Protein AF-0000000067867778 (afdb_homodimer)

InterPro domains:
  IPR003439 ABC transporter-like, ATP-binding domain [PF00005] (19-156)
  IPR003439 ABC transporter-like, ATP-binding domain [PS50893] (4-229)
  IPR003593 AAA+ ATPase domain [SM00382] (28-206)
  IPR027417 P-loop containing nucleoside triphosphate hydrolase [G3DSA:3.40.50.300] (1-229)
  IPR027417 P-loop containing nucleoside triphosphate hydrolase [SSF52540] (4-219)

Solvent-accessible surface area (backbone atoms only — not comparable to full-atom values): 30530 Å² total; per-residue (Å²): 115,43,30,39,40,34,42,46,29,26,33,61,58,92,90,43,66,44,30,56,56,34,64,49,74,47,59,50,49,37,34,34,32,42,33,47,57,79,86,14,33,66,68,59,51,53,31,40,67,68,51,74,39,81,68,74,42,60,46,47,30,30,63,88,29,55,28,72,92,26,66,74,41,44,62,36,47,41,76,42,58,76,65,86,85,63,71,41,85,35,30,42,56,55,45,52,56,54,47,35,76,76,28,79,62,35,36,62,68,58,33,50,52,46,26,58,76,70,67,50,68,46,83,40,37,48,66,76,44,54,67,32,53,42,30,49,50,48,49,38,51,52,69,24,30,64,38,35,25,42,35,33,40,44,61,58,52,68,46,35,72,67,57,43,52,52,47,54,54,51,52,49,52,50,34,71,72,65,42,28,16,35,38,38,30,44,78,62,46,70,80,42,50,87,69,35,48,28,38,35,35,33,50,84,15,26,72,76,45,74,44,42,45,65,63,59,36,61,43,29,36,21,42,33,29,47,39,70,50,44,52,66,69,47,70,89,51,51,72,58,44,79,45,73,60,85,67,28,27,37,36,31,30,58,42,70,84,48,73,67,51,55,52,49,32,59,74,55,61,43,42,79,44,82,54,59,62,45,54,52,50,48,53,71,66,45,81,71,81,119,117,42,31,39,40,35,41,47,29,26,32,62,59,91,90,42,66,44,31,56,56,35,62,51,72,47,62,49,50,37,33,34,32,43,33,47,57,79,86,15,32,67,68,60,52,53,30,40,68,67,50,74,36,81,69,73,41,60,46,48,31,30,64,86,30,55,28,71,92,26,66,74,41,44,62,36,45,40,75,43,58,76,64,84,84,63,72,42,83,36,29,42,56,54,46,51,57,55,47,34,75,77,29,81,62,35,36,64,68,57,32,51,52,46,27,59,74,72,68,50,68,45,85,40,36,47,68,76,44,53,66,30,54,41,30,49,51,49,48,39,52,54,70,23,31,64,40,35,25,41,36,31,41,45,60,58,52,68,46,35,72,67,57,42,53,52,48,53,54,52,51,51,52,48,34,72,73,66,42,29,15,34,38,37,31,45,79,61,47,69,80,42,51,86,68,35,49,29,36,35,35,32,50,84,14,27,71,76,46,74,44,42,45,63,62,59,37,61,42,30,37,21,41,32,30,47,40,72,49,44,52,65,70,45,70,87,50,52,72,58,45,79,44,75,60,86,67,29,26,39,37,31,30,58,43,71,84,48,75,68,50,53,52,48,33,59,73,55,61,43,42,80,44,83,54,57,62,46,54,53,50,48,53,70,66,45,81,71,81,118

Organism: NCBI:txid29363

Secondary structure (DSSP, 8-state):
---EEEEEEEEEETTEEEEEEEEEEE-TT-EEEEE--TTSSHHHHHHHHTTSS--SEEEEEETTEE-TT-HHHHTTEEEE-SS--S-TTSBHHHHHHHHHTT-TT--HHHHHHHHHHTT--TTSBGGGS-HHHHHHHHHHHHHHT--SEEEEESTTTT--HHHHHHHHHHHHHHHHHH--EEEEEES-HHHHTTT-SEEEEEETTEEEEEEEHHHHHHTEEEEEEEHHHHHHHHTTSEEEEEEEETTEEEEEEESPPPHHHHHHHHHTT-EEEPPPHHHHHHHHHS----/---EEEEEEEEEETTEEEEEEEEEEE-TT-EEEEE--TTSSHHHHHHHHTTSS--SEEEEEETTEE-TT-HHHHTTEEEE-SS--S-TTSBHHHHHHHHHTT-TT--HHHHHHHHHHTT--TTSBGGGS-HHHHHHHHHHHHHHT--SEEEEESTTTT--HHHHHHHHHHHHHHHHHH--EEEEEES-HHHHTTT-SEEEEEETTEEEEEEEHHHHHHTEEEEEEEHHHHHHHHTTSEEEEEEEETTEEEEEEESPPPHHHHHHHHHTT-EEEPPPHHHHHHHHHS----

Nearest PDB structures (foldseek):
  7o17-assembly1_C  TM=7.965E-01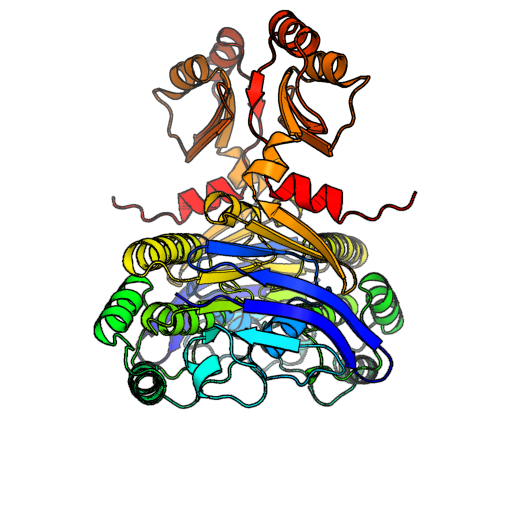  e=1.740E-17  Stutzerimonas stutzeri
  6xji-assembly1_D  TM=7.123E-01  e=1.422E-18  Staphylococcus aureus
  4hzi-assembly1_B  TM=7.137E-01  e=4.686E-18  Leptospira interrogans serovar Copenhageni str. Fiocruz L1-130
  7x0q-assembly1_B  TM=6.717E-01  e=6.460E-17  Acetivibrio thermocellus
  8cea-assembly1_a  TM=8.524E-01  e=1.572E-11  Escherichia coli K-12

pLDDT: mean 90.24, std 8.44, range [23.07, 98.31]

Sequence (580 aa):
MSNIKISGLVKTYASNKVLDNISLEFESGKIYGLLGRNGAGKTTLLNCITNRVFLNSGEIIVDGESAIENDVALSKIYFMTERDLLPTEYKIKDIFKWTKDFYKNFDIDYAKKLSELFELNIDKKLRSLSTGYNSICKIIITLASNAEVLIFDEPVLGLDANHRELFYSELLKVYEKNESTIILSTHIIEEISDLIEYVVIIKDGKVLKCNSVESLISECYAVSGKSDKVDEYVKDKKIVSEEVLGGFKKVTIEGKRSNEDSMKVKELDLEISKVELQKLFVNLTSKGEVMSNIKISGLVKTYASNKVLDNISLEFESGKIYGLLGRNGAGKTTLLNCITNRVFLNSGEIIVDGESAIENDVALSKIYFMTERDLLPTEYKIKDIFKWTKDFYKNFDIDYAKKLSELFELNIDKKLRSLSTGYNSICKIIITLASNAEVLIFDEPVLGLDANHRELFYSELLKVYEKNESTIILSTHIIEEISDLIEYVVIIKDGKVLKCNSVESLISECYAVSGKSDKVDEYVKDKKIVSEEVLGGFKKVTIEGKRSNEDSMKVKELDLEISKVELQKLFVNLTSKGEV

Radius of gyration: 25.44 Å; Cα contacts (8 Å, |Δi|>4): 1150; chains: 2; bounding box: 53×70×71 Å

Structure (mmCIF, N/CA/C/O backbone):
data_AF-0000000067867778-model_v1
#
loop_
_entity.id
_entity.type
_entity.pdbx_description
1 polymer 'Multidrug ABC transporter ATP-binding protein'
#
loop_
_atom_site.group_PDB
_atom_site.id
_atom_site.type_symbol
_atom_site.label_atom_id
_atom_site.label_alt_id
_atom_site.label_comp_id
_atom_site.label_asym_id
_atom_site.label_entity_id
_atom_site.label_seq_id
_atom_site.pdbx_PDB_ins_code
_atom_site.Cartn_x
_atom_site.Cartn_y
_atom_site.Cartn_z
_atom_site.occupancy
_atom_site.B_iso_or_equiv
_atom_site.auth_seq_id
_atom_site.auth_comp_id
_atom_site.auth_asym_id
_atom_site.auth_atom_id
_atom_site.pdbx_PDB_model_num
ATOM 1 N N . MET A 1 1 ? -8.794 24.893 18.512 1 65.15 1 MET A N 1
ATOM 2 C CA . MET A 1 1 ? -7.927 24.327 17.483 1 65.15 1 MET A CA 1
ATOM 3 C C . MET A 1 1 ? -6.464 24.391 17.908 1 65.15 1 MET A C 1
ATOM 5 O O . MET A 1 1 ? -6.049 25.338 18.579 1 65.15 1 MET A O 1
ATOM 9 N N . SER A 1 2 ? -5.752 23.184 17.971 1 78.4 2 SER A N 1
ATOM 10 C CA . SER A 1 2 ? -4.465 23.088 18.651 1 78.4 2 SER A CA 1
ATOM 11 C C . SER A 1 2 ? -3.318 22.988 17.652 1 78.4 2 SER A C 1
ATOM 13 O O . SER A 1 2 ? -3.437 22.311 16.628 1 78.4 2 SER A O 1
ATOM 15 N N . ASN A 1 3 ? -2.339 23.843 17.905 1 90.65 3 ASN A N 1
ATOM 16 C CA . ASN A 1 3 ? -1.114 23.791 17.115 1 90.65 3 ASN A CA 1
ATOM 17 C C . ASN A 1 3 ? -0.046 22.938 17.792 1 90.65 3 ASN A C 1
ATOM 19 O O . ASN A 1 3 ? -0.146 22.64 18.983 1 90.65 3 ASN A O 1
ATOM 23 N N . ILE A 1 4 ? 0.873 22.426 17.015 1 96.13 4 ILE A N 1
ATOM 24 C CA . ILE A 1 4 ? 2.003 21.657 17.523 1 96.13 4 ILE A CA 1
ATOM 25 C C . ILE A 1 4 ? 3.311 22.316 17.093 1 96.13 4 ILE A C 1
ATOM 27 O O . ILE A 1 4 ? 3.543 22.531 15.901 1 96.13 4 ILE A O 1
ATOM 31 N N . LYS A 1 5 ? 4.135 22.642 18.072 1 96.29 5 LYS A N 1
ATOM 32 C CA . LYS A 1 5 ? 5.442 23.232 17.801 1 96.29 5 LYS A CA 1
ATOM 33 C C . LYS A 1 5 ? 6.567 22.322 18.286 1 96.29 5 LYS A C 1
ATOM 35 O O . LYS A 1 5 ? 6.572 21.894 19.442 1 96.29 5 LYS A O 1
ATOM 40 N N . ILE A 1 6 ? 7.448 22.022 17.383 1 96.55 6 ILE A N 1
ATOM 41 C CA . ILE A 1 6 ? 8.606 21.188 17.684 1 96.55 6 ILE A CA 1
ATOM 42 C C . ILE A 1 6 ? 9.886 22.006 17.53 1 96.55 6 ILE A C 1
ATOM 44 O O . ILE A 1 6 ? 10.103 22.642 16.496 1 96.55 6 ILE A O 1
ATOM 48 N N . SER A 1 7 ? 10.728 21.983 18.55 1 96.34 7 SER A N 1
ATOM 49 C CA . SER A 1 7 ? 11.962 22.763 18.521 1 96.34 7 SER A CA 1
ATOM 50 C C . SER A 1 7 ? 13.169 21.9 18.873 1 96.34 7 SER A C 1
ATOM 52 O O . SER A 1 7 ? 13.297 21.435 20.007 1 96.34 7 SER A O 1
ATOM 54 N N . GLY A 1 8 ? 14.05 21.717 17.886 1 96.02 8 GLY A N 1
ATOM 55 C CA . GLY A 1 8 ? 15.338 21.078 18.101 1 96.02 8 GLY A CA 1
ATOM 56 C C . GLY A 1 8 ? 15.219 19.643 18.579 1 96.02 8 GLY A C 1
ATOM 57 O O . GLY A 1 8 ? 15.955 19.217 19.472 1 96.02 8 GLY A O 1
ATOM 58 N N . LEU A 1 9 ? 14.341 18.911 18.091 1 95 9 LEU A N 1
ATOM 59 C CA . LEU A 1 9 ? 14.064 17.555 18.551 1 95 9 LEU A CA 1
ATOM 60 C C . LEU A 1 9 ? 15.147 16.589 18.082 1 95 9 LEU A C 1
ATOM 62 O O . LEU A 1 9 ? 15.48 16.551 16.896 1 95 9 LEU A O 1
ATOM 66 N N . VAL A 1 10 ? 15.704 15.91 19.013 1 95.98 10 VAL A N 1
ATOM 67 C CA . VAL A 1 10 ? 16.689 14.872 18.727 1 95.98 10 VAL A CA 1
ATOM 68 C C . VAL A 1 10 ? 16.249 13.554 19.36 1 95.98 10 VAL A C 1
ATOM 70 O O . VAL A 1 10 ? 15.812 13.527 20.513 1 95.98 10 VAL A O 1
ATOM 73 N N . LYS A 1 11 ? 16.254 12.505 18.616 1 94.97 11 LYS A N 1
ATOM 74 C CA . LYS A 1 11 ? 15.978 11.164 19.122 1 94.97 11 LYS A CA 1
ATOM 75 C C . LYS A 1 11 ? 17.025 10.166 18.635 1 94.97 11 LYS A C 1
ATOM 77 O O . LYS A 1 11 ? 17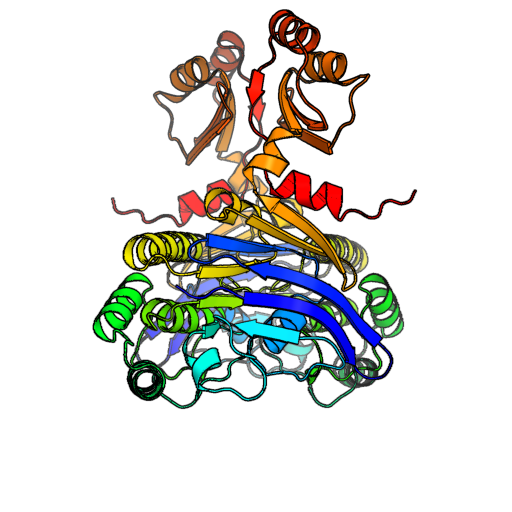.288 10.071 17.434 1 94.97 11 LYS A O 1
ATOM 82 N N . THR A 1 12 ? 17.608 9.464 19.537 1 92.72 12 THR A N 1
ATOM 83 C CA . THR A 1 12 ? 18.616 8.449 19.251 1 92.72 12 THR A CA 1
ATOM 84 C C . THR A 1 12 ? 18.226 7.11 19.871 1 92.72 12 THR A C 1
ATOM 86 O O . THR A 1 12 ? 17.703 7.065 20.986 1 92.72 12 THR A O 1
ATOM 89 N N . TYR A 1 13 ? 18.325 6.029 19.114 1 85.68 13 TYR A N 1
ATOM 90 C CA . TYR A 1 13 ? 18.276 4.668 19.635 1 85.68 13 TYR A CA 1
ATOM 91 C C . TYR A 1 13 ? 19.662 4.034 19.636 1 85.68 13 TYR A C 1
ATOM 93 O O . TYR A 1 13 ? 20.256 3.824 18.576 1 85.68 13 TYR A O 1
ATOM 101 N N . ALA A 1 14 ? 20.087 3.738 20.811 1 82.98 14 ALA A N 1
ATOM 102 C CA . ALA A 1 14 ? 21.468 3.277 20.923 1 82.98 14 ALA A CA 1
ATOM 103 C C . ALA A 1 14 ? 22.429 4.254 20.253 1 82.98 14 ALA A C 1
ATOM 105 O O . ALA A 1 14 ? 22.544 5.408 20.672 1 82.98 14 ALA A O 1
ATOM 106 N N . SER A 1 15 ? 23.026 3.805 19.129 1 81.33 15 SER A N 1
ATOM 107 C CA . SER A 1 15 ? 24.006 4.674 18.487 1 81.33 15 SER A CA 1
ATOM 108 C C . SER A 1 15 ? 23.446 5.292 17.21 1 81.33 15 SER A C 1
ATOM 110 O O . SER A 1 15 ? 24.121 6.085 16.55 1 81.33 15 SER A O 1
ATOM 112 N N . ASN A 1 16 ? 22.209 5.103 16.991 1 84.21 16 ASN A N 1
ATOM 113 C CA . ASN A 1 16 ? 21.636 5.587 15.739 1 84.21 16 ASN A CA 1
ATOM 114 C C . ASN A 1 16 ? 20.741 6.803 15.965 1 84.21 16 ASN A C 1
ATOM 116 O O . ASN A 1 16 ? 19.754 6.725 16.698 1 84.21 16 ASN A O 1
ATOM 120 N N . LYS A 1 17 ? 21.182 7.917 15.471 1 90.46 17 LYS A N 1
ATOM 121 C CA . LYS A 1 17 ? 20.369 9.129 15.52 1 90.46 17 LYS A CA 1
ATOM 122 C C . LYS A 1 17 ? 19.243 9.077 14.491 1 90.46 17 LYS A C 1
ATOM 124 O O . LYS A 1 17 ? 19.455 9.384 13.315 1 90.46 17 LYS A O 1
ATOM 129 N N . VAL A 1 18 ? 18.065 8.858 14.885 1 91.74 18 VAL A N 1
ATOM 130 C CA . VAL A 1 18 ? 16.917 8.649 14.009 1 91.74 18 VAL A CA 1
ATOM 131 C C . VAL A 1 18 ? 16.292 9.993 13.645 1 91.74 18 VAL A C 1
ATOM 133 O O . VAL A 1 18 ? 15.818 10.181 12.522 1 91.74 18 VAL A O 1
ATOM 136 N N . LEU A 1 19 ? 16.233 10.903 14.608 1 95.87 19 LEU A N 1
ATOM 137 C CA . LEU A 1 19 ? 15.826 12.286 14.388 1 95.87 19 LEU A CA 1
ATOM 138 C C . LEU A 1 19 ? 16.93 13.25 14.811 1 95.87 19 LEU A C 1
ATOM 140 O O . LEU A 1 19 ? 17.444 13.16 15.928 1 95.87 19 LEU A O 1
ATOM 144 N N . ASP A 1 20 ? 17.221 14.137 13.926 1 96.02 20 ASP A N 1
ATOM 145 C CA . ASP A 1 20 ? 18.37 15.011 14.143 1 96.02 20 ASP A CA 1
ATOM 146 C C . ASP A 1 20 ? 17.966 16.481 14.052 1 96.02 20 ASP A C 1
ATOM 148 O O . ASP A 1 20 ? 18.008 17.076 12.973 1 96.02 20 ASP A O 1
ATOM 152 N N . ASN A 1 21 ? 17.656 17.067 15.191 1 95.12 21 ASN A N 1
ATOM 153 C CA . ASN A 1 21 ? 17.395 18.495 15.339 1 95.12 21 ASN A CA 1
ATOM 154 C C . ASN A 1 21 ? 16.219 18.943 14.476 1 95.12 21 ASN A C 1
ATOM 156 O O . ASN A 1 21 ? 16.352 19.863 13.667 1 95.12 21 ASN A O 1
ATOM 160 N N . ILE A 1 22 ? 15.143 18.315 14.681 1 95.92 22 ILE A N 1
ATOM 161 C CA . ILE A 1 22 ? 13.926 18.589 13.925 1 95.92 22 ILE A CA 1
ATOM 162 C C . ILE A 1 22 ? 13.216 19.806 14.515 1 95.92 22 ILE A C 1
ATOM 164 O O . ILE A 1 22 ? 12.953 19.856 15.718 1 95.92 22 ILE A O 1
ATOM 168 N N . SER A 1 23 ? 12.996 20.784 13.751 1 95.74 23 SER A N 1
ATOM 169 C CA . SER A 1 23 ? 12.153 21.922 14.105 1 95.74 23 SER A CA 1
ATOM 170 C C . SER A 1 23 ? 11.052 22.137 13.073 1 95.74 23 SER A C 1
ATOM 172 O O . SER A 1 23 ? 11.325 22.221 11.874 1 95.74 23 SER A O 1
ATOM 174 N N . LEU A 1 24 ? 9.821 22.121 13.608 1 95.39 24 LEU A N 1
ATOM 175 C CA . LEU A 1 24 ? 8.667 22.215 12.721 1 95.39 24 LEU A CA 1
ATOM 176 C C . LEU A 1 24 ? 7.428 22.669 13.486 1 95.39 24 LEU A C 1
ATOM 178 O O . LEU A 1 24 ? 7.372 22.548 14.712 1 95.39 24 LEU A O 1
ATOM 182 N N . GLU A 1 25 ? 6.549 23.282 12.732 1 95.21 25 GLU A N 1
ATOM 183 C CA . GLU A 1 25 ? 5.289 23.716 13.33 1 95.21 25 GLU A CA 1
ATOM 184 C C . GLU A 1 25 ? 4.096 23.25 12.502 1 95.21 25 GLU A C 1
ATOM 186 O O . GLU A 1 25 ? 4.073 23.426 11.282 1 95.21 25 GLU A O 1
ATOM 191 N N . PHE A 1 26 ? 3.156 22.597 13.165 1 96.3 26 PHE A N 1
ATOM 192 C CA . PHE A 1 26 ? 1.86 22.274 12.581 1 96.3 26 PHE A CA 1
ATOM 193 C C . PHE A 1 26 ? 0.803 23.28 13.021 1 96.3 26 PHE A C 1
ATOM 195 O O . PHE A 1 26 ? 0.397 23.293 14.185 1 96.3 26 PHE A O 1
ATOM 202 N N . GLU A 1 27 ? 0.344 24.058 12.103 1 95.05 27 GLU A N 1
ATOM 203 C CA . GLU A 1 27 ? -0.666 25.067 12.411 1 95.05 27 GLU A CA 1
ATOM 204 C C . GLU A 1 27 ? -2.046 24.435 12.571 1 95.05 27 GLU A C 1
ATOM 206 O O . GLU A 1 27 ? -2.325 23.385 11.988 1 95.05 27 GLU A O 1
ATOM 211 N N . SER A 1 28 ? -2.839 25.134 13.295 1 94.49 28 SER A N 1
ATOM 212 C CA . SER A 1 28 ? -4.182 24.627 13.56 1 94.49 28 SER A CA 1
ATOM 213 C C . SER A 1 28 ? -5.048 24.672 12.306 1 94.49 28 SER A C 1
ATOM 215 O O . SER A 1 28 ? -4.921 25.588 11.49 1 94.49 28 SER A O 1
ATOM 217 N N . GLY A 1 29 ? -5.82 23.632 12.191 1 94.1 29 GLY A N 1
ATOM 218 C CA . GLY A 1 29 ? -6.847 23.632 11.162 1 94.1 29 GLY A CA 1
ATOM 219 C C . GLY A 1 29 ? -6.295 23.407 9.767 1 94.1 29 GLY A C 1
ATOM 220 O O . GLY A 1 29 ? -6.803 23.968 8.794 1 94.1 29 GLY A O 1
ATOM 221 N N . LYS A 1 30 ? -5.215 22.661 9.67 1 94.85 30 LYS A N 1
ATOM 222 C CA . LYS A 1 30 ? -4.609 22.343 8.38 1 94.85 30 LYS A CA 1
ATOM 223 C C . LYS A 1 30 ? -4.379 20.842 8.235 1 94.85 30 LYS A C 1
ATOM 225 O O . LYS A 1 30 ? -4.312 20.12 9.232 1 94.85 30 LYS A O 1
ATOM 230 N N . ILE A 1 31 ? -4.306 20.444 7.023 1 95.73 31 ILE A N 1
ATOM 231 C CA . ILE A 1 31 ? -3.986 19.051 6.73 1 95.73 31 ILE A CA 1
ATOM 232 C C . ILE A 1 31 ? -2.539 18.943 6.253 1 95.73 31 ILE A C 1
ATOM 234 O O . ILE A 1 31 ? -2.167 19.541 5.241 1 95.73 31 ILE A O 1
ATOM 238 N N . TYR A 1 32 ? -1.758 18.181 6.989 1 96.27 32 TYR A N 1
ATOM 239 C CA . TYR A 1 32 ? -0.345 17.984 6.681 1 96.27 32 TYR A CA 1
ATOM 240 C C . TYR A 1 32 ? -0.092 16.573 6.163 1 96.27 32 TYR A C 1
ATOM 242 O O . TYR A 1 32 ? -0.651 15.604 6.683 1 96.27 32 TYR A O 1
ATOM 250 N N . GLY A 1 33 ? 0.701 16.481 5.122 1 95.76 33 GLY A N 1
ATOM 251 C CA . GLY A 1 33 ? 1.296 15.218 4.715 1 95.76 33 GLY A CA 1
ATOM 252 C C . GLY A 1 33 ? 2.729 15.054 5.184 1 95.76 33 GLY A C 1
ATOM 253 O O . GLY A 1 33 ? 3.588 15.882 4.873 1 95.76 33 GLY A O 1
ATOM 254 N N . LEU A 1 34 ? 2.939 14.092 5.998 1 95.27 34 LEU A N 1
ATOM 255 C CA . LEU A 1 34 ? 4.288 13.732 6.421 1 95.27 34 LEU A CA 1
ATOM 256 C C . LEU A 1 34 ? 4.875 12.66 5.509 1 95.27 34 LEU A C 1
ATOM 258 O O . LEU A 1 34 ? 4.52 11.484 5.616 1 95.27 34 LEU A O 1
ATOM 262 N N . LEU A 1 35 ? 5.817 13.06 4.696 1 92.27 35 LEU A N 1
ATOM 263 C CA . LEU A 1 35 ? 6.324 12.192 3.639 1 92.27 35 LEU A CA 1
ATOM 264 C C . LEU A 1 35 ? 7.778 11.812 3.897 1 92.27 35 LEU A C 1
ATOM 266 O O . LEU A 1 35 ? 8.551 12.618 4.42 1 92.27 35 LEU A O 1
ATOM 270 N N . GLY A 1 36 ? 8.138 10.649 3.507 1 88.84 36 GLY A N 1
ATOM 271 C CA . GLY A 1 36 ? 9.482 10.113 3.65 1 88.84 36 GLY A CA 1
ATOM 272 C C . GLY A 1 36 ? 9.576 8.638 3.307 1 88.84 36 GLY A C 1
ATOM 273 O O . GLY A 1 36 ? 8.569 7.926 3.326 1 88.84 36 GLY A O 1
ATOM 274 N N . ARG A 1 37 ? 10.716 8.184 3.084 1 86.74 37 ARG A N 1
ATOM 275 C CA . ARG A 1 37 ? 10.962 6.781 2.768 1 86.74 37 ARG A CA 1
ATOM 276 C C . ARG A 1 37 ? 10.893 5.917 4.023 1 86.74 37 ARG A C 1
ATOM 278 O O . ARG A 1 37 ? 10.76 6.435 5.134 1 86.74 37 ARG A O 1
ATOM 285 N N . ASN A 1 38 ? 10.973 4.607 3.783 1 87.5 38 ASN A N 1
ATOM 286 C CA . ASN A 1 38 ? 11.031 3.712 4.934 1 87.5 38 ASN A CA 1
ATOM 287 C C . ASN A 1 38 ? 12.26 3.986 5.796 1 87.5 38 ASN A C 1
ATOM 289 O O . ASN A 1 38 ? 13.364 4.155 5.274 1 87.5 38 ASN A O 1
ATOM 293 N N . GLY A 1 39 ? 12.008 4.151 7.033 1 85.08 39 GLY A N 1
ATOM 294 C CA . GLY A 1 39 ? 13.113 4.353 7.956 1 85.08 39 GLY A CA 1
ATOM 295 C C . GLY A 1 39 ? 13.539 5.805 8.069 1 85.08 39 GLY A C 1
ATOM 296 O O . GLY A 1 39 ? 14.51 6.121 8.76 1 85.08 39 GLY A O 1
ATOM 297 N N . ALA A 1 40 ? 12.806 6.695 7.49 1 87.62 40 ALA A N 1
ATOM 298 C CA . ALA A 1 40 ? 13.219 8.096 7.461 1 87.62 40 ALA A CA 1
ATOM 299 C C . ALA A 1 40 ? 12.988 8.764 8.814 1 87.62 40 ALA A C 1
ATOM 301 O O . ALA A 1 40 ? 13.507 9.852 9.073 1 87.62 40 ALA A O 1
ATOM 302 N N . GLY A 1 41 ? 12.117 8.164 9.667 1 90.43 41 GLY A N 1
ATOM 303 C CA . GLY A 1 41 ? 11.883 8.718 10.991 1 90.43 41 GLY A CA 1
ATOM 304 C C . GLY A 1 41 ? 10.461 9.208 11.189 1 90.43 41 GLY A C 1
ATOM 305 O O . GLY A 1 41 ? 10.144 9.812 12.216 1 90.43 41 GLY A O 1
ATOM 306 N N . LYS A 1 42 ? 9.581 8.961 10.247 1 91.78 42 LYS A N 1
ATOM 307 C CA . LYS A 1 42 ? 8.209 9.455 10.306 1 91.78 42 LYS A CA 1
ATOM 308 C C . LYS A 1 42 ? 7.506 8.976 11.573 1 91.78 42 LYS A C 1
ATOM 310 O O . LYS A 1 42 ? 6.988 9.785 12.345 1 91.78 42 LYS A O 1
ATOM 315 N N . THR A 1 43 ? 7.535 7.658 11.798 1 91.45 43 THR A N 1
ATOM 316 C CA . THR A 1 43 ? 6.859 7.047 12.937 1 91.45 43 THR A CA 1
ATOM 317 C C . THR A 1 43 ? 7.48 7.515 14.25 1 91.45 43 THR A C 1
ATOM 319 O O . THR A 1 43 ? 6.767 7.795 15.215 1 91.45 43 THR A O 1
ATOM 322 N N . THR A 1 44 ? 8.784 7.623 14.294 1 92.17 44 THR A N 1
ATOM 323 C CA . THR A 1 44 ? 9.475 8.099 15.487 1 92.17 44 THR A CA 1
ATOM 324 C C . THR A 1 44 ? 9.052 9.525 15.825 1 92.17 44 THR A C 1
ATOM 326 O O . THR A 1 44 ? 8.781 9.84 16.986 1 92.17 44 THR A O 1
ATOM 329 N N . LEU A 1 45 ? 8.976 10.335 14.816 1 94.72 45 LEU A N 1
ATOM 330 C CA . LEU A 1 45 ? 8.551 11.715 15.026 1 94.72 45 LEU A CA 1
ATOM 331 C C . LEU A 1 45 ? 7.141 11.766 15.605 1 94.72 45 LEU A C 1
ATOM 333 O O . LEU A 1 45 ? 6.896 12.465 16.591 1 94.72 45 LEU A O 1
ATOM 337 N N . LEU A 1 46 ? 6.238 10.991 15.052 1 95.09 46 LEU A N 1
ATOM 338 C CA . LEU A 1 46 ? 4.848 10.983 15.497 1 95.09 46 LEU A CA 1
ATOM 339 C C . LEU A 1 46 ? 4.736 10.444 16.919 1 95.09 46 LEU A C 1
ATOM 341 O O . LEU A 1 46 ? 3.948 10.953 17.72 1 95.09 46 LEU A O 1
ATOM 345 N N . ASN A 1 47 ? 5.507 9.488 17.242 1 94.12 47 ASN A N 1
ATOM 346 C CA . ASN A 1 47 ? 5.531 8.949 18.598 1 94.12 47 ASN A CA 1
ATOM 347 C C . ASN A 1 47 ? 6.06 9.972 19.599 1 94.12 47 ASN A C 1
ATOM 349 O O . ASN A 1 47 ? 5.589 10.035 20.736 1 94.12 47 ASN A O 1
ATOM 353 N N . CYS A 1 48 ? 7.006 10.728 19.186 1 94.33 48 CYS A N 1
ATOM 354 C CA . CYS A 1 48 ? 7.527 11.782 20.049 1 94.33 48 CYS A CA 1
ATOM 355 C C . CYS A 1 48 ? 6.465 12.842 20.316 1 94.33 48 CYS A C 1
ATOM 357 O O . CYS A 1 48 ? 6.278 13.266 21.458 1 94.33 48 CYS A O 1
ATOM 359 N N . ILE A 1 49 ? 5.779 13.212 19.274 1 94.42 49 ILE A N 1
ATOM 360 C CA . ILE A 1 49 ? 4.743 14.234 19.373 1 94.42 49 ILE A CA 1
ATOM 361 C C . ILE A 1 49 ? 3.675 13.792 20.372 1 94.42 49 ILE A C 1
ATOM 363 O O . ILE A 1 49 ? 3.126 14.615 21.108 1 94.42 49 ILE A O 1
ATOM 367 N N . THR A 1 50 ? 3.423 12.517 20.475 1 93.43 50 THR A N 1
ATOM 368 C CA . THR A 1 50 ? 2.348 11.997 21.312 1 93.43 50 THR A CA 1
ATOM 369 C C . THR A 1 50 ? 2.904 11.417 22.609 1 93.43 50 THR A C 1
ATOM 371 O O . THR A 1 50 ? 2.204 10.698 23.325 1 93.43 50 THR A O 1
ATOM 374 N N . ASN A 1 51 ? 4.172 11.64 22.839 1 92.32 51 ASN A N 1
ATOM 375 C CA . ASN A 1 51 ? 4.873 11.288 24.069 1 92.32 51 ASN A CA 1
ATOM 376 C C . ASN A 1 51 ? 4.883 9.779 24.297 1 92.32 51 ASN A C 1
ATOM 378 O O . ASN A 1 51 ? 4.832 9.32 25.439 1 92.32 51 ASN A O 1
ATOM 382 N N . ARG A 1 52 ? 4.832 9.019 23.299 1 90.2 52 ARG A N 1
ATOM 383 C CA . ARG A 1 52 ? 4.971 7.569 23.39 1 90.2 52 ARG A CA 1
ATOM 384 C C . ARG A 1 52 ? 6.44 7.16 23.41 1 90.2 52 ARG A C 1
ATOM 386 O O . ARG A 1 52 ? 6.774 6.045 23.818 1 90.2 52 ARG A O 1
ATOM 393 N N . VAL A 1 53 ? 7.208 7.975 22.832 1 90.14 53 VAL A N 1
ATOM 394 C CA . VAL A 1 53 ? 8.66 7.835 22.877 1 90.14 53 VAL A CA 1
ATOM 395 C C . VAL A 1 53 ? 9.283 9.101 23.459 1 90.14 53 VAL A C 1
ATOM 397 O O . VAL A 1 53 ? 8.898 10.215 23.096 1 90.14 53 VAL A O 1
ATOM 400 N N . PHE A 1 54 ? 10.201 8.911 24.288 1 89.16 54 PHE A N 1
ATOM 401 C CA . PHE A 1 54 ? 10.817 10.054 24.95 1 89.16 54 PHE A CA 1
ATOM 402 C C . PHE A 1 54 ? 11.917 10.654 24.082 1 89.16 54 PHE A C 1
ATOM 404 O O . PHE A 1 54 ? 12.693 9.925 23.462 1 89.16 54 PHE A O 1
ATOM 411 N N . LEU A 1 55 ? 12 11.906 24.168 1 89.75 55 LEU A N 1
ATOM 412 C CA . LEU A 1 55 ? 13.002 12.649 23.412 1 89.75 55 LEU A CA 1
ATOM 413 C C . LEU A 1 55 ? 14.347 12.635 24.132 1 89.75 55 LEU A C 1
ATOM 415 O O . LEU A 1 55 ? 14.397 12.515 25.358 1 89.75 55 LEU A O 1
ATOM 419 N N . ASN A 1 56 ? 15.375 12.721 23.347 1 92.55 56 ASN A N 1
ATOM 420 C CA . ASN A 1 56 ? 16.686 12.959 23.942 1 92.55 56 ASN A CA 1
ATOM 421 C C . ASN A 1 56 ? 16.921 14.444 24.205 1 92.55 56 ASN A C 1
ATOM 423 O O . ASN A 1 56 ? 17.484 14.814 25.237 1 92.55 56 ASN A O 1
ATOM 427 N N . SER A 1 57 ? 16.514 15.244 23.325 1 93.62 57 SER A N 1
ATOM 428 C CA . SER A 1 57 ? 16.581 16.692 23.493 1 93.62 57 SER A CA 1
ATOM 429 C C . SER A 1 57 ? 15.547 17.398 22.621 1 93.62 57 SER A C 1
ATOM 431 O O . SER A 1 57 ? 14.959 16.785 21.728 1 93.62 57 SER A O 1
ATOM 433 N N . GLY A 1 58 ? 15.236 18.651 23.002 1 94.92 58 GLY A N 1
ATOM 434 C CA . GLY A 1 58 ? 14.251 19.451 22.292 1 94.92 58 GLY A CA 1
ATOM 435 C C . GLY A 1 58 ? 12.951 19.614 23.057 1 94.92 58 GLY A C 1
ATOM 436 O O . GLY A 1 58 ? 12.881 19.298 24.247 1 94.92 58 GLY A O 1
ATOM 437 N N . GLU A 1 59 ? 12.009 20.244 22.337 1 95.33 59 GLU A N 1
ATOM 438 C CA . GLU A 1 59 ? 10.731 20.531 22.981 1 95.33 59 GLU A CA 1
ATOM 439 C C . GLU A 1 59 ? 9.572 20.374 22.001 1 95.33 59 GLU A C 1
ATOM 441 O O . GLU A 1 59 ? 9.715 20.66 20.811 1 95.33 59 GLU A O 1
ATOM 446 N N . ILE A 1 60 ? 8.49 19.885 22.563 1 95.64 60 ILE A N 1
ATOM 447 C CA . ILE A 1 60 ? 7.242 19.794 21.813 1 95.64 60 ILE A CA 1
ATOM 448 C C . ILE A 1 60 ? 6.125 20.493 22.584 1 95.64 60 ILE A C 1
ATOM 450 O O . ILE A 1 60 ? 5.86 20.162 23.742 1 95.64 60 ILE A O 1
ATOM 454 N N . ILE A 1 61 ? 5.532 21.459 21.957 1 95.24 61 ILE A N 1
ATOM 455 C CA . ILE A 1 61 ? 4.457 22.238 22.562 1 95.24 61 ILE A CA 1
ATOM 456 C C . ILE A 1 61 ? 3.16 22.017 21.787 1 95.24 61 ILE A C 1
ATOM 458 O O . ILE A 1 61 ? 3.135 22.136 20.56 1 95.24 61 ILE A O 1
ATOM 462 N N . VAL A 1 62 ? 2.127 21.676 22.526 1 94.18 62 VAL A N 1
ATOM 463 C CA . VAL A 1 62 ? 0.789 21.517 21.966 1 94.18 62 VAL A CA 1
ATOM 464 C C . VAL A 1 62 ? -0.154 22.551 22.578 1 94.18 62 VAL A C 1
ATOM 466 O O . VAL A 1 62 ? -0.413 22.527 23.784 1 94.18 62 VAL A O 1
ATOM 469 N N . ASP A 1 63 ? -0.623 23.348 21.722 1 91.92 63 ASP A N 1
ATOM 470 C CA . ASP A 1 63 ? -1.516 24.414 22.166 1 91.92 63 ASP A CA 1
ATOM 471 C C . ASP A 1 63 ? -0.924 25.167 23.355 1 91.92 63 ASP A C 1
ATOM 473 O O . ASP A 1 63 ? -1.589 25.345 24.377 1 91.92 63 ASP A O 1
ATOM 477 N N . GLY A 1 64 ? 0.355 25.405 23.274 1 90.52 64 GLY A N 1
ATOM 478 C CA . GLY A 1 64 ? 1.027 26.246 24.253 1 90.52 64 GLY A CA 1
ATOM 479 C C . GLY A 1 64 ? 1.531 25.473 25.457 1 90.52 64 GLY A C 1
ATOM 480 O O . GLY A 1 64 ? 2.198 26.036 26.327 1 90.52 64 GLY A O 1
ATOM 481 N N . GLU A 1 65 ? 1.231 24.225 25.517 1 92.53 65 GLU A N 1
ATOM 482 C CA . GLU A 1 65 ? 1.647 23.395 26.644 1 92.53 65 GLU A CA 1
ATOM 483 C C . GLU A 1 65 ? 2.631 22.316 26.202 1 92.53 65 GLU A C 1
ATOM 485 O O . GLU A 1 65 ? 2.488 21.744 25.119 1 92.53 65 GLU A O 1
ATOM 490 N N . SER A 1 66 ? 3.496 22.051 27.084 1 92.65 66 SER A N 1
ATOM 491 C CA . SER A 1 66 ? 4.439 20.976 26.794 1 92.65 66 SER A CA 1
ATOM 492 C C . SER A 1 66 ? 3.722 19.639 26.636 1 92.65 66 SER A C 1
ATOM 494 O O . SER A 1 66 ? 2.798 19.332 27.391 1 92.65 66 SER A O 1
ATOM 496 N N . ALA A 1 67 ? 4.092 18.908 25.691 1 90.95 67 ALA A N 1
ATOM 497 C CA . ALA A 1 67 ? 3.486 17.602 25.442 1 90.95 67 ALA A CA 1
ATOM 498 C C . ALA A 1 67 ? 4.06 16.544 26.38 1 90.95 67 ALA A C 1
ATOM 500 O O . ALA A 1 67 ? 3.508 15.449 26.503 1 90.95 67 ALA A O 1
ATOM 501 N N . ILE A 1 68 ? 5.117 16.853 27.011 1 88.67 68 ILE A N 1
ATOM 502 C CA . ILE A 1 68 ? 5.812 15.872 27.838 1 88.67 68 ILE A CA 1
ATOM 503 C C . ILE A 1 68 ? 4.989 15.576 29.089 1 88.67 68 ILE A C 1
ATOM 505 O O . ILE A 1 68 ? 4.733 16.472 29.897 1 88.67 68 ILE A O 1
ATOM 509 N N . GLU A 1 69 ? 4.542 14.348 29.165 1 86.74 69 GLU A N 1
ATOM 510 C CA . GLU A 1 69 ? 3.812 13.847 30.326 1 86.74 69 GLU A CA 1
ATOM 511 C C . GLU A 1 69 ? 2.675 14.788 30.712 1 86.74 69 GLU A C 1
ATOM 513 O O . GLU A 1 69 ? 2.524 15.141 31.883 1 86.74 69 GLU A O 1
ATOM 518 N N . ASN A 1 70 ? 1.967 15.284 29.794 1 90.07 70 ASN A N 1
ATOM 519 C CA . ASN A 1 70 ? 0.853 16.21 29.97 1 90.07 70 ASN A CA 1
ATOM 520 C C . ASN A 1 70 ? -0.428 15.671 29.339 1 90.07 70 ASN A C 1
ATOM 522 O O . ASN A 1 70 ? -0.645 15.825 28.136 1 90.07 70 ASN A O 1
ATOM 526 N N . ASP A 1 71 ? -1.274 15.203 30.122 1 88.33 71 ASP A N 1
ATOM 527 C CA . ASP A 1 71 ? -2.493 14.544 29.664 1 88.33 71 ASP A CA 1
ATOM 528 C C . ASP A 1 71 ? -3.44 15.541 28.999 1 88.33 71 ASP A C 1
ATOM 530 O O . ASP A 1 71 ? -4.165 15.189 28.066 1 88.33 71 ASP A O 1
ATOM 534 N N . VAL A 1 72 ? -3.374 16.695 29.504 1 88.27 72 VAL A N 1
ATOM 535 C CA . VAL A 1 72 ? -4.259 17.718 28.958 1 88.27 72 VAL A CA 1
ATOM 536 C C . VAL A 1 72 ? -3.879 18.011 27.508 1 88.27 72 VAL A C 1
ATOM 538 O O . VAL A 1 72 ? -4.74 18.03 26.626 1 88.27 72 VAL A O 1
ATOM 541 N N . ALA A 1 73 ? -2.617 18.167 27.297 1 89.92 73 ALA A N 1
ATOM 542 C CA . ALA A 1 73 ? -2.135 18.423 25.943 1 89.92 73 ALA A CA 1
ATOM 543 C C . ALA A 1 73 ? -2.348 17.208 25.045 1 89.92 73 ALA A C 1
ATOM 545 O O . ALA A 1 73 ? -2.799 17.342 23.905 1 89.92 73 ALA A O 1
ATOM 546 N N . LEU A 1 74 ? -2.158 16.102 25.58 1 90.23 74 LEU A N 1
ATOM 547 C CA . LEU A 1 74 ? -2.184 14.874 24.793 1 90.23 74 LEU A CA 1
ATOM 548 C C . LEU A 1 74 ? -3.619 14.438 24.514 1 90.23 74 LEU A C 1
ATOM 550 O O . LEU A 1 74 ? -3.88 13.742 23.53 1 90.23 74 LEU A O 1
ATOM 554 N N . SER A 1 75 ? -4.546 14.854 25.338 1 90.43 75 SER A N 1
ATOM 555 C CA . SER A 1 75 ? -5.95 14.5 25.151 1 90.43 75 SER A CA 1
ATOM 556 C C . SER A 1 75 ? -6.536 15.197 23.927 1 90.43 75 SER A C 1
ATOM 558 O O . SER A 1 75 ? -7.607 14.82 23.446 1 90.43 75 SER A O 1
ATOM 560 N N . LYS A 1 76 ? -5.823 16.164 23.48 1 93.02 76 LYS A N 1
ATOM 561 C CA . LYS A 1 76 ? -6.272 16.903 22.304 1 93.02 76 LYS A CA 1
ATOM 562 C C . LYS A 1 76 ? -5.918 16.159 21.019 1 93.02 76 LYS A C 1
ATOM 564 O O . LYS A 1 76 ? -6.406 16.505 19.941 1 93.02 76 LYS A O 1
ATOM 569 N N . ILE A 1 77 ? -5.086 15.1 21.206 1 94.98 77 ILE A N 1
ATOM 570 C CA . ILE A 1 77 ? -4.539 14.408 20.044 1 94.98 77 ILE A CA 1
ATOM 571 C C . ILE A 1 77 ? -5.027 12.961 20.029 1 94.98 77 ILE A C 1
ATOM 573 O O . ILE A 1 77 ? -5.005 12.281 21.058 1 94.98 77 ILE A O 1
ATOM 577 N N . TYR A 1 78 ? -5.531 12.519 18.943 1 95.81 78 TYR A N 1
ATOM 578 C CA . TYR A 1 78 ? -5.676 11.086 18.715 1 95.81 78 TYR A CA 1
ATOM 579 C C . TYR A 1 78 ? -4.65 10.589 17.704 1 95.81 78 TYR A C 1
ATOM 581 O O . TYR A 1 78 ? -4.565 11.109 16.589 1 95.81 78 TYR A O 1
ATOM 589 N N . PHE A 1 79 ? -3.917 9.634 18.096 1 96.05 79 PHE A N 1
ATOM 590 C CA . PHE A 1 79 ? -2.838 9.097 17.275 1 96.05 79 PHE A CA 1
ATOM 591 C C . PHE A 1 79 ? -3.138 7.663 16.857 1 96.05 79 PHE A C 1
ATOM 593 O O . PHE A 1 79 ? -3.12 6.752 17.687 1 96.05 79 PHE A O 1
ATOM 600 N N . MET A 1 80 ? -3.482 7.523 15.544 1 95.41 80 MET A N 1
ATOM 601 C CA . MET A 1 80 ? -3.624 6.197 14.951 1 95.41 80 MET A CA 1
ATOM 602 C C . MET A 1 80 ? -2.263 5.623 14.57 1 95.41 80 MET A C 1
ATOM 604 O O . MET A 1 80 ? -1.629 6.094 13.624 1 95.41 80 MET A O 1
ATOM 608 N N . THR A 1 81 ? -1.901 4.575 15.233 1 88.66 81 THR A N 1
ATOM 609 C CA . THR A 1 81 ? -0.606 3.958 14.969 1 88.66 81 THR A CA 1
ATOM 610 C C . THR A 1 81 ? -0.76 2.75 14.049 1 88.66 81 THR A C 1
ATOM 612 O O . THR A 1 81 ? -1.85 2.184 13.936 1 88.66 81 THR A O 1
ATOM 615 N N . GLU A 1 82 ? 0.297 2.464 13.471 1 78.46 82 GLU A N 1
ATOM 616 C CA . GLU A 1 82 ? 0.311 1.243 12.67 1 78.46 82 GLU A CA 1
ATOM 617 C C . GLU A 1 82 ? 0.157 0.005 13.549 1 78.46 82 GLU A C 1
ATOM 619 O O . GLU A 1 82 ? -0.611 -0.903 13.222 1 78.46 82 GLU A O 1
ATOM 624 N N . ARG A 1 83 ? 0.796 0.021 14.64 1 73.22 83 ARG A N 1
ATOM 625 C CA . ARG A 1 83 ? 0.708 -1.09 15.583 1 73.22 83 ARG A CA 1
ATOM 626 C C . ARG A 1 83 ? -0.595 -1.035 16.373 1 73.22 83 ARG A C 1
ATOM 628 O O . ARG A 1 83 ? -1.123 0.048 16.635 1 73.22 83 ARG A O 1
ATOM 635 N N . ASP A 1 84 ? -1.001 -2.189 16.74 1 73.65 84 ASP A N 1
ATOM 636 C CA . ASP A 1 84 ? -2.232 -2.246 17.522 1 73.65 84 ASP A CA 1
ATOM 637 C C . ASP A 1 84 ? -1.959 -1.968 18.998 1 73.65 84 ASP A C 1
ATOM 639 O O . ASP A 1 84 ? -1.295 -2.759 19.672 1 73.65 84 ASP A O 1
ATOM 643 N N . LEU A 1 85 ? -2.523 -0.869 19.407 1 76.6 85 LEU A N 1
ATOM 644 C CA . LEU A 1 85 ? -2.413 -0.557 20.828 1 76.6 85 LEU A CA 1
ATOM 645 C C . LEU A 1 85 ? -3.764 -0.698 21.522 1 76.6 85 LEU A C 1
ATOM 647 O O . LEU A 1 85 ? -3.902 -0.353 22.697 1 76.6 85 LEU A O 1
ATOM 651 N N . LEU A 1 86 ? -4.751 -1.164 20.8 1 86.04 86 LEU A N 1
ATOM 652 C CA . LEU A 1 86 ? -6.099 -1.383 21.312 1 86.04 86 LEU A CA 1
ATOM 653 C C . LEU A 1 86 ? -6.237 -2.784 21.899 1 86.04 86 LEU A C 1
ATOM 655 O O . LEU A 1 86 ? -5.457 -3.679 21.568 1 86.04 86 LEU A O 1
ATOM 659 N N . PRO A 1 87 ? -7.205 -2.942 22.784 1 90.34 87 PRO A N 1
ATOM 660 C CA . PRO A 1 87 ? -7.444 -4.291 23.303 1 90.34 87 PRO A CA 1
ATOM 661 C C . PRO A 1 87 ? -7.93 -5.26 22.227 1 90.34 87 PRO A C 1
ATOM 663 O O . PRO A 1 87 ? -9.121 -5.286 21.906 1 90.34 87 PRO A O 1
ATOM 666 N N . THR A 1 88 ? -7.113 -6.133 21.829 1 90.7 88 THR A N 1
ATOM 667 C CA . THR A 1 88 ? -7.355 -6.938 20.637 1 90.7 88 THR A CA 1
ATOM 668 C C . THR A 1 88 ? -8.385 -8.028 20.921 1 90.7 88 THR A C 1
ATOM 670 O O . THR A 1 88 ? -8.961 -8.601 19.994 1 90.7 88 THR A O 1
ATOM 673 N N . GLU A 1 89 ? -8.622 -8.261 22.194 1 93.58 89 GLU A N 1
ATOM 674 C CA . GLU A 1 89 ? -9.567 -9.308 22.57 1 93.58 89 GLU A CA 1
ATOM 675 C C . GLU A 1 89 ? -10.996 -8.775 22.61 1 93.58 89 GLU A C 1
ATOM 677 O O . GLU A 1 89 ? -11.949 -9.547 22.729 1 93.58 89 GLU A O 1
ATOM 682 N N . TYR A 1 90 ? -11.161 -7.498 22.517 1 95.35 90 TYR A N 1
ATOM 683 C CA . TYR A 1 90 ? -12.483 -6.883 22.56 1 95.35 90 TYR A CA 1
ATOM 684 C C . TYR A 1 90 ? -13.143 -6.911 21.187 1 95.35 90 TYR A C 1
ATOM 686 O O . TYR A 1 90 ? -12.459 -6.864 20.162 1 95.35 90 TYR A O 1
ATOM 694 N N . LYS A 1 91 ? -14.451 -7.004 21.272 1 97.3 91 LYS A N 1
ATOM 695 C CA . LYS A 1 91 ? -15.21 -6.725 20.057 1 97.3 91 LYS A CA 1
ATOM 696 C C . LYS A 1 91 ? -15.117 -5.251 19.675 1 97.3 91 LYS A C 1
ATOM 698 O O . LYS A 1 91 ? -14.937 -4.391 20.54 1 97.3 91 LYS A O 1
ATOM 703 N N . ILE A 1 92 ? -15.284 -4.955 18.454 1 97.77 92 ILE A N 1
ATOM 704 C CA . ILE A 1 92 ? -15.117 -3.6 17.939 1 97.77 92 ILE A CA 1
ATOM 705 C C . ILE A 1 92 ? -16.107 -2.662 18.625 1 97.77 92 ILE A C 1
ATOM 707 O O . ILE A 1 92 ? -15.744 -1.554 19.029 1 97.77 92 ILE A O 1
ATOM 711 N N . LYS A 1 93 ? -17.344 -3.122 18.812 1 97.76 93 LYS A N 1
ATOM 712 C CA . LYS A 1 93 ? -18.345 -2.287 19.469 1 97.76 93 LYS A CA 1
ATOM 713 C C . LYS A 1 93 ? -17.925 -1.945 20.895 1 97.76 93 LYS A C 1
ATOM 715 O O . LYS A 1 93 ? -18.203 -0.848 21.384 1 97.76 93 LYS A O 1
ATOM 720 N N . ASP A 1 94 ? -17.251 -2.863 21.547 1 97.64 94 ASP A N 1
ATOM 721 C CA . ASP A 1 94 ? -16.772 -2.625 22.906 1 97.64 94 ASP A CA 1
ATOM 722 C C . ASP A 1 94 ? -15.567 -1.687 22.907 1 97.64 94 ASP A C 1
ATOM 724 O O . ASP A 1 94 ? -15.363 -0.932 23.86 1 97.64 94 ASP A O 1
ATOM 728 N N . ILE A 1 95 ? -14.814 -1.764 21.877 1 96.88 95 ILE A N 1
ATOM 729 C CA . ILE A 1 95 ? -13.693 -0.842 21.729 1 96.88 95 ILE A CA 1
ATOM 730 C C . ILE A 1 95 ? -14.216 0.584 21.57 1 96.88 95 ILE A C 1
ATOM 732 O O . ILE A 1 95 ? -13.63 1.529 22.103 1 96.88 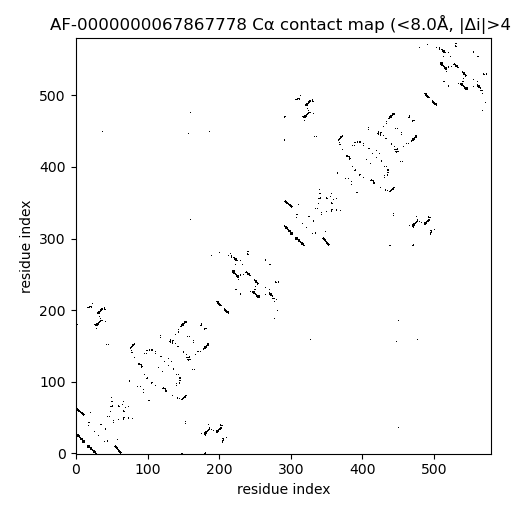95 ILE A O 1
ATOM 736 N N . PHE A 1 96 ? -15.346 0.723 20.849 1 97.37 96 PHE A N 1
ATOM 737 C CA . PHE A 1 96 ? -15.967 2.037 20.73 1 97.37 96 PHE A CA 1
ATOM 738 C C . PHE A 1 96 ? -16.326 2.593 22.103 1 97.37 96 PHE A C 1
ATOM 740 O O . PHE A 1 96 ? -16.001 3.74 22.418 1 97.37 96 PHE A O 1
ATOM 747 N N . LYS A 1 97 ? -16.874 1.782 22.89 1 96.13 97 LYS A N 1
ATOM 748 C CA . LYS A 1 97 ? -17.262 2.201 24.233 1 96.13 97 LYS A CA 1
ATOM 749 C C . LYS A 1 97 ? -16.037 2.525 25.083 1 96.13 97 LYS A C 1
ATOM 751 O O . LYS A 1 97 ? -16.027 3.517 25.815 1 96.13 97 LYS A O 1
ATOM 756 N N . TRP A 1 98 ? -15.091 1.642 24.96 1 95.03 98 TRP A N 1
ATOM 757 C CA . TRP A 1 98 ? -13.837 1.832 25.682 1 95.03 98 TRP A CA 1
ATOM 758 C C . TRP A 1 98 ? -13.18 3.152 25.295 1 95.03 98 TRP A C 1
ATOM 760 O O . TRP A 1 98 ? -12.706 3.894 26.158 1 95.03 98 TRP A O 1
ATOM 770 N N . THR A 1 99 ? -13.139 3.45 24.084 1 93.91 99 THR A N 1
ATOM 771 C CA . THR A 1 99 ? -12.523 4.672 23.578 1 93.91 99 THR A CA 1
ATOM 772 C C . THR A 1 99 ? -13.243 5.905 24.118 1 93.91 99 THR A C 1
ATOM 774 O O . THR A 1 99 ? -12.608 6.919 24.416 1 93.91 99 THR A O 1
ATOM 777 N N . LYS A 1 100 ? -14.51 5.869 24.237 1 94.13 100 LYS A N 1
ATOM 778 C CA . LYS A 1 100 ? -15.314 6.976 24.746 1 94.13 100 LYS A CA 1
ATOM 779 C C . LYS A 1 100 ? -14.887 7.36 26.16 1 94.13 100 LYS A C 1
ATOM 781 O O . LYS A 1 100 ? -15.026 8.517 26.563 1 94.13 100 LYS A O 1
ATOM 786 N N . ASP A 1 101 ? -14.368 6.401 26.847 1 90.96 101 ASP A N 1
ATOM 787 C CA . ASP A 1 101 ? -13.912 6.667 28.208 1 90.96 101 ASP A CA 1
ATOM 788 C C . ASP A 1 101 ? -12.678 7.565 28.208 1 90.96 101 ASP A C 1
ATOM 790 O O . ASP A 1 101 ? -12.415 8.268 29.187 1 90.96 101 ASP A O 1
ATOM 794 N N . PHE A 1 102 ? -11.947 7.603 27.148 1 87.86 102 PHE A N 1
ATOM 795 C CA . PHE A 1 102 ? -10.715 8.38 27.07 1 87.86 102 PHE A CA 1
ATOM 796 C C . PHE A 1 102 ? -10.924 9.644 26.245 1 87.86 102 PHE A C 1
ATOM 798 O O . PHE A 1 102 ? -10.203 10.629 26.416 1 87.86 102 PHE A O 1
ATOM 805 N N . TYR A 1 103 ? -11.848 9.568 25.362 1 91.14 103 TYR A N 1
ATOM 806 C CA . TYR A 1 103 ? -12.209 10.704 24.521 1 91.14 103 TYR A CA 1
ATOM 807 C C . TYR A 1 103 ? -13.683 11.056 24.684 1 91.14 103 TYR A C 1
ATOM 809 O O . TYR A 1 103 ? -14.543 10.478 24.015 1 91.14 103 TYR A O 1
ATOM 817 N N . LYS A 1 104 ? -13.972 12.004 25.376 1 88.38 104 LYS A N 1
ATOM 818 C CA . LYS A 1 104 ? -15.327 12.334 25.81 1 88.38 104 LYS A CA 1
ATOM 819 C C . LYS A 1 104 ? -16.204 12.727 24.625 1 88.38 104 LYS A C 1
ATOM 821 O O . LYS A 1 104 ? -17.418 12.512 24.647 1 88.38 104 LYS A O 1
ATOM 826 N N . ASN A 1 105 ? -15.67 13.19 23.648 1 91.71 105 ASN A N 1
ATOM 827 C CA . ASN A 1 105 ? -16.445 13.642 22.497 1 91.71 105 ASN A CA 1
ATOM 828 C C . ASN A 1 105 ? -16.538 12.561 21.425 1 91.71 105 ASN A C 1
ATOM 830 O O . ASN A 1 105 ? -16.962 12.831 20.3 1 91.71 105 ASN A O 1
ATOM 834 N N . PHE A 1 106 ? -16.135 11.377 21.858 1 96.05 106 PHE A N 1
ATOM 835 C CA . PHE A 1 106 ? -16.211 10.268 20.913 1 96.05 106 PHE A CA 1
ATOM 836 C C . PHE A 1 106 ? -17.642 10.068 20.428 1 96.05 106 PHE A C 1
ATOM 838 O O . PHE A 1 106 ? -18.565 9.943 21.235 1 96.05 106 PHE A O 1
ATOM 845 N N . ASP A 1 107 ? -17.88 10.011 19.167 1 97.33 107 ASP A N 1
ATOM 846 C CA . ASP A 1 107 ? -19.194 9.882 18.543 1 97.33 107 ASP A CA 1
ATOM 847 C C . ASP A 1 107 ? -19.476 8.433 18.153 1 97.33 107 ASP A C 1
ATOM 849 O O . ASP A 1 107 ? -19.178 8.017 17.031 1 97.33 107 ASP A O 1
ATOM 853 N N . ILE A 1 108 ? -20.095 7.727 18.993 1 97.58 108 ILE A N 1
ATOM 854 C CA . ILE A 1 108 ? -20.359 6.305 18.803 1 97.58 108 ILE A CA 1
ATOM 855 C C . ILE A 1 108 ? -21.282 6.107 17.603 1 97.58 108 ILE A C 1
ATOM 857 O O . ILE A 1 108 ? -21.109 5.164 16.828 1 97.58 108 ILE A O 1
ATOM 861 N N . ASP A 1 109 ? -22.211 6.936 17.429 1 97.63 109 ASP A N 1
ATOM 862 C CA . ASP A 1 109 ? -23.15 6.819 16.318 1 97.63 109 ASP A CA 1
ATOM 863 C C . ASP A 1 109 ? -22.441 6.998 14.977 1 97.63 109 ASP A C 1
ATOM 865 O O . ASP A 1 109 ? -22.715 6.269 14.022 1 97.63 109 ASP A O 1
ATOM 869 N N . TYR A 1 110 ? -21.602 7.954 14.959 1 97.6 110 TYR A N 1
ATOM 870 C CA . TYR A 1 110 ? -20.817 8.152 13.745 1 97.6 110 TYR A CA 1
ATOM 871 C C . TYR A 1 110 ? -19.922 6.949 13.473 1 97.6 110 TYR A C 1
ATOM 873 O O . TYR A 1 110 ? -19.794 6.51 12.327 1 97.6 110 TYR A O 1
ATOM 881 N N . ALA A 1 111 ? -19.33 6.398 14.493 1 98.3 111 ALA A N 1
ATOM 882 C CA . ALA A 1 111 ? -18.5 5.204 14.349 1 98.3 111 ALA A CA 1
ATOM 883 C C . ALA A 1 111 ? -19.302 4.047 13.76 1 98.3 111 ALA A C 1
ATOM 885 O O . ALA A 1 111 ? -18.817 3.332 12.88 1 98.3 111 ALA A O 1
ATOM 886 N N . LYS A 1 112 ? -20.504 3.896 14.206 1 98.23 112 LYS A N 1
ATOM 887 C CA . LYS A 1 112 ? -21.371 2.838 13.694 1 98.23 112 LYS A CA 1
ATOM 888 C C . LYS A 1 112 ? -21.723 3.079 12.228 1 98.23 112 LYS A C 1
ATOM 890 O O . LYS A 1 112 ? -21.711 2.147 11.421 1 98.23 112 LYS A O 1
ATOM 895 N N . LYS A 1 113 ? -22.037 4.257 11.944 1 98.12 113 LYS A N 1
ATOM 896 C CA . LYS A 1 113 ? -22.342 4.612 10.561 1 98.12 113 LYS A CA 1
ATOM 897 C C . LYS A 1 113 ? -21.164 4.305 9.641 1 98.12 113 LYS A C 1
ATOM 899 O O . LYS A 1 113 ? -21.345 3.746 8.558 1 98.12 113 LYS A O 1
ATOM 904 N N . LEU A 1 114 ? -19.991 4.68 10.095 1 98.22 114 LEU A N 1
ATOM 905 C CA . LEU A 1 114 ? -18.79 4.405 9.313 1 98.22 114 LEU A CA 1
ATOM 906 C C . LEU A 1 114 ? -18.566 2.903 9.172 1 98.22 114 LEU A C 1
ATOM 908 O O . LEU A 1 114 ? -18.121 2.434 8.122 1 98.22 114 LEU A O 1
ATOM 912 N N . SER A 1 115 ? -18.815 2.177 10.246 1 98.29 115 SER A N 1
ATOM 913 C CA . SER A 1 115 ? -18.649 0.728 10.193 1 98.29 115 SER A CA 1
ATOM 914 C C . SER A 1 115 ? -19.522 0.112 9.104 1 98.29 115 SER A C 1
ATOM 916 O O . SER A 1 115 ? -19.092 -0.806 8.402 1 98.29 115 SER A O 1
ATOM 918 N N . GLU A 1 116 ? -20.676 0.605 8.976 1 97.71 116 GLU A N 1
ATOM 919 C CA . GLU A 1 116 ? -21.564 0.14 7.915 1 97.71 116 GLU A CA 1
ATOM 920 C C . GLU A 1 116 ? -21.024 0.517 6.538 1 97.71 116 GLU A C 1
ATOM 922 O O . GLU A 1 116 ? -21.011 -0.309 5.623 1 97.71 116 GLU A O 1
ATOM 927 N N . LEU A 1 117 ? -20.609 1.711 6.461 1 96.51 117 LEU A N 1
ATOM 928 C CA . LEU A 1 117 ? -20.089 2.221 5.197 1 96.51 117 LEU A CA 1
ATOM 929 C C . LEU A 1 117 ? -18.889 1.403 4.733 1 96.51 117 LEU A C 1
ATOM 931 O O . LEU A 1 117 ? -18.764 1.094 3.546 1 96.51 117 LEU A O 1
ATOM 935 N N . PHE A 1 118 ? -18.03 1.01 5.694 1 96.23 118 PHE A N 1
ATOM 936 C CA . PHE A 1 118 ? -16.813 0.275 5.373 1 96.23 118 PHE A CA 1
ATOM 937 C C . PHE A 1 118 ? -17.058 -1.228 5.428 1 96.23 118 PHE A C 1
ATOM 939 O O . PHE A 1 118 ? -16.136 -2.021 5.22 1 96.23 118 PHE A O 1
ATOM 946 N N . GLU A 1 119 ? -18.29 -1.614 5.796 1 94.11 119 GLU A N 1
ATOM 947 C CA . GLU A 1 119 ? -18.67 -3.018 5.914 1 94.11 119 GLU A CA 1
ATOM 948 C C . GLU A 1 119 ? -17.838 -3.727 6.98 1 94.11 119 GLU A C 1
ATOM 950 O O . GLU A 1 119 ? -17.382 -4.853 6.771 1 94.11 119 GLU A O 1
ATOM 955 N N . LEU A 1 120 ? -17.563 -2.994 8.008 1 96.04 120 LEU A N 1
ATOM 956 C CA . LEU A 1 120 ? -16.863 -3.565 9.153 1 96.04 120 LEU A CA 1
ATOM 957 C C . LEU A 1 120 ? -17.845 -4.21 10.125 1 96.04 120 LEU A C 1
ATOM 959 O O . LEU A 1 120 ? -18.773 -3.553 10.603 1 96.04 120 LEU A O 1
ATOM 963 N N . ASN A 1 121 ? -17.698 -5.417 10.382 1 94.75 121 ASN A N 1
ATOM 964 C CA . ASN A 1 121 ? -18.523 -6.11 11.366 1 94.75 121 ASN A CA 1
ATOM 965 C C . ASN A 1 121 ? -18.099 -5.771 12.792 1 94.75 121 ASN A C 1
ATOM 967 O O . ASN A 1 121 ? -17.049 -6.22 13.255 1 94.75 121 ASN A O 1
ATOM 971 N N . ILE A 1 122 ? -18.903 -5.107 13.531 1 97.24 122 ILE A N 1
ATOM 972 C CA . ILE A 1 122 ? -18.514 -4.554 14.823 1 97.24 122 ILE A CA 1
ATOM 973 C C . ILE A 1 122 ? -18.682 -5.613 15.91 1 97.24 122 ILE A C 1
ATOM 975 O O . ILE A 1 122 ? -18.27 -5.408 17.054 1 97.24 122 ILE A O 1
ATOM 979 N N . ASP A 1 123 ? -19.246 -6.764 15.577 1 96.15 123 ASP A N 1
ATOM 980 C CA . ASP A 1 123 ? -19.422 -7.837 16.551 1 96.15 123 ASP A CA 1
ATOM 981 C C . ASP A 1 123 ? -18.193 -8.742 16.599 1 96.15 123 ASP A C 1
ATOM 983 O O . ASP A 1 123 ? -18.099 -9.625 17.454 1 96.15 123 ASP A O 1
ATOM 987 N N . LYS A 1 124 ? -17.234 -8.484 15.782 1 94.31 124 LYS A N 1
ATOM 988 C CA . LYS A 1 124 ? -16.003 -9.268 15.757 1 94.31 124 LYS A CA 1
ATOM 989 C C . LYS A 1 124 ? -14.949 -8.666 16.681 1 94.31 124 LYS A C 1
ATOM 991 O O . LYS A 1 124 ? -14.977 -7.466 16.965 1 94.31 124 LYS A O 1
ATOM 996 N N . LYS A 1 125 ? -14.08 -9.525 17.104 1 95.05 125 LYS A N 1
ATOM 997 C CA . LYS A 1 125 ? -12.934 -9.066 17.883 1 95.05 125 LYS A CA 1
ATOM 998 C C . LYS A 1 125 ? -11.863 -8.46 16.981 1 95.05 125 LYS A C 1
ATOM 1000 O O . LYS A 1 125 ? -11.671 -8.908 15.849 1 95.05 125 LYS A O 1
ATOM 1005 N N . LEU A 1 126 ? -11.12 -7.555 17.487 1 93.85 126 LEU A N 1
ATOM 1006 C CA . LEU A 1 126 ? -10.09 -6.861 16.723 1 93.85 126 LEU A CA 1
ATOM 1007 C C . LEU A 1 126 ? -9.037 -7.84 16.214 1 93.85 126 LEU A C 1
ATOM 1009 O O . LEU A 1 126 ? -8.605 -7.75 15.063 1 93.85 126 LEU A O 1
ATOM 1013 N N . ARG A 1 127 ? -8.659 -8.788 16.981 1 89.08 127 ARG A N 1
ATOM 1014 C CA . ARG A 1 127 ? -7.591 -9.727 16.654 1 89.08 127 ARG A CA 1
ATOM 1015 C C . ARG A 1 127 ? -7.981 -10.61 15.474 1 89.08 127 ARG A C 1
ATOM 1017 O O . ARG A 1 127 ? -7.119 -11.207 14.827 1 89.08 127 ARG A O 1
ATOM 1024 N N . SER A 1 128 ? -9.285 -10.738 15.218 1 87.44 128 SER A N 1
ATOM 1025 C CA . SER A 1 128 ? -9.771 -11.642 14.182 1 87.44 128 SER A CA 1
ATOM 1026 C C . SER A 1 128 ? -9.829 -10.948 12.825 1 87.44 128 SER A C 1
ATOM 1028 O O . SER A 1 128 ? -10.105 -11.586 11.807 1 87.44 128 SER A O 1
ATOM 1030 N N . LEU A 1 129 ? -9.536 -9.707 12.842 1 88.42 129 LEU A N 1
ATOM 1031 C CA . LEU A 1 129 ? -9.643 -8.932 11.61 1 88.42 129 LEU A CA 1
ATOM 1032 C C . LEU A 1 129 ? -8.393 -9.098 10.753 1 88.42 129 LEU A C 1
ATOM 1034 O O . LEU A 1 129 ? -7.295 -9.29 11.28 1 88.42 129 LEU A O 1
ATOM 1038 N N . SER A 1 130 ? -8.616 -9.025 9.44 1 83.69 130 SER A N 1
ATOM 1039 C CA . SER A 1 130 ? -7.485 -8.914 8.525 1 83.69 130 SER A CA 1
ATOM 1040 C C . SER A 1 130 ? -6.748 -7.593 8.714 1 83.69 130 SER A C 1
ATOM 1042 O O . SER A 1 130 ? -7.257 -6.68 9.366 1 83.69 130 SER A O 1
ATOM 1044 N N . THR A 1 131 ? -5.606 -7.475 8.16 1 84.3 131 THR A N 1
ATOM 1045 C CA . THR A 1 131 ? -4.808 -6.258 8.248 1 84.3 131 THR A CA 1
ATOM 1046 C C . THR A 1 131 ? -5.596 -5.056 7.735 1 84.3 131 THR A C 1
ATOM 1048 O O . THR A 1 131 ? -5.6 -3.996 8.365 1 84.3 131 THR A O 1
ATOM 1051 N N . GLY A 1 132 ? -6.234 -5.205 6.603 1 88.78 132 GLY A N 1
ATOM 1052 C CA . GLY A 1 132 ? -7.029 -4.118 6.053 1 88.78 132 GLY A CA 1
ATOM 1053 C C . GLY A 1 132 ? -8.16 -3.685 6.967 1 88.78 132 GLY A C 1
ATOM 1054 O O . GLY A 1 132 ? -8.374 -2.489 7.174 1 88.78 132 GLY A O 1
ATOM 1055 N N . TYR A 1 133 ? -8.832 -4.609 7.519 1 91.38 133 TYR A N 1
ATOM 1056 C CA . TYR A 1 133 ? -9.975 -4.276 8.361 1 91.38 133 TYR A CA 1
ATOM 1057 C C . TYR A 1 133 ? -9.519 -3.778 9.728 1 91.38 133 TYR A C 1
ATOM 1059 O O . TYR A 1 133 ? -10.229 -3.015 10.386 1 91.38 133 TYR A O 1
ATOM 1067 N N . ASN A 1 134 ? -8.382 -4.276 10.121 1 92.85 134 ASN A N 1
ATOM 1068 C CA . ASN A 1 134 ? -7.779 -3.673 11.305 1 92.85 134 ASN A CA 1
ATOM 1069 C C . ASN A 1 134 ? -7.504 -2.186 11.098 1 92.85 134 ASN A C 1
ATOM 1071 O O . ASN A 1 134 ? -7.828 -1.365 11.959 1 92.85 134 ASN A O 1
ATOM 1075 N N . SER A 1 135 ? -6.952 -1.872 9.987 1 93.81 135 SER A N 1
ATOM 1076 C CA . SER A 1 135 ? -6.721 -0.472 9.645 1 93.81 135 SER A CA 1
ATOM 1077 C C . SER A 1 135 ? -8.031 0.306 9.586 1 93.81 135 SER A C 1
ATOM 1079 O O . SER A 1 135 ? -8.116 1.427 10.092 1 93.81 135 SER A O 1
ATOM 1081 N N . ILE A 1 136 ? -9.005 -0.317 8.977 1 96.22 136 ILE A N 1
ATOM 1082 C CA . ILE A 1 136 ? -10.313 0.319 8.859 1 96.22 136 ILE A CA 1
ATOM 1083 C C . ILE A 1 136 ? -10.869 0.617 10.249 1 96.22 136 ILE A C 1
ATOM 1085 O O . ILE A 1 136 ? -11.381 1.711 10.499 1 96.22 136 ILE A O 1
ATOM 1089 N N . CYS A 1 137 ? -10.776 -0.318 11.121 1 96.92 137 CYS A N 1
ATOM 1090 C CA . CYS A 1 137 ? -11.247 -0.122 12.487 1 96.92 137 CYS A CA 1
ATOM 1091 C C . CYS A 1 137 ? -10.556 1.071 13.136 1 96.92 137 CYS A C 1
ATOM 1093 O O . CYS A 1 137 ? -11.216 1.944 13.702 1 96.92 137 CYS A O 1
ATOM 1095 N N . LYS A 1 138 ? -9.304 1.138 13.017 1 96.76 138 LYS A N 1
ATOM 1096 C CA . LYS A 1 138 ? -8.533 2.225 13.612 1 96.76 138 LYS A CA 1
ATOM 1097 C C . LYS A 1 138 ? -8.905 3.568 12.989 1 96.76 138 LYS A C 1
ATOM 1099 O O . LYS A 1 138 ? -8.975 4.583 13.686 1 96.76 138 LYS A O 1
ATOM 1104 N N . ILE A 1 139 ? -9.112 3.544 11.716 1 97.5 139 ILE A N 1
ATOM 1105 C CA . ILE A 1 139 ? -9.536 4.743 11.002 1 97.5 139 ILE A CA 1
ATOM 1106 C C . ILE A 1 139 ? -10.859 5.245 11.574 1 97.5 139 ILE A C 1
ATOM 1108 O O . ILE A 1 139 ? -10.998 6.429 11.889 1 97.5 139 ILE A O 1
ATOM 1112 N N . ILE A 1 140 ? -11.769 4.338 11.7 1 98.03 140 ILE A N 1
ATOM 1113 C CA . ILE A 1 140 ? -13.103 4.675 12.185 1 98.03 140 ILE A CA 1
ATOM 1114 C C . ILE A 1 140 ? -13.006 5.285 13.582 1 98.03 140 ILE A C 1
ATOM 1116 O O . ILE A 1 140 ? -13.603 6.329 13.853 1 98.03 140 ILE A O 1
ATOM 1120 N N . ILE A 1 141 ? -12.246 4.703 14.425 1 97.61 141 ILE A N 1
ATOM 1121 C CA . ILE A 1 141 ? -12.088 5.183 15.794 1 97.61 141 ILE A CA 1
ATOM 1122 C C . ILE A 1 141 ? -11.465 6.577 15.783 1 97.61 141 ILE A C 1
ATOM 1124 O O . ILE A 1 141 ? -11.913 7.469 16.507 1 97.61 141 ILE A O 1
ATOM 1128 N N . THR A 1 142 ? -10.511 6.749 14.995 1 97.33 142 THR A N 1
ATOM 1129 C CA . THR A 1 142 ? -9.814 8.028 14.924 1 97.33 142 THR A CA 1
ATOM 1130 C C . THR A 1 142 ? -10.752 9.128 14.434 1 97.33 142 THR A C 1
ATOM 1132 O O . THR A 1 142 ? -10.835 10.197 15.042 1 97.33 142 THR A O 1
ATOM 1135 N N . LEU A 1 143 ? -11.481 8.854 13.368 1 97.35 143 LEU A N 1
ATOM 1136 C CA . LEU A 1 143 ? -12.394 9.836 12.794 1 97.35 143 LEU A CA 1
ATOM 1137 C C . LEU A 1 143 ? -13.508 10.181 13.777 1 97.35 143 LEU A C 1
ATOM 1139 O O . LEU A 1 143 ? -13.954 11.33 13.839 1 97.35 143 LEU A O 1
ATOM 1143 N N . ALA A 1 144 ? -13.884 9.223 14.512 1 97.54 144 ALA A N 1
ATOM 1144 C CA . ALA A 1 144 ? -15.002 9.414 15.433 1 97.54 144 ALA A CA 1
ATOM 1145 C C . ALA A 1 144 ? -14.528 10.013 16.754 1 97.54 144 ALA A C 1
ATOM 1147 O O . ALA A 1 144 ? -15.343 10.389 17.6 1 97.54 144 ALA A O 1
ATOM 1148 N N . SER A 1 145 ? -13.262 10.099 17.021 1 95.86 145 SER A N 1
ATOM 1149 C CA . SER A 1 145 ? -12.714 10.557 18.294 1 95.86 145 SER A CA 1
ATOM 1150 C C . SER A 1 145 ? -13.084 12.011 18.565 1 95.86 145 SER A C 1
ATOM 1152 O O . SER A 1 145 ? -13.183 12.427 19.721 1 95.86 145 SER A O 1
ATOM 1154 N N . ASN A 1 146 ? -13.187 12.799 17.468 1 93.47 146 ASN A N 1
ATOM 1155 C CA . ASN A 1 146 ? -13.449 14.234 17.525 1 93.47 146 ASN A CA 1
ATOM 1156 C C . ASN A 1 146 ? -12.326 14.98 18.241 1 93.47 146 ASN A C 1
ATOM 1158 O O . ASN A 1 146 ? -12.573 15.975 18.925 1 93.47 146 ASN A O 1
ATOM 1162 N N . ALA A 1 147 ? -11.149 14.499 18.214 1 94.05 147 ALA A N 1
ATOM 1163 C CA . ALA A 1 147 ? -9.989 15.199 18.762 1 94.05 147 ALA A CA 1
ATOM 1164 C C . ALA A 1 147 ? -9.638 16.422 17.92 1 94.05 147 ALA A C 1
ATOM 1166 O O . ALA A 1 147 ? -9.99 16.493 16.74 1 94.05 147 ALA A O 1
ATOM 1167 N N . GLU A 1 148 ? -8.943 17.334 18.547 1 94.69 148 GLU A N 1
ATOM 1168 C CA . GLU A 1 148 ? -8.564 18.564 17.858 1 94.69 148 GLU A CA 1
ATOM 1169 C C . GLU A 1 148 ? -7.483 18.301 16.813 1 94.69 148 GLU A C 1
ATOM 1171 O O . GLU A 1 148 ? -7.424 18.982 15.788 1 94.69 148 GLU A O 1
ATOM 1176 N N . VAL A 1 149 ? -6.645 17.334 17.156 1 96.11 149 VAL A N 1
ATOM 1177 C CA . VAL A 1 149 ? -5.574 16.927 16.253 1 96.11 149 VAL A CA 1
ATOM 1178 C C . VAL A 1 149 ? -5.689 15.434 15.953 1 96.11 149 VAL A C 1
ATOM 1180 O O . VAL A 1 149 ? -5.752 14.613 16.871 1 96.11 149 VAL A O 1
ATOM 1183 N N . LEU A 1 150 ? -5.77 15.111 14.694 1 96.92 150 LEU A N 1
ATOM 1184 C CA . LEU A 1 150 ? -5.793 13.721 14.254 1 96.92 150 LEU A CA 1
ATOM 1185 C C . LEU A 1 150 ? -4.495 13.355 13.541 1 96.92 150 LEU A C 1
ATOM 1187 O O . LEU A 1 150 ? -4.113 14.006 12.566 1 96.92 150 LEU A O 1
ATOM 1191 N N . ILE A 1 151 ? -3.82 12.363 14.044 1 97.37 151 ILE A N 1
ATOM 1192 C CA . ILE A 1 151 ? -2.581 11.881 13.444 1 97.37 151 ILE A CA 1
ATOM 1193 C C . ILE A 1 151 ? -2.777 10.458 12.926 1 97.37 151 ILE A C 1
ATOM 1195 O O . ILE A 1 151 ? -3.251 9.584 13.656 1 97.37 151 ILE A O 1
ATOM 1199 N N . PHE A 1 152 ? -2.439 10.263 11.682 1 97.03 152 PHE A N 1
ATOM 1200 C CA . PHE A 1 152 ? -2.543 8.958 11.039 1 97.03 152 PHE A CA 1
ATOM 1201 C C . PHE A 1 152 ? -1.175 8.471 10.578 1 97.03 152 PHE A C 1
ATOM 1203 O O . PHE A 1 152 ? -0.536 9.103 9.735 1 97.03 152 PHE A O 1
ATOM 1210 N N . ASP A 1 153 ? -0.791 7.409 11.096 1 95.14 153 ASP A N 1
ATOM 1211 C CA . ASP A 1 153 ? 0.444 6.782 10.634 1 95.14 153 ASP A CA 1
ATOM 1212 C C . ASP A 1 153 ? 0.151 5.652 9.65 1 95.14 153 ASP A C 1
ATOM 1214 O O . ASP A 1 153 ? -0.21 4.546 10.057 1 95.14 153 ASP A O 1
ATOM 1218 N N . GLU A 1 154 ? 0.286 5.91 8.38 1 92.09 154 GLU A N 1
ATOM 1219 C CA . GLU A 1 154 ? 0.049 4.959 7.298 1 92.09 154 GLU A CA 1
ATOM 1220 C C . GLU A 1 154 ? -1.344 4.345 7.399 1 92.09 154 GLU A C 1
ATOM 1222 O O . GLU A 1 154 ? -1.491 3.121 7.388 1 92.09 154 GLU A O 1
ATOM 1227 N N . PRO A 1 155 ? -2.327 5.127 7.331 1 93.72 155 PRO A N 1
ATOM 1228 C CA . PRO A 1 155 ? -3.684 4.652 7.611 1 93.72 155 PRO A CA 1
ATOM 1229 C C . PRO A 1 155 ? -4.217 3.718 6.528 1 93.72 155 PRO A C 1
ATOM 1231 O O . PRO A 1 155 ? -5.108 2.906 6.791 1 93.72 155 PRO A O 1
ATOM 1234 N N . VAL A 1 156 ? -3.69 3.795 5.382 1 90.64 156 VAL A N 1
ATOM 1235 C CA . VAL A 1 156 ? -4.327 3.07 4.287 1 90.64 156 VAL A CA 1
ATOM 1236 C C . VAL A 1 156 ? -3.594 1.753 4.044 1 90.64 156 VAL A C 1
ATOM 1238 O O . VAL A 1 156 ? -3.786 1.111 3.009 1 90.64 156 VAL A O 1
ATOM 1241 N N . LEU A 1 157 ? -2.749 1.369 4.96 1 87.98 157 LEU A N 1
ATOM 1242 C CA . LEU A 1 157 ? -2.022 0.109 4.854 1 87.98 157 LEU A CA 1
ATOM 1243 C C . LEU A 1 157 ? -2.985 -1.061 4.685 1 87.98 157 LEU A C 1
ATOM 1245 O O . LEU A 1 157 ? -3.86 -1.277 5.525 1 87.98 157 LEU A O 1
ATOM 1249 N N . GLY A 1 158 ? -2.843 -1.752 3.602 1 87.3 158 GLY A N 1
ATOM 1250 C CA . GLY A 1 158 ? -3.621 -2.962 3.39 1 87.3 158 GLY A CA 1
ATOM 1251 C C . GLY A 1 158 ? -4.996 -2.694 2.808 1 87.3 158 GLY A C 1
ATOM 1252 O O . GLY A 1 158 ? -5.762 -3.626 2.558 1 87.3 158 GLY A O 1
ATOM 1253 N N . LEU A 1 159 ? -5.286 -1.435 2.593 1 90.54 159 LEU A N 1
ATOM 1254 C CA . LEU A 1 159 ? -6.605 -1.101 2.067 1 90.54 159 LEU A CA 1
ATOM 1255 C C . LEU A 1 159 ? -6.629 -1.22 0.546 1 90.54 159 LEU A C 1
ATOM 1257 O O . LEU A 1 159 ? -5.664 -0.847 -0.125 1 90.54 159 LEU A O 1
ATOM 1261 N N . ASP A 1 160 ? -7.759 -1.67 0.086 1 87.12 160 ASP A N 1
ATOM 1262 C CA . ASP A 1 160 ? -7.948 -1.644 -1.362 1 87.12 160 ASP A CA 1
ATOM 1263 C C . ASP A 1 160 ? -8.389 -0.26 -1.833 1 87.12 160 ASP A C 1
ATOM 1265 O O . ASP A 1 160 ? -8.583 0.646 -1.019 1 87.12 160 ASP A O 1
ATOM 1269 N N . ALA A 1 161 ? -8.532 -0.078 -3.097 1 83.29 161 ALA A N 1
ATOM 1270 C CA . ALA A 1 161 ? -8.769 1.231 -3.701 1 83.29 161 ALA A CA 1
ATOM 1271 C C . ALA A 1 161 ? -10.075 1.839 -3.197 1 83.29 161 ALA A C 1
ATOM 1273 O O . ALA A 1 161 ? -10.133 3.031 -2.886 1 83.29 161 ALA A O 1
ATOM 1274 N N . ASN A 1 162 ? -11.092 1.033 -3.113 1 85.54 162 ASN A N 1
ATOM 1275 C CA . ASN A 1 162 ? -12.396 1.529 -2.687 1 85.54 162 ASN A CA 1
ATOM 1276 C C . ASN A 1 162 ? -12.362 2.034 -1.248 1 85.54 162 ASN A C 1
ATOM 1278 O O . ASN A 1 162 ? -12.883 3.11 -0.95 1 85.54 162 ASN A O 1
ATOM 1282 N N . HIS A 1 163 ? -11.776 1.306 -0.424 1 92.2 163 HIS A N 1
ATOM 1283 C CA . HIS A 1 163 ? -11.703 1.687 0.982 1 92.2 163 HIS A CA 1
ATOM 1284 C C . HIS A 1 163 ? -10.814 2.911 1.176 1 92.2 163 HIS A C 1
ATOM 1286 O O . HIS A 1 163 ? -11.07 3.737 2.056 1 92.2 163 HIS A O 1
ATOM 1292 N N . ARG A 1 164 ? -9.809 3.029 0.386 1 91.8 164 ARG A N 1
ATOM 1293 C CA . ARG A 1 164 ? -8.976 4.225 0.459 1 91.8 164 ARG A CA 1
ATOM 1294 C C . ARG A 1 164 ? -9.778 5.473 0.104 1 91.8 164 ARG A C 1
ATOM 1296 O O . ARG A 1 164 ? -9.716 6.48 0.812 1 91.8 164 ARG A O 1
ATOM 1303 N N . GLU A 1 165 ? -10.517 5.355 -0.956 1 89.22 165 GLU A N 1
ATOM 1304 C CA . GLU A 1 165 ? -11.338 6.483 -1.388 1 89.22 165 GLU A CA 1
ATOM 1305 C C . GLU A 1 165 ? -12.354 6.868 -0.316 1 89.22 165 GLU A C 1
ATOM 1307 O O . GLU A 1 165 ? -12.575 8.053 -0.06 1 89.22 165 GLU A O 1
ATOM 1312 N N . LEU A 1 166 ? -12.951 5.856 0.216 1 93.67 166 LEU A N 1
ATOM 1313 C CA . LEU A 1 166 ? -13.914 6.098 1.285 1 93.67 166 LEU A CA 1
ATOM 1314 C C . LEU A 1 166 ? -13.25 6.803 2.464 1 93.67 166 LEU A C 1
ATOM 1316 O O . LEU A 1 166 ? -13.82 7.735 3.036 1 93.67 166 LEU A O 1
ATOM 1320 N N . PHE A 1 167 ? -12.08 6.419 2.817 1 96.15 167 PHE A N 1
ATOM 1321 C CA . PHE A 1 167 ? -11.336 7.039 3.907 1 96.15 167 PHE A CA 1
ATOM 1322 C C . PHE A 1 167 ? -11.081 8.514 3.619 1 96.15 167 PHE A C 1
ATOM 1324 O O . PHE A 1 167 ? -11.368 9.374 4.454 1 96.15 167 PHE A O 1
ATOM 1331 N N . TYR A 1 168 ? -10.617 8.798 2.475 1 94.5 168 TYR A N 1
ATOM 1332 C CA . TYR A 1 168 ? -10.29 10.176 2.129 1 94.5 168 TYR A CA 1
ATOM 1333 C C . TYR A 1 168 ? -11.539 11.049 2.125 1 94.5 168 TYR A C 1
ATOM 1335 O O . TYR A 1 168 ? -11.51 12.188 2.598 1 94.5 168 TYR A O 1
ATOM 1343 N N . SER A 1 169 ? -12.596 10.499 1.636 1 94.66 169 SER A N 1
ATOM 1344 C CA . SER A 1 169 ? -13.856 11.235 1.61 1 94.66 169 SER A CA 1
ATOM 1345 C C . SER A 1 169 ? -14.332 11.564 3.021 1 94.66 169 SER A C 1
ATOM 1347 O O . SER A 1 169 ? -14.731 12.697 3.298 1 94.66 169 SER A O 1
ATOM 1349 N N . GLU A 1 170 ? -14.253 10.605 3.835 1 95.98 170 GLU A N 1
ATOM 1350 C CA . GLU A 1 170 ? -14.709 10.808 5.207 1 95.98 170 GLU A CA 1
ATOM 1351 C C . GLU A 1 170 ? -13.764 11.729 5.973 1 95.98 170 GLU A C 1
ATOM 1353 O O . GLU A 1 170 ? -14.201 12.503 6.827 1 95.98 170 GLU A O 1
ATOM 1358 N N . LEU A 1 171 ? -12.52 11.61 5.742 1 95.8 171 LEU A N 1
ATOM 1359 C CA . LEU A 1 171 ? -11.531 12.494 6.35 1 95.8 171 LEU A CA 1
ATOM 1360 C C . LEU A 1 171 ? -11.838 13.953 6.032 1 95.8 171 LEU A C 1
ATOM 1362 O O . LEU A 1 171 ? -11.768 14.813 6.913 1 95.8 171 LEU A O 1
ATOM 1366 N N . LEU A 1 172 ? -12.192 14.243 4.835 1 94.17 172 LEU A N 1
ATOM 1367 C CA . LEU A 1 172 ? -12.515 15.599 4.404 1 94.17 172 LEU A CA 1
ATOM 1368 C C . LEU A 1 172 ? -13.767 16.109 5.111 1 94.17 172 LEU A C 1
ATOM 1370 O O . LEU A 1 172 ? -13.833 17.278 5.496 1 94.17 172 LEU A O 1
ATOM 1374 N N . LYS A 1 173 ? -14.706 15.248 5.221 1 94.26 173 LYS A N 1
ATOM 1375 C CA . LYS A 1 173 ? -15.925 15.635 5.926 1 94.26 173 LYS A CA 1
ATOM 1376 C C . LYS A 1 173 ? -15.622 16.043 7.365 1 94.26 173 LYS A C 1
ATOM 1378 O O . LYS A 1 173 ? -16.141 17.049 7.853 1 94.26 173 LYS A O 1
ATOM 1383 N N . VAL A 1 174 ? -14.811 15.281 7.988 1 93.83 174 VAL A N 1
ATOM 1384 C CA . VAL A 1 174 ? -14.449 15.554 9.374 1 93.83 174 VAL A CA 1
ATOM 1385 C C . VAL A 1 174 ? -13.667 16.863 9.457 1 93.83 174 VAL A C 1
ATOM 1387 O O . VAL A 1 174 ? -13.899 17.676 10.354 1 93.83 174 VAL A O 1
ATOM 1390 N N . TYR A 1 175 ? -12.823 17.017 8.573 1 92.87 175 TYR A N 1
ATOM 1391 C CA . TYR A 1 175 ? -12.033 18.242 8.517 1 92.87 175 TYR A CA 1
ATOM 1392 C C . TYR A 1 175 ? -12.931 19.464 8.37 1 92.87 175 TYR A C 1
ATOM 1394 O O . TYR A 1 175 ? -12.738 20.47 9.056 1 92.87 175 TYR A O 1
ATOM 1402 N N . GLU A 1 176 ? -13.845 19.415 7.508 1 90.82 176 GLU A N 1
ATOM 1403 C CA . GLU A 1 176 ? -14.736 20.537 7.226 1 90.82 176 GLU A CA 1
ATOM 1404 C C . GLU A 1 176 ? -15.644 20.833 8.417 1 90.82 176 GLU A C 1
ATOM 1406 O O . GLU A 1 176 ? -15.923 21.995 8.717 1 90.82 176 GLU A O 1
ATOM 1411 N N . LYS A 1 177 ? -15.99 19.816 9.035 1 90.31 177 LYS A N 1
ATOM 1412 C CA . LYS A 1 177 ? -16.938 19.954 10.137 1 90.31 177 LYS A CA 1
ATOM 1413 C C . LYS A 1 177 ? -16.251 20.486 11.391 1 90.31 177 LYS A C 1
ATOM 1415 O O . LYS A 1 177 ? -16.79 21.354 12.08 1 90.31 177 LYS A O 1
ATOM 1420 N N . ASN A 1 178 ? -15.062 19.983 11.695 1 86.75 178 ASN A N 1
ATOM 1421 C CA . ASN A 1 178 ? -14.464 20.232 13.002 1 86.75 178 ASN A CA 1
ATOM 1422 C C . ASN A 1 178 ? -13.257 21.16 12.898 1 86.75 178 ASN A C 1
ATOM 1424 O O . ASN A 1 178 ? -12.696 21.573 13.915 1 86.75 178 ASN A O 1
ATOM 1428 N N . GLU A 1 179 ? -12.787 21.471 11.687 1 86.78 179 GLU A N 1
ATOM 1429 C CA . GLU A 1 179 ? -11.565 22.235 11.459 1 86.78 179 GLU A CA 1
ATOM 1430 C C . GLU A 1 179 ? -10.381 21.615 12.194 1 86.78 179 GLU A C 1
ATOM 1432 O O . GLU A 1 179 ? -9.589 22.325 12.817 1 86.78 179 GLU A O 1
ATOM 1437 N N . SER A 1 180 ? -10.396 20.367 12.295 1 91.6 180 SER A N 1
ATOM 1438 C CA . SER A 1 180 ? -9.335 19.632 12.974 1 91.6 180 SER A CA 1
ATOM 1439 C C . SER A 1 180 ? -8.003 19.786 12.247 1 91.6 180 SER A C 1
ATOM 1441 O O . SER A 1 180 ? -7.974 20.046 11.042 1 91.6 180 SER A O 1
ATOM 1443 N N . THR A 1 181 ? -6.93 19.757 13.053 1 95.4 181 THR A N 1
ATOM 1444 C CA . THR A 1 181 ? -5.605 19.605 12.463 1 95.4 181 THR A CA 1
ATOM 1445 C C . THR A 1 181 ? -5.324 18.142 12.134 1 95.4 181 THR A C 1
ATOM 1447 O O . THR A 1 181 ? -5.538 17.26 12.968 1 95.4 181 THR A O 1
ATOM 1450 N N . ILE A 1 182 ? -4.9 17.874 10.917 1 96.63 182 ILE A N 1
ATOM 1451 C CA . ILE A 1 182 ? -4.71 16.489 10.498 1 96.63 182 ILE A CA 1
ATOM 1452 C C . ILE A 1 182 ? -3.28 16.293 10 1 96.63 182 ILE A C 1
ATOM 1454 O O . ILE A 1 182 ? -2.765 17.11 9.233 1 96.63 182 ILE A O 1
ATOM 1458 N N . ILE A 1 183 ? -2.632 15.28 10.473 1 96.88 183 ILE A N 1
ATOM 1459 C CA . ILE A 1 183 ? -1.31 14.872 10.01 1 96.88 183 ILE A CA 1
ATOM 1460 C C . ILE A 1 183 ? -1.368 13.442 9.48 1 96.88 183 ILE A C 1
ATOM 1462 O O . ILE A 1 183 ? -1.726 12.516 10.212 1 96.88 183 ILE A O 1
ATOM 1466 N N . LEU A 1 184 ? -1.008 13.275 8.222 1 96.15 184 LEU A N 1
ATOM 1467 C CA . LEU A 1 184 ? -1.064 11.967 7.578 1 96.15 184 LEU A CA 1
ATOM 1468 C C . LEU A 1 184 ? 0.312 11.552 7.07 1 96.15 184 LEU A C 1
ATOM 1470 O O . LEU A 1 184 ? 0.911 12.248 6.246 1 96.15 184 LEU A O 1
ATOM 1474 N N . SER A 1 185 ? 0.789 10.501 7.617 1 94 185 SER A N 1
ATOM 1475 C CA . SER A 1 185 ? 1.994 9.932 7.021 1 94 185 SER A CA 1
ATOM 1476 C C . SER A 1 185 ? 1.647 8.874 5.978 1 94 185 SER A C 1
ATOM 1478 O O . SER A 1 185 ? 0.7 8.106 6.156 1 94 185 SER A O 1
ATOM 1480 N N . THR A 1 186 ? 2.304 8.885 4.859 1 85.7 186 THR A N 1
ATOM 1481 C CA . THR A 1 186 ? 2.049 7.883 3.831 1 85.7 186 THR A CA 1
ATOM 1482 C C . THR A 1 186 ? 3.226 7.788 2.865 1 85.7 186 THR A C 1
ATOM 1484 O O . THR A 1 186 ? 4.02 8.723 2.752 1 85.7 186 THR A O 1
ATOM 1487 N N . HIS A 1 187 ? 3.212 6.649 2.238 1 78.91 187 HIS A N 1
ATOM 1488 C CA . HIS A 1 187 ? 4.13 6.484 1.117 1 78.91 187 HIS A CA 1
ATOM 1489 C C . HIS A 1 187 ? 3.401 6.61 -0.216 1 78.91 187 HIS A C 1
ATOM 1491 O O . HIS A 1 187 ? 4.032 6.623 -1.276 1 78.91 187 HIS A O 1
ATOM 1497 N N . ILE A 1 188 ? 2.148 6.819 -0.165 1 78.73 188 ILE A N 1
ATOM 1498 C CA . ILE A 1 188 ? 1.326 6.95 -1.363 1 78.73 188 ILE A CA 1
ATOM 1499 C C . ILE A 1 188 ? 0.912 8.408 -1.548 1 78.73 188 ILE A C 1
ATOM 1501 O O . ILE A 1 188 ? -0.214 8.787 -1.216 1 78.73 188 ILE A O 1
ATOM 1505 N N . ILE A 1 189 ? 1.645 9.151 -2.157 1 82.09 189 ILE A N 1
ATOM 1506 C CA . ILE A 1 189 ? 1.529 10.604 -2.205 1 82.09 189 ILE A CA 1
ATOM 1507 C C . ILE A 1 189 ? 0.44 11.002 -3.199 1 82.09 189 ILE A C 1
ATOM 1509 O O . ILE A 1 189 ? -0.339 11.923 -2.941 1 82.09 189 ILE A O 1
ATOM 1513 N N . GLU A 1 190 ? 0.305 10.292 -4.227 1 76.08 190 GLU A N 1
ATOM 1514 C CA . GLU A 1 190 ? -0.596 10.654 -5.317 1 76.08 190 GLU A CA 1
ATOM 1515 C C . GLU A 1 190 ? -2.046 10.693 -4.844 1 76.08 190 GLU A C 1
ATOM 1517 O O . GLU A 1 190 ? -2.819 11.557 -5.265 1 76.08 190 GLU A O 1
ATOM 1522 N N . GLU A 1 191 ? -2.309 9.906 -3.984 1 78.41 191 GLU A N 1
ATOM 1523 C CA . GLU A 1 191 ? -3.703 9.767 -3.573 1 78.41 191 GLU A CA 1
ATOM 1524 C C . GLU A 1 191 ? -4.108 10.881 -2.611 1 78.41 191 GLU A C 1
ATOM 1526 O O . GLU A 1 191 ? -5.289 11.217 -2.505 1 78.41 191 GLU A O 1
ATOM 1531 N N . ILE A 1 192 ? -3.131 11.492 -1.97 1 83.49 192 ILE A N 1
ATOM 1532 C CA . ILE A 1 192 ? -3.496 12.434 -0.918 1 83.49 192 ILE A CA 1
ATOM 1533 C C . ILE A 1 192 ? -3.148 13.855 -1.353 1 83.49 192 ILE A C 1
ATOM 1535 O O . ILE A 1 192 ? -3.415 14.816 -0.628 1 83.49 192 ILE A O 1
ATOM 1539 N N . SER A 1 193 ? -2.624 13.953 -2.481 1 84.96 193 SER A N 1
ATOM 1540 C CA . SER A 1 193 ? -2.107 15.237 -2.944 1 84.96 193 SER A CA 1
ATOM 1541 C C . SER A 1 193 ? -3.185 16.315 -2.9 1 84.96 193 SER A C 1
ATOM 1543 O O . SER A 1 193 ? -2.907 17.466 -2.556 1 84.96 193 SER A O 1
ATOM 1545 N N . ASP A 1 194 ? -4.362 15.927 -3.207 1 84.06 194 ASP A N 1
ATOM 1546 C CA . ASP A 1 194 ? -5.436 16.914 -3.272 1 84.06 194 ASP A CA 1
ATOM 1547 C C . ASP A 1 194 ? -6.004 17.199 -1.884 1 84.06 194 ASP A C 1
ATOM 1549 O O . ASP A 1 194 ? -6.728 18.179 -1.693 1 84.06 194 ASP A O 1
ATOM 1553 N N . LEU A 1 195 ? -5.595 16.412 -0.99 1 89.83 195 LEU A N 1
ATOM 1554 C CA . LEU A 1 195 ? -6.152 16.538 0.352 1 89.83 195 LEU A CA 1
ATOM 1555 C C . LEU A 1 195 ? -5.255 17.398 1.235 1 89.83 195 LEU A C 1
ATOM 1557 O O . LEU A 1 195 ? -5.739 18.08 2.141 1 89.83 195 LEU A O 1
ATOM 1561 N N . ILE A 1 196 ? -4.014 17.398 0.955 1 92.23 196 ILE A N 1
ATOM 1562 C CA . ILE A 1 196 ? -3.072 18.005 1.889 1 92.23 196 ILE A CA 1
ATOM 1563 C C . ILE A 1 196 ? -2.801 19.451 1.482 1 92.23 196 ILE A C 1
ATOM 1565 O O . ILE A 1 196 ? -2.729 19.765 0.292 1 92.23 196 ILE A O 1
ATOM 1569 N N . GLU A 1 197 ? -2.657 20.272 2.433 1 92.99 197 GLU A N 1
ATOM 1570 C CA . GLU A 1 197 ? -2.319 21.679 2.244 1 92.99 197 GLU A CA 1
ATOM 1571 C C . GLU A 1 197 ? -0.819 21.912 2.392 1 92.99 197 GLU A C 1
ATOM 1573 O O . GLU A 1 197 ? -0.238 22.728 1.674 1 92.99 197 GLU A O 1
ATOM 1578 N N . TYR A 1 198 ? -0.258 21.2 3.32 1 94.43 198 TYR A N 1
ATOM 1579 C CA . TYR A 1 198 ? 1.167 21.326 3.604 1 94.43 198 TYR A CA 1
ATOM 1580 C C . TYR A 1 198 ? 1.857 19.969 3.548 1 94.43 198 TYR A C 1
ATOM 1582 O O . TYR A 1 198 ? 1.241 18.94 3.837 1 94.43 198 TYR A O 1
ATOM 1590 N N . VAL A 1 199 ? 3.081 20.053 3.185 1 93.74 199 VAL A N 1
ATOM 1591 C CA . VAL A 1 199 ? 3.872 18.827 3.154 1 93.74 199 VAL A CA 1
ATOM 1592 C C . VAL A 1 199 ? 5.124 18.998 4.011 1 93.74 199 VAL A C 1
ATOM 1594 O O . VAL A 1 199 ? 5.749 20.061 4.002 1 93.74 199 VAL A O 1
ATOM 1597 N N . VAL A 1 200 ? 5.407 17.982 4.791 1 94.89 200 VAL A N 1
ATOM 1598 C CA . VAL A 1 200 ? 6.663 17.846 5.522 1 94.89 200 VAL A CA 1
ATOM 1599 C C . VAL A 1 200 ? 7.458 16.666 4.968 1 94.89 200 VAL A C 1
ATOM 1601 O O . VAL A 1 200 ? 6.987 15.526 4.99 1 94.89 200 VAL A O 1
ATOM 1604 N N . ILE A 1 201 ? 8.587 16.929 4.456 1 92.14 201 ILE A N 1
ATOM 1605 C CA . ILE A 1 201 ? 9.422 15.871 3.9 1 92.14 201 ILE A CA 1
ATOM 1606 C C . ILE A 1 201 ? 10.574 15.566 4.855 1 92.14 201 ILE A C 1
ATOM 1608 O O . ILE A 1 201 ? 11.372 16.45 5.176 1 92.14 201 ILE A O 1
ATOM 1612 N N . ILE A 1 202 ? 10.614 14.34 5.239 1 92.08 202 ILE A N 1
ATOM 1613 C CA . ILE A 1 202 ? 11.687 13.9 6.123 1 92.08 202 ILE A CA 1
ATOM 1614 C C . ILE A 1 202 ? 12.637 12.977 5.363 1 92.08 202 ILE A C 1
ATOM 1616 O O . ILE A 1 202 ? 12.195 12.073 4.65 1 92.08 202 ILE A O 1
ATOM 1620 N N . LYS A 1 203 ? 13.891 13.228 5.515 1 90.35 203 LYS A N 1
ATOM 1621 C CA . LYS A 1 203 ? 14.947 12.416 4.918 1 90.35 203 LYS A CA 1
ATOM 1622 C C . LYS A 1 203 ? 16.111 12.228 5.887 1 90.35 203 LYS A C 1
ATOM 1624 O O . LYS A 1 203 ? 16.669 13.205 6.392 1 90.35 203 LYS A O 1
ATOM 1629 N N . ASP A 1 204 ? 16.453 11.027 6.131 1 88.2 204 ASP A N 1
ATOM 1630 C CA . ASP A 1 204 ? 17.587 10.679 6.981 1 88.2 204 ASP A CA 1
ATOM 1631 C C . ASP A 1 204 ? 17.495 11.38 8.335 1 88.2 204 ASP A C 1
ATOM 1633 O O . ASP A 1 204 ? 18.465 11.987 8.792 1 88.2 204 ASP A O 1
ATOM 1637 N N . GLY A 1 205 ? 16.263 11.443 8.827 1 91.25 205 GLY A N 1
ATOM 1638 C CA . GLY A 1 205 ? 16.045 11.949 10.173 1 91.25 205 GLY A CA 1
ATOM 1639 C C . GLY A 1 205 ? 15.981 13.463 10.238 1 91.25 205 GLY A C 1
ATOM 1640 O O . GLY A 1 205 ? 15.943 14.042 11.326 1 91.25 205 GLY A O 1
ATOM 1641 N N . LYS A 1 206 ? 16.01 14.124 9.094 1 94.23 206 LYS A N 1
ATOM 1642 C CA . LYS A 1 206 ? 15.952 15.582 9.027 1 94.23 206 LYS A CA 1
ATOM 1643 C C . LYS A 1 206 ? 14.774 16.046 8.176 1 94.23 206 LYS A C 1
ATOM 1645 O O . LYS A 1 206 ? 14.322 15.325 7.284 1 94.23 206 LYS A O 1
ATOM 1650 N N . VAL A 1 207 ? 14.33 17.235 8.506 1 93.23 207 VAL A N 1
ATOM 1651 C CA . VAL A 1 207 ? 13.292 17.838 7.675 1 93.23 207 VAL A CA 1
ATOM 1652 C C . VAL A 1 207 ? 13.928 18.505 6.457 1 93.23 207 VAL A C 1
ATOM 1654 O O . VAL A 1 207 ? 14.694 19.462 6.595 1 93.23 207 VAL A O 1
ATOM 1657 N N . LEU A 1 208 ? 13.642 18.041 5.354 1 89.92 208 LEU A N 1
ATOM 1658 C CA . LEU A 1 208 ? 14.163 18.605 4.114 1 89.92 208 LEU A CA 1
ATOM 1659 C C . LEU A 1 208 ? 13.347 19.818 3.683 1 89.92 208 LEU A C 1
ATOM 1661 O O . LEU A 1 208 ? 13.901 20.797 3.177 1 89.92 208 LEU A O 1
ATOM 1665 N N . LYS A 1 209 ? 12.054 19.696 3.836 1 87.85 209 LYS A N 1
ATOM 1666 C CA . LYS A 1 209 ? 11.147 20.751 3.392 1 87.85 209 LYS A CA 1
ATOM 1667 C C . LYS A 1 209 ? 9.838 20.717 4.176 1 87.85 209 LYS A C 1
ATOM 1669 O O . LYS A 1 209 ? 9.362 19.644 4.553 1 87.85 209 LYS A O 1
ATOM 1674 N N . CYS A 1 210 ? 9.393 21.834 4.447 1 90.83 210 CYS A N 1
ATOM 1675 C CA . CYS A 1 210 ? 8.051 22.054 4.975 1 90.83 210 CYS A CA 1
ATOM 1676 C C . CYS A 1 210 ? 7.382 23.239 4.289 1 90.83 210 CYS A C 1
ATOM 1678 O O . CYS A 1 210 ? 7.705 24.392 4.579 1 90.83 210 CYS A O 1
ATOM 1680 N N . ASN A 1 211 ? 6.513 22.944 3.358 1 91.46 211 ASN A N 1
ATOM 1681 C CA . ASN A 1 211 ? 5.91 23.989 2.538 1 91.46 211 ASN A CA 1
ATOM 1682 C C . ASN A 1 211 ? 4.462 23.66 2.187 1 91.46 211 ASN A C 1
ATOM 1684 O O . ASN A 1 211 ? 4.033 22.512 2.316 1 91.46 211 ASN A O 1
ATOM 1688 N N . SER A 1 212 ? 3.799 24.742 1.831 1 93.31 212 SER A N 1
ATOM 1689 C CA . SER A 1 212 ? 2.483 24.497 1.248 1 93.31 212 SER A CA 1
ATOM 1690 C C . SER A 1 212 ? 2.597 23.776 -0.091 1 93.31 212 SER A C 1
ATOM 1692 O O . SER A 1 212 ? 3.556 23.988 -0.836 1 93.31 212 SER A O 1
ATOM 1694 N N . VAL A 1 213 ? 1.632 22.971 -0.308 1 90.86 213 VAL A N 1
ATOM 1695 C CA . VAL A 1 213 ? 1.608 22.26 -1.582 1 90.86 213 VAL A CA 1
ATOM 1696 C C . VAL A 1 213 ? 1.567 23.262 -2.733 1 90.86 213 VAL A C 1
ATOM 1698 O O . VAL A 1 213 ? 2.267 23.096 -3.735 1 90.86 213 VAL A O 1
ATOM 1701 N N . GLU A 1 214 ? 0.879 24.31 -2.56 1 88.18 214 GLU A N 1
ATOM 1702 C CA . GLU A 1 214 ? 0.765 25.352 -3.577 1 88.18 214 GLU A CA 1
ATOM 1703 C C . GLU A 1 214 ? 2.128 25.957 -3.901 1 88.18 214 GLU A C 1
ATOM 1705 O O . GLU A 1 214 ? 2.469 26.141 -5.072 1 88.18 214 GLU A O 1
ATOM 1710 N N . SER A 1 215 ? 2.817 26.237 -2.863 1 88.73 215 SER A N 1
ATOM 1711 C CA . SER A 1 215 ? 4.137 26.832 -3.043 1 88.73 215 SER A CA 1
ATOM 1712 C C . SER A 1 215 ? 5.078 25.88 -3.774 1 88.73 215 SER A C 1
ATOM 1714 O O . SER A 1 215 ? 5.843 26.301 -4.644 1 88.73 215 SER A O 1
ATOM 1716 N N . LEU A 1 216 ? 4.971 24.633 -3.481 1 85.73 216 LEU A N 1
ATOM 1717 C CA . LEU A 1 216 ? 5.834 23.636 -4.106 1 85.73 216 LEU A CA 1
ATOM 1718 C C . LEU A 1 216 ? 5.501 23.479 -5.586 1 85.73 216 LEU A C 1
ATOM 1720 O O . LEU A 1 216 ? 6.402 23.392 -6.423 1 85.73 216 LEU A O 1
ATOM 1724 N N . ILE A 1 217 ? 4.275 23.442 -5.823 1 85.68 217 ILE A N 1
ATOM 1725 C CA . ILE A 1 217 ? 3.816 23.209 -7.188 1 85.68 217 ILE A CA 1
ATOM 1726 C C . ILE A 1 217 ? 4.069 24.453 -8.036 1 85.68 217 ILE A C 1
ATOM 1728 O O . ILE A 1 217 ? 4.392 24.349 -9.222 1 85.68 217 ILE A O 1
ATOM 1732 N N . SER A 1 218 ? 3.966 25.654 -7.421 1 87.1 218 SER A N 1
ATOM 1733 C CA . SER A 1 218 ? 4.112 26.908 -8.154 1 87.1 218 SER A CA 1
ATOM 1734 C C . SER A 1 218 ? 5.529 27.071 -8.693 1 87.1 218 SER A C 1
ATOM 1736 O O . SER A 1 218 ? 5.757 27.837 -9.632 1 87.1 218 SER A O 1
ATOM 1738 N N . GLU A 1 219 ? 6.392 26.289 -8.138 1 86.41 219 GLU A N 1
ATOM 1739 C CA . GLU A 1 219 ? 7.787 26.402 -8.552 1 86.41 219 GLU A CA 1
ATOM 1740 C C . GLU A 1 219 ? 8.107 25.43 -9.684 1 86.41 219 GLU A C 1
ATOM 1742 O O . GLU A 1 219 ? 9.272 25.257 -10.051 1 86.41 219 GLU A O 1
ATOM 1747 N N . CYS A 1 220 ? 7.082 24.778 -10.15 1 90.07 220 CYS A N 1
ATOM 1748 C CA . CYS A 1 220 ? 7.243 23.82 -11.237 1 90.07 220 CYS A CA 1
ATOM 1749 C C . CYS A 1 220 ? 6.056 23.874 -12.192 1 90.07 220 CYS A C 1
ATOM 1751 O O . CYS A 1 220 ? 5.007 24.424 -11.854 1 90.07 220 CYS A O 1
ATOM 1753 N N . TYR A 1 221 ? 6.21 23.467 -13.39 1 91.15 221 TYR A N 1
ATOM 1754 C CA . TYR A 1 221 ? 5.122 23.289 -14.345 1 91.15 221 TYR A CA 1
ATOM 1755 C C . TYR A 1 221 ? 5.409 22.128 -15.29 1 91.15 221 TYR A C 1
ATOM 1757 O O . TYR A 1 221 ? 6.555 21.692 -15.417 1 91.15 221 TYR A O 1
ATOM 1765 N N . ALA A 1 222 ? 4.344 21.617 -15.78 1 91.66 222 ALA A N 1
ATOM 1766 C CA . ALA A 1 222 ? 4.48 20.486 -16.695 1 91.66 222 ALA A CA 1
ATOM 1767 C C . ALA A 1 222 ? 4.032 20.863 -18.104 1 91.66 222 ALA A C 1
ATOM 1769 O O . ALA A 1 222 ? 3.121 21.676 -18.276 1 91.66 222 ALA A O 1
ATOM 1770 N N . VAL A 1 223 ? 4.705 20.331 -19.087 1 92.1 223 VAL A N 1
ATOM 1771 C CA . VAL A 1 223 ? 4.342 20.516 -20.488 1 92.1 223 VAL A CA 1
ATOM 1772 C C . VAL A 1 223 ? 4.09 19.159 -21.14 1 92.1 223 VAL A C 1
ATOM 1774 O O . VAL A 1 223 ? 4.782 18.182 -20.844 1 92.1 223 VAL A O 1
ATOM 1777 N N . SER A 1 224 ? 3.003 19.141 -21.863 1 90.45 224 SER A N 1
ATOM 1778 C CA . SER A 1 224 ? 2.686 17.899 -22.561 1 90.45 224 SER A CA 1
ATOM 1779 C C . SER A 1 224 ? 2.421 18.148 -24.042 1 90.45 224 SER A C 1
ATOM 1781 O O . SER A 1 224 ? 1.999 19.241 -24.427 1 90.45 224 SER A O 1
ATOM 1783 N N . GLY A 1 225 ? 2.693 17.19 -24.846 1 88.17 225 GLY A N 1
ATOM 1784 C CA . GLY A 1 225 ? 2.532 17.229 -26.291 1 88.17 225 GLY A CA 1
ATOM 1785 C C . GLY A 1 225 ? 3.248 16.096 -27.002 1 88.17 225 GLY A C 1
ATOM 1786 O O . GLY A 1 225 ? 3.514 15.051 -26.405 1 88.17 225 GLY A O 1
ATOM 1787 N N . LYS A 1 226 ? 3.363 16.28 -28.253 1 87.07 226 LYS A N 1
ATOM 1788 C CA . LYS A 1 226 ? 4.148 15.311 -29.012 1 87.07 226 LYS A CA 1
ATOM 1789 C C . LYS A 1 226 ? 5.586 15.251 -28.507 1 87.07 226 LYS A C 1
ATOM 1791 O O . LYS A 1 226 ? 6.19 16.285 -28.214 1 87.07 226 LYS A O 1
ATOM 1796 N N . SER A 1 227 ? 6.105 14.045 -28.382 1 90.1 227 SER A N 1
ATOM 1797 C CA . SER A 1 227 ? 7.389 13.793 -27.736 1 90.1 227 SER A CA 1
ATOM 1798 C C . SER A 1 227 ? 8.491 14.659 -28.339 1 90.1 227 SER A C 1
ATOM 1800 O O . SER A 1 227 ? 9.289 15.253 -27.611 1 90.1 227 SER A O 1
ATOM 1802 N N . ASP A 1 228 ? 8.476 14.782 -29.648 1 92.42 228 ASP A N 1
ATOM 1803 C CA . ASP A 1 228 ? 9.525 15.552 -30.31 1 92.42 228 ASP A CA 1
ATOM 1804 C C . ASP A 1 228 ? 9.412 17.037 -29.973 1 92.42 228 ASP A C 1
ATOM 1806 O O . ASP A 1 228 ? 10.425 17.718 -29.794 1 92.42 228 ASP A O 1
ATOM 1810 N N . LYS A 1 229 ? 8.235 17.531 -29.918 1 94.06 229 LYS A N 1
ATOM 1811 C CA . LYS A 1 229 ? 7.998 18.938 -29.607 1 94.06 229 LYS A CA 1
ATOM 1812 C C . LYS A 1 229 ? 8.326 19.242 -28.148 1 94.06 229 LYS A C 1
ATOM 1814 O O . LYS A 1 229 ? 8.879 20.299 -27.838 1 94.06 229 LYS A O 1
ATOM 1819 N N . VAL A 1 230 ? 7.997 18.347 -27.295 1 94.47 230 VAL A N 1
ATOM 1820 C CA . VAL A 1 230 ? 8.306 18.519 -25.879 1 94.47 230 VAL A CA 1
ATOM 1821 C C . VAL A 1 230 ? 9.819 18.534 -25.679 1 94.47 230 VAL A C 1
ATOM 1823 O O . VAL A 1 230 ? 10.344 19.36 -24.929 1 94.47 230 VAL A O 1
ATOM 1826 N N . ASP A 1 231 ? 10.481 17.669 -26.375 1 95.11 231 ASP A N 1
ATOM 1827 C CA . ASP A 1 231 ? 11.934 17.592 -26.261 1 95.11 231 ASP A CA 1
ATOM 1828 C C . ASP A 1 231 ? 12.59 18.902 -26.692 1 95.11 231 ASP A C 1
ATOM 1830 O O . ASP A 1 231 ? 13.589 19.324 -26.107 1 95.11 231 ASP A O 1
ATOM 1834 N N . GLU A 1 232 ? 12.086 19.48 -27.686 1 94.7 232 GLU A N 1
ATOM 1835 C CA . GLU A 1 232 ? 12.592 20.765 -28.158 1 94.7 232 GLU A CA 1
ATOM 1836 C C . GLU A 1 232 ? 12.402 21.854 -27.106 1 94.7 232 GLU A C 1
ATOM 1838 O O . GLU A 1 232 ? 13.293 22.677 -26.888 1 94.7 232 GLU A O 1
ATOM 1843 N N . TYR A 1 233 ? 11.295 21.804 -26.45 1 95 233 TYR A N 1
ATOM 1844 C CA . TYR A 1 233 ? 10.942 22.825 -25.47 1 95 233 TYR A CA 1
ATOM 1845 C C . TYR A 1 233 ? 11.823 22.719 -24.231 1 95 233 TYR A C 1
ATOM 1847 O O . TYR A 1 233 ? 12.226 23.734 -23.659 1 95 233 TYR A O 1
ATOM 1855 N N . VAL A 1 234 ? 12.15 21.501 -23.798 1 94.65 234 VAL A N 1
ATOM 1856 C CA . VAL A 1 234 ? 12.735 21.312 -22.474 1 94.65 234 VAL A CA 1
ATOM 1857 C C . VAL A 1 234 ? 14.256 21.236 -22.587 1 94.65 234 VAL A C 1
ATOM 1859 O O . VAL A 1 234 ? 14.947 20.987 -21.596 1 94.65 234 VAL A O 1
ATOM 1862 N N . LYS A 1 235 ? 14.87 21.422 -23.676 1 92.35 235 LYS A N 1
ATOM 1863 C CA . LYS A 1 235 ? 16.3 21.282 -23.938 1 92.35 235 LYS A CA 1
ATOM 1864 C C . LYS A 1 235 ? 17.124 22.077 -22.931 1 92.35 235 LYS A C 1
ATOM 1866 O O . LYS A 1 235 ? 18.167 21.611 -22.468 1 92.35 235 LYS A O 1
ATOM 1871 N N . ASP A 1 236 ? 16.748 23.202 -22.503 1 89.49 236 ASP A N 1
ATOM 1872 C CA . ASP A 1 236 ? 17.536 24.054 -21.617 1 89.49 236 ASP A CA 1
ATOM 1873 C C . ASP A 1 236 ? 16.853 24.218 -20.262 1 89.49 236 ASP A C 1
ATOM 1875 O O . ASP A 1 236 ? 17.095 25.197 -19.553 1 89.49 236 ASP A O 1
ATOM 1879 N N . LYS A 1 237 ? 16.006 23.276 -20.016 1 93.57 237 LYS A N 1
ATOM 1880 C CA . LYS A 1 237 ? 15.266 23.405 -18.764 1 93.57 237 LYS A CA 1
ATOM 1881 C C . LYS A 1 237 ? 15.657 22.308 -17.778 1 93.57 237 LYS A C 1
ATOM 1883 O O . LYS A 1 237 ? 16.22 21.284 -18.172 1 93.57 237 LYS A O 1
ATOM 1888 N N . LYS A 1 238 ? 15.479 22.568 -16.519 1 91.4 238 LYS A N 1
ATOM 1889 C CA . LYS A 1 238 ? 15.719 21.577 -15.473 1 91.4 238 LYS A CA 1
ATOM 1890 C C . LYS A 1 238 ? 14.539 20.619 -15.342 1 91.4 238 LYS A C 1
ATOM 1892 O O . LYS A 1 238 ? 13.478 20.997 -14.842 1 91.4 238 LYS A O 1
ATOM 1897 N N . ILE A 1 239 ? 14.81 19.397 -15.73 1 91.55 239 ILE A N 1
ATOM 1898 C CA . ILE A 1 239 ? 13.74 18.407 -15.779 1 91.55 239 ILE A CA 1
ATOM 1899 C C . ILE A 1 239 ? 13.619 17.71 -14.425 1 91.55 239 ILE A C 1
ATOM 1901 O O . ILE A 1 239 ? 14.616 17.244 -13.869 1 91.55 239 ILE A O 1
ATOM 1905 N N . VAL A 1 240 ? 12.459 17.685 -13.912 1 87.77 240 VAL A N 1
ATOM 1906 C CA . VAL A 1 240 ? 12.137 17.035 -12.646 1 87.77 240 VAL A CA 1
ATOM 1907 C C . VAL A 1 240 ? 11.674 15.602 -12.904 1 87.77 240 VAL A C 1
ATOM 1909 O O . VAL A 1 240 ? 12.032 14.685 -12.162 1 87.77 240 VAL A O 1
ATOM 1912 N N . SER A 1 241 ? 10.809 15.428 -13.912 1 88.25 241 SER A N 1
ATOM 1913 C CA . SER A 1 241 ? 10.278 14.116 -14.266 1 88.25 241 SER A CA 1
ATOM 1914 C C . SER A 1 241 ? 9.813 14.081 -15.718 1 88.25 241 SER A C 1
ATOM 1916 O O . SER A 1 241 ? 9.552 15.126 -16.317 1 88.25 241 SER A O 1
ATOM 1918 N N . GLU A 1 242 ? 9.799 12.876 -16.221 1 88.76 242 GLU A N 1
ATOM 1919 C CA . GLU A 1 242 ? 9.35 12.645 -17.591 1 88.76 242 GLU A CA 1
ATOM 1920 C C . GLU A 1 242 ? 8.433 11.428 -17.673 1 88.76 242 GLU A C 1
ATOM 1922 O O . GLU A 1 242 ? 8.697 10.401 -17.045 1 88.76 242 GLU A O 1
ATOM 1927 N N . GLU A 1 243 ? 7.31 11.656 -18.318 1 83.16 243 GLU A N 1
ATOM 1928 C CA . GLU A 1 243 ? 6.353 10.582 -18.569 1 83.16 243 GLU A CA 1
ATOM 1929 C C . GLU A 1 243 ? 6.073 10.431 -20.062 1 83.16 243 GLU A C 1
ATOM 1931 O O . GLU A 1 243 ? 5.839 11.42 -20.758 1 83.16 243 GLU A O 1
ATOM 1936 N N . VAL A 1 244 ? 6.012 9.221 -20.476 1 80.28 244 VAL A N 1
ATOM 1937 C CA . VAL A 1 244 ? 5.813 8.974 -21.9 1 80.28 244 VAL A CA 1
ATOM 1938 C C . VAL A 1 244 ? 4.578 8.099 -22.105 1 80.28 244 VAL A C 1
ATOM 1940 O O . VAL A 1 244 ? 4.372 7.124 -21.379 1 80.28 244 VAL A O 1
ATOM 1943 N N . LEU A 1 245 ? 3.646 8.616 -22.792 1 76.16 245 LEU A N 1
ATOM 1944 C CA . LEU A 1 245 ? 2.472 7.866 -23.224 1 76.16 245 LEU A CA 1
ATOM 1945 C C . LEU A 1 245 ? 2.43 7.749 -24.744 1 76.16 245 LEU A C 1
ATOM 1947 O O . LEU A 1 245 ? 1.856 8.605 -25.421 1 76.16 245 LEU A O 1
ATOM 1951 N N . GLY A 1 246 ? 2.962 6.649 -25.197 1 73.18 246 GLY A N 1
ATOM 1952 C CA . GLY A 1 246 ? 3.068 6.542 -26.644 1 73.18 246 GLY A CA 1
ATOM 1953 C C . GLY A 1 246 ? 3.973 7.596 -27.255 1 73.18 246 GLY A C 1
ATOM 1954 O O . GLY A 1 246 ? 5.122 7.752 -26.837 1 73.18 246 GLY A O 1
ATOM 1955 N N . GLY A 1 247 ? 3.411 8.333 -28.199 1 77.77 247 GLY A N 1
ATOM 1956 C CA . GLY A 1 247 ? 4.149 9.398 -28.859 1 77.77 247 GLY A CA 1
ATOM 1957 C C . GLY A 1 247 ? 4.031 10.734 -28.149 1 77.77 247 GLY A C 1
ATOM 1958 O O . GLY A 1 247 ? 4.523 11.75 -28.643 1 77.77 247 GLY A O 1
ATOM 1959 N N . PHE A 1 248 ? 3.397 10.629 -27.047 1 83.06 248 PHE A N 1
ATOM 1960 C CA . PHE A 1 248 ? 3.197 11.844 -26.266 1 83.06 248 PHE A CA 1
ATOM 1961 C C . PHE A 1 248 ? 3.975 11.781 -24.958 1 83.06 248 PHE A C 1
ATOM 1963 O O . PHE A 1 248 ? 4.262 10.695 -24.451 1 83.06 248 PHE A O 1
ATOM 1970 N N . LYS A 1 249 ? 4.416 12.997 -24.638 1 88.41 249 LYS A N 1
ATOM 1971 C CA . LYS A 1 249 ? 5.215 13.067 -23.418 1 88.41 249 LYS A CA 1
ATOM 1972 C C . LYS A 1 249 ? 4.764 14.224 -22.531 1 88.41 249 LYS A C 1
ATOM 1974 O O . LYS A 1 249 ? 4.26 15.234 -23.027 1 88.41 249 LYS A O 1
ATOM 1979 N N . LYS A 1 250 ? 4.829 14.004 -21.28 1 89.52 250 LYS A N 1
ATOM 1980 C CA . LYS A 1 250 ? 4.657 15.046 -20.272 1 89.52 250 LYS A CA 1
ATOM 1981 C C . LYS A 1 250 ? 5.924 15.219 -19.438 1 89.52 250 LYS A C 1
ATOM 1983 O O . LYS A 1 250 ? 6.458 14.246 -18.902 1 89.52 250 LYS A O 1
ATOM 1988 N N . VAL A 1 251 ? 6.446 16.416 -19.422 1 92.21 251 VAL A N 1
ATOM 1989 C CA . VAL A 1 251 ? 7.674 16.684 -18.681 1 92.21 251 VAL A CA 1
ATOM 1990 C C . VAL A 1 251 ? 7.417 17.759 -17.627 1 92.21 251 VAL A C 1
ATOM 1992 O O . VAL A 1 251 ? 6.786 18.779 -17.913 1 92.21 251 VAL A O 1
ATOM 1995 N N . THR A 1 252 ? 7.854 17.386 -16.448 1 92.69 252 THR A N 1
ATOM 1996 C CA . THR A 1 252 ? 7.801 18.357 -15.361 1 92.69 252 THR A CA 1
ATOM 1997 C C . THR A 1 252 ? 9.112 19.132 -15.262 1 92.69 252 THR A C 1
ATOM 1999 O O . THR A 1 252 ? 10.19 18.535 -15.223 1 92.69 252 THR A O 1
ATOM 2002 N N . ILE A 1 253 ? 8.917 20.472 -15.239 1 93.35 253 ILE A N 1
ATOM 2003 C CA . ILE A 1 253 ? 10.076 21.356 -15.264 1 93.35 253 ILE A CA 1
ATOM 2004 C C . ILE A 1 253 ? 10.125 22.179 -13.978 1 93.35 253 ILE A C 1
ATOM 2006 O O . ILE A 1 253 ? 9.092 22.644 -13.491 1 93.35 253 ILE A O 1
ATOM 2010 N N . GLU A 1 254 ? 11.338 22.266 -13.461 1 90.91 254 GLU A N 1
ATOM 2011 C CA . GLU A 1 254 ? 11.537 23.141 -12.31 1 90.91 254 GLU A CA 1
ATOM 2012 C C . GLU A 1 254 ? 11.71 24.594 -12.743 1 90.91 254 GLU A C 1
ATOM 2014 O O . GLU A 1 254 ? 12.517 24.892 -13.627 1 90.91 254 GLU A O 1
ATOM 2019 N N . GLY A 1 255 ? 10.962 25.473 -12.11 1 87.83 255 GLY A N 1
ATOM 2020 C CA . GLY A 1 255 ? 11.055 26.891 -12.417 1 87.83 255 GLY A CA 1
ATOM 2021 C C . GLY A 1 255 ? 9.729 27.501 -12.83 1 87.83 255 GLY A C 1
ATOM 2022 O O . GLY A 1 255 ? 8.754 26.782 -13.06 1 87.83 255 GLY A O 1
ATOM 2023 N N . LYS A 1 256 ? 9.702 28.783 -12.885 1 87.65 256 LYS A N 1
ATOM 2024 C CA . LYS A 1 256 ? 8.516 29.507 -13.334 1 87.65 256 LYS A CA 1
ATOM 2025 C C . LYS A 1 256 ? 8.535 29.711 -14.846 1 87.65 256 LYS A C 1
ATOM 2027 O O . LYS A 1 256 ? 9.604 29.751 -15.458 1 87.65 256 LYS A O 1
ATOM 2032 N N . ARG A 1 257 ? 7.423 29.772 -15.342 1 86.96 257 ARG A N 1
ATOM 2033 C CA . ARG A 1 257 ? 7.302 29.978 -16.782 1 86.96 257 ARG A CA 1
ATOM 2034 C C . ARG A 1 257 ? 7.535 31.44 -17.147 1 86.96 257 ARG A C 1
ATOM 2036 O O . ARG A 1 257 ? 6.911 32.336 -16.575 1 86.96 257 ARG A O 1
ATOM 2043 N N . SER A 1 258 ? 8.442 31.712 -18.126 1 88.34 258 SER A N 1
ATOM 2044 C CA . SER A 1 258 ? 8.675 33.054 -18.648 1 88.34 258 SER A CA 1
ATOM 2045 C C . SER A 1 258 ? 7.736 33.368 -19.808 1 88.34 258 SER A C 1
ATOM 2047 O O . SER A 1 258 ? 7.004 32.493 -20.275 1 88.34 258 SER A O 1
ATOM 2049 N N . ASN A 1 259 ? 7.729 34.613 -20.21 1 90.38 259 ASN A N 1
ATOM 2050 C CA . ASN A 1 259 ? 6.965 34.997 -21.393 1 90.38 259 ASN A CA 1
ATOM 2051 C C . ASN A 1 259 ? 7.445 34.254 -22.636 1 90.38 259 ASN A C 1
ATOM 2053 O O . ASN A 1 259 ? 6.641 33.886 -23.494 1 90.38 259 ASN A O 1
ATOM 2057 N N . GLU A 1 260 ? 8.717 34.141 -22.675 1 90.02 260 GLU A N 1
ATOM 2058 C CA . GLU A 1 260 ? 9.292 33.395 -23.79 1 90.02 260 GLU A CA 1
ATOM 2059 C C . GLU A 1 260 ? 8.819 31.944 -23.785 1 90.02 260 GLU A C 1
ATOM 2061 O O . GLU A 1 260 ? 8.571 31.362 -24.843 1 90.02 260 GLU A O 1
ATOM 2066 N N . ASP A 1 261 ? 8.708 31.375 -22.583 1 91.17 261 ASP A N 1
ATOM 2067 C CA . ASP A 1 261 ? 8.217 30.008 -22.44 1 91.17 261 ASP A CA 1
ATOM 2068 C C . ASP A 1 261 ? 6.787 29.881 -22.961 1 91.17 261 ASP A C 1
ATOM 2070 O O . ASP A 1 261 ? 6.452 28.907 -23.638 1 91.17 261 ASP A O 1
ATOM 2074 N N . SER A 1 262 ? 6.018 30.858 -22.692 1 90.51 262 SER A N 1
ATOM 2075 C CA . SER A 1 262 ? 4.615 30.838 -23.093 1 90.51 262 SER A CA 1
ATOM 2076 C C . SER A 1 262 ? 4.473 30.874 -24.611 1 90.51 262 SER A C 1
ATOM 2078 O O . SER A 1 262 ? 3.605 30.204 -25.174 1 90.51 262 SER A O 1
ATOM 2080 N N . MET A 1 263 ? 5.324 31.688 -25.22 1 91.67 263 MET A N 1
ATOM 2081 C CA . MET A 1 263 ? 5.3 31.789 -26.677 1 91.67 263 MET A CA 1
ATOM 2082 C C . MET A 1 263 ? 5.734 30.476 -27.32 1 91.67 263 MET A C 1
ATOM 2084 O O . MET A 1 263 ? 5.134 30.033 -28.301 1 91.67 263 MET A O 1
ATOM 2088 N N . LYS A 1 264 ? 6.7 29.93 -26.723 1 92.81 264 LYS A N 1
ATOM 2089 C CA . LYS A 1 264 ? 7.234 28.685 -27.269 1 92.81 264 LYS A CA 1
ATOM 2090 C C . LYS A 1 264 ? 6.227 27.547 -27.129 1 92.81 264 LYS A C 1
ATOM 2092 O O . LYS A 1 264 ? 6.133 26.683 -28.003 1 92.81 264 LYS A O 1
ATOM 2097 N N . VAL A 1 265 ? 5.476 27.488 -26.046 1 92.1 265 VAL A N 1
ATOM 2098 C CA . VAL A 1 265 ? 4.457 26.473 -25.801 1 92.1 265 VAL A CA 1
ATOM 2099 C C . VAL A 1 265 ? 3.384 26.545 -26.885 1 92.1 265 VAL A C 1
ATOM 2101 O O . VAL A 1 265 ? 2.942 25.515 -27.399 1 92.1 265 VAL A O 1
ATOM 2104 N N . LYS A 1 266 ? 3.033 27.725 -27.224 1 91.27 266 LYS A N 1
ATOM 2105 C CA . LYS A 1 266 ? 2.026 27.927 -28.262 1 91.27 266 LYS A CA 1
ATOM 2106 C C . LYS A 1 266 ? 2.563 27.531 -29.634 1 91.27 266 LYS A C 1
ATOM 2108 O O . LYS A 1 266 ? 1.868 26.875 -30.413 1 91.27 266 LYS A O 1
ATOM 2113 N N . GLU A 1 267 ? 3.781 27.943 -29.862 1 92.91 267 GLU A N 1
ATOM 2114 C CA . GLU A 1 267 ? 4.418 27.664 -31.145 1 92.91 267 GLU A CA 1
ATOM 2115 C C . GLU A 1 267 ? 4.548 26.162 -31.382 1 92.91 267 GLU A C 1
ATOM 2117 O O . GLU A 1 267 ? 4.374 25.688 -32.506 1 92.91 267 GLU A O 1
ATOM 2122 N N . LEU A 1 268 ? 4.756 25.482 -30.341 1 92.9 268 LEU A N 1
ATOM 2123 C CA . LEU A 1 268 ? 5.022 24.053 -30.465 1 92.9 268 LEU A CA 1
ATOM 2124 C C . LEU A 1 268 ? 3.759 23.24 -30.202 1 92.9 268 LEU A C 1
ATOM 2126 O O . LEU A 1 268 ? 3.802 22.008 -30.181 1 92.9 268 LEU A O 1
ATOM 2130 N N . ASP A 1 269 ? 2.7 23.863 -29.935 1 88.42 269 ASP A N 1
ATOM 2131 C CA . ASP A 1 269 ? 1.412 23.219 -29.699 1 88.42 269 ASP A CA 1
ATOM 2132 C C . ASP A 1 269 ? 1.469 22.307 -28.475 1 88.42 269 ASP A C 1
ATOM 2134 O O . ASP A 1 269 ? 1.109 21.131 -28.554 1 88.42 269 ASP A O 1
ATOM 2138 N N . LEU A 1 270 ? 2.014 22.914 -27.481 1 90.69 270 LEU A N 1
ATOM 2139 C CA . LEU A 1 270 ? 2.115 22.182 -26.223 1 90.69 270 LEU A CA 1
ATOM 2140 C C . LEU A 1 270 ? 1.037 22.635 -25.243 1 90.69 270 LEU A C 1
ATOM 2142 O O . LEU A 1 270 ? 0.419 23.684 -25.435 1 90.69 270 LEU A O 1
ATOM 2146 N N . GLU A 1 271 ? 0.79 21.759 -24.33 1 90.59 271 GLU A N 1
ATOM 2147 C CA . GLU A 1 271 ? -0.167 22.072 -23.273 1 90.59 271 GLU A CA 1
ATOM 2148 C C . GLU A 1 271 ? 0.524 22.176 -21.916 1 90.59 271 GLU A C 1
ATOM 2150 O O . GLU A 1 271 ? 1.416 21.383 -21.606 1 90.59 271 GLU A O 1
ATOM 2155 N N . ILE A 1 272 ? 0.079 23.154 -21.197 1 89.29 272 ILE A N 1
ATOM 2156 C CA . ILE A 1 272 ? 0.613 23.355 -19.855 1 89.29 272 ILE A CA 1
ATOM 2157 C C . ILE A 1 272 ? -0.345 22.762 -18.824 1 89.29 272 ILE A C 1
ATOM 2159 O O . ILE A 1 272 ? -1.565 22.886 -18.958 1 89.29 272 ILE A O 1
ATOM 2163 N N . SER A 1 273 ? 0.31 21.97 -17.923 1 87.18 273 SER A N 1
ATOM 2164 C CA . SER A 1 273 ? -0.51 21.433 -16.842 1 87.18 273 SER A CA 1
ATOM 2165 C C . SER A 1 273 ? 0.197 21.561 -15.496 1 87.18 273 SER A C 1
ATOM 2167 O O . SER A 1 273 ? 1.388 21.874 -15.443 1 87.18 273 SER A O 1
ATOM 2169 N N . LYS A 1 274 ? -0.577 21.339 -14.444 1 83.32 274 LYS A N 1
ATOM 2170 C CA . LYS A 1 274 ? -0.03 21.387 -13.091 1 83.32 274 LYS A CA 1
ATOM 2171 C C . LYS A 1 274 ? 0.788 20.136 -12.784 1 83.32 274 LYS A C 1
ATOM 2173 O O . LYS A 1 274 ? 0.569 19.082 -13.385 1 83.32 274 LYS A O 1
ATOM 2178 N N . VAL A 1 275 ? 1.742 20.342 -11.902 1 86.08 275 VAL A N 1
ATOM 2179 C CA . VAL A 1 275 ? 2.625 19.252 -11.502 1 86.08 275 VAL A CA 1
ATOM 2180 C C . VAL A 1 275 ? 1.969 18.436 -10.39 1 86.08 275 VAL A C 1
ATOM 2182 O O . VAL A 1 275 ? 1.201 18.974 -9.588 1 86.08 275 VAL A O 1
ATOM 2185 N N . GLU A 1 276 ? 2.353 17.156 -10.463 1 82.32 276 GLU A N 1
ATOM 2186 C CA . GLU A 1 276 ? 1.893 16.252 -9.413 1 82.32 276 GLU A CA 1
ATOM 2187 C C . GLU A 1 276 ? 2.879 16.211 -8.249 1 82.32 276 GLU A C 1
ATOM 2189 O O . GLU A 1 276 ? 4.09 16.122 -8.457 1 82.32 276 GLU A O 1
ATOM 2194 N N . LEU A 1 277 ? 2.407 16.232 -7.054 1 84.9 277 LEU A N 1
ATOM 2195 C CA . LEU A 1 277 ? 3.203 16.276 -5.833 1 84.9 277 LEU A CA 1
ATOM 2196 C C . LEU A 1 277 ? 4.149 15.081 -5.758 1 84.9 277 LEU A C 1
ATOM 2198 O O . LEU A 1 277 ? 5.297 15.22 -5.33 1 84.9 277 LEU A O 1
ATOM 2202 N N . GLN A 1 278 ? 3.677 13.956 -6.136 1 82.16 278 GLN A N 1
ATOM 2203 C CA . GLN A 1 278 ? 4.486 12.742 -6.1 1 82.16 278 GLN A CA 1
ATOM 2204 C C . GLN A 1 278 ? 5.785 12.923 -6.88 1 82.16 278 GLN A C 1
ATOM 2206 O O . GLN A 1 278 ? 6.845 12.468 -6.445 1 82.16 278 GLN A O 1
ATOM 2211 N N . LYS A 1 279 ? 5.708 13.515 -7.985 1 79.84 279 LYS A N 1
ATOM 2212 C CA . LYS A 1 279 ? 6.882 13.716 -8.829 1 79.84 279 LYS A CA 1
ATOM 2213 C C . LYS A 1 279 ? 7.893 14.638 -8.153 1 79.84 279 LYS A C 1
ATOM 2215 O O . LYS A 1 279 ? 9.102 14.415 -8.245 1 79.84 279 LYS A O 1
ATOM 2220 N N . LEU A 1 280 ? 7.387 15.604 -7.527 1 82.57 280 LEU A N 1
ATOM 2221 C CA . LEU A 1 280 ? 8.25 16.527 -6.798 1 82.57 280 LEU A CA 1
ATOM 2222 C C . LEU A 1 280 ? 8.946 15.821 -5.64 1 82.57 280 LEU A C 1
ATOM 2224 O O . LEU A 1 280 ? 10.144 16.013 -5.42 1 82.57 280 LEU A O 1
ATOM 2228 N N . PHE A 1 281 ? 8.242 15.019 -4.96 1 83.58 281 PHE A N 1
ATOM 2229 C CA . PHE A 1 281 ? 8.772 14.274 -3.825 1 83.58 281 PHE A CA 1
ATOM 2230 C C . PHE A 1 281 ? 9.915 13.365 -4.259 1 83.58 281 PHE A C 1
ATOM 2232 O O . PHE A 1 281 ? 10.965 13.327 -3.615 1 83.58 281 PHE A O 1
ATOM 2239 N N . VAL A 1 282 ? 9.65 12.689 -5.291 1 78.27 282 VAL A N 1
ATOM 2240 C CA . VAL A 1 282 ? 10.652 11.755 -5.794 1 78.27 282 VAL A CA 1
ATOM 2241 C C . VAL A 1 282 ? 11.922 12.512 -6.172 1 78.27 282 VAL A C 1
ATOM 2243 O O . VAL A 1 282 ? 13.032 12.07 -5.863 1 78.27 282 VAL A O 1
ATOM 2246 N N . ASN A 1 283 ? 11.747 13.524 -6.772 1 78.1 283 ASN A N 1
ATOM 2247 C CA . ASN A 1 283 ? 12.887 14.339 -7.176 1 78.1 283 ASN A CA 1
ATOM 2248 C C . ASN A 1 283 ? 13.662 14.856 -5.967 1 78.1 283 ASN A C 1
ATOM 2250 O O . ASN A 1 283 ? 14.894 14.876 -5.977 1 78.1 283 ASN A O 1
ATOM 2254 N N . LEU A 1 284 ? 12.938 15.227 -4.976 1 77.6 284 LEU A N 1
ATOM 2255 C CA . LEU A 1 284 ? 13.544 15.82 -3.788 1 77.6 284 LEU A CA 1
ATOM 2256 C C . LEU A 1 284 ? 14.258 14.76 -2.956 1 77.6 284 LEU A C 1
ATOM 2258 O O . LEU A 1 284 ? 15.23 15.062 -2.26 1 77.6 284 LEU A O 1
ATOM 2262 N N . THR A 1 285 ? 13.777 13.558 -3.009 1 76.96 285 THR A N 1
ATOM 2263 C CA . THR A 1 285 ? 14.311 12.537 -2.114 1 76.96 285 THR A CA 1
ATOM 2264 C C . THR A 1 285 ? 15.275 11.616 -2.857 1 76.96 285 THR A C 1
ATOM 2266 O O . THR A 1 285 ? 15.915 10.757 -2.247 1 76.96 285 THR A O 1
ATOM 2269 N N . SER A 1 286 ? 15.059 11.59 -4.212 1 69.52 286 SER A N 1
ATOM 2270 C CA . SER A 1 286 ? 16.015 10.804 -4.985 1 69.52 286 SER A CA 1
ATOM 2271 C C . SER A 1 286 ? 17.45 11.208 -4.664 1 69.52 286 SER A C 1
ATOM 2273 O O . SER A 1 286 ? 17.709 12.352 -4.285 1 69.52 286 SER A O 1
ATOM 2275 N N . LYS A 1 287 ? 18.431 10.251 -4.317 1 56.09 287 LYS A N 1
ATOM 2276 C CA . LYS A 1 287 ? 19.86 10.432 -4.083 1 56.09 287 LYS A CA 1
ATOM 2277 C C . LYS A 1 287 ? 20.438 11.501 -5.007 1 56.09 287 LYS A C 1
ATOM 2279 O O . LYS A 1 287 ? 20.29 11.42 -6.228 1 56.09 287 LYS A O 1
ATOM 2284 N N . GLY A 1 288 ? 20.561 12.825 -4.771 1 39.75 288 GLY A N 1
ATOM 2285 C CA . GLY A 1 288 ? 21.649 13.624 -5.311 1 39.75 288 GLY A CA 1
ATOM 2286 C C . GLY A 1 288 ? 22.954 12.858 -5.422 1 39.75 288 GLY A C 1
ATOM 2287 O O . GLY A 1 288 ? 23.597 12.566 -4.412 1 39.75 288 GLY A O 1
ATOM 2288 N N . GLU A 1 289 ? 23.197 11.678 -5.959 1 34.51 289 GLU A N 1
ATOM 2289 C CA . GLU A 1 289 ? 24.608 11.711 -6.334 1 34.51 289 GLU A CA 1
ATOM 2290 C C . GLU A 1 289 ? 24.971 13.035 -7 1 34.51 289 GLU A C 1
ATOM 2292 O O . GLU A 1 289 ? 24.452 13.361 -8.069 1 34.51 289 GLU A O 1
ATOM 2297 N N . VAL A 1 290 ? 25.009 14.208 -6.306 1 23.07 290 VAL A N 1
ATOM 2298 C CA . VAL A 1 290 ? 26.137 15.069 -6.643 1 23.07 290 VAL A CA 1
ATOM 2299 C C . VAL A 1 290 ? 27.447 14.358 -6.315 1 23.07 290 VAL A C 1
ATOM 2301 O O . VAL A 1 290 ? 27.581 13.75 -5.25 1 23.07 290 VAL A O 1
ATOM 2304 N N . MET B 1 1 ? 9.668 -29.061 -11.147 1 65.1 1 MET B N 1
ATOM 2305 C CA . MET B 1 1 ? 8.751 -27.924 -11.134 1 65.1 1 MET B CA 1
ATOM 2306 C C . MET B 1 1 ? 7.332 -28.374 -10.805 1 65.1 1 MET B C 1
ATOM 2308 O O . MET B 1 1 ? 6.925 -29.478 -11.172 1 65.1 1 MET B O 1
ATOM 2312 N N . SER B 1 2 ? 6.706 -27.783 -9.69 1 78.77 2 SER B N 1
ATOM 2313 C CA . SER B 1 2 ? 5.496 -28.348 -9.102 1 78.77 2 SER B CA 1
ATOM 2314 C C . SER B 1 2 ? 4.266 -27.524 -9.468 1 78.77 2 SER B C 1
ATOM 2316 O O . SER B 1 2 ? 4.325 -26.293 -9.498 1 78.77 2 SER B O 1
ATOM 2318 N N . ASN B 1 3 ? 3.261 -28.268 -9.936 1 90.68 3 ASN B N 1
ATOM 2319 C CA . ASN B 1 3 ? 1.97 -27.644 -10.212 1 90.68 3 ASN B CA 1
ATOM 2320 C C . ASN B 1 3 ? 1.021 -27.774 -9.024 1 90.68 3 ASN B C 1
ATOM 2322 O O . ASN B 1 3 ? 1.256 -28.578 -8.12 1 90.68 3 ASN B O 1
ATOM 2326 N N . ILE B 1 4 ? 0.057 -26.898 -8.95 1 96.25 4 ILE B N 1
ATOM 2327 C CA . ILE B 1 4 ? -0.976 -26.943 -7.921 1 96.25 4 ILE B CA 1
ATOM 2328 C C . ILE B 1 4 ? -2.353 -27.034 -8.575 1 96.25 4 ILE B C 1
ATOM 2330 O O . ILE B 1 4 ? -2.712 -26.19 -9.4 1 96.25 4 ILE B O 1
ATOM 2334 N N . LYS B 1 5 ? -3.092 -28.062 -8.213 1 96.41 5 LYS B N 1
ATOM 2335 C CA . LYS B 1 5 ? -4.449 -28.244 -8.722 1 96.41 5 LYS B CA 1
ATOM 2336 C C . LYS B 1 5 ? -5.472 -28.185 -7.591 1 96.41 5 LYS B C 1
ATOM 2338 O O . LYS B 1 5 ? -5.339 -28.892 -6.59 1 96.41 5 LYS B O 1
ATOM 2343 N N . ILE B 1 6 ? -6.421 -27.323 -7.769 1 96.68 6 ILE B N 1
ATOM 2344 C CA . ILE B 1 6 ? -7.499 -27.158 -6.8 1 96.68 6 ILE B CA 1
ATOM 2345 C C . ILE B 1 6 ? -8.828 -27.563 -7.433 1 96.68 6 ILE B C 1
ATOM 2347 O O . ILE B 1 6 ? -9.177 -27.088 -8.517 1 96.68 6 ILE B O 1
ATOM 2351 N N . SER B 1 7 ? -9.569 -28.426 -6.758 1 96.49 7 SER B N 1
ATOM 2352 C CA . SER B 1 7 ? -10.839 -28.906 -7.294 1 96.49 7 SER B CA 1
ATOM 2353 C C . SER B 1 7 ? -11.958 -28.77 -6.267 1 96.49 7 SER B C 1
ATOM 2355 O O . SER B 1 7 ? -11.949 -29.447 -5.238 1 96.49 7 SER B O 1
ATOM 2357 N N . GLY B 1 8 ? -12.918 -27.913 -6.584 1 96.15 8 GLY B N 1
ATOM 2358 C CA . GLY B 1 8 ? -14.143 -27.796 -5.81 1 96.15 8 GLY B CA 1
ATOM 2359 C C . GLY B 1 8 ? -13.904 -27.371 -4.373 1 96.15 8 GLY B C 1
ATOM 2360 O O . GLY B 1 8 ? -14.524 -27.903 -3.451 1 96.15 8 GLY B O 1
ATOM 2361 N N . LEU B 1 9 ? -13.039 -26.5 -4.135 1 95.23 9 LEU B N 1
ATOM 2362 C CA . LEU B 1 9 ? -12.648 -26.097 -2.789 1 95.23 9 LEU B CA 1
ATOM 2363 C C . LEU B 1 9 ? -13.721 -25.223 -2.149 1 95.23 9 LEU B C 1
ATOM 2365 O O . LEU B 1 9 ? -14.168 -24.243 -2.749 1 95.23 9 LEU B O 1
ATOM 2369 N N . VAL B 1 10 ? -14.148 -25.629 -1.014 1 96.12 10 VAL B N 1
ATOM 2370 C CA . VAL B 1 10 ? -15.1 -24.858 -0.221 1 96.12 10 VAL B CA 1
ATOM 2371 C C . VAL B 1 10 ? -14.53 -24.611 1.174 1 96.12 10 VAL B C 1
ATOM 2373 O O . VAL B 1 10 ? -13.98 -25.522 1.797 1 96.12 10 VAL B O 1
ATOM 2376 N N . LYS B 1 11 ? -14.55 -23.415 1.623 1 95.07 11 LYS B N 1
ATOM 2377 C CA . LYS B 1 11 ? -14.156 -23.058 2.983 1 95.07 11 LYS B CA 1
ATOM 2378 C C . LYS B 1 11 ? -15.193 -22.148 3.635 1 95.07 11 LYS B C 1
ATOM 2380 O O . LYS B 1 11 ? -15.57 -21.121 3.066 1 95.07 11 LYS B O 1
ATOM 2385 N N . THR B 1 12 ? -15.651 -22.517 4.777 1 92.77 12 THR B N 1
ATOM 2386 C CA . THR B 1 12 ? -16.631 -21.763 5.551 1 92.77 12 THR B CA 1
ATOM 2387 C C . THR B 1 12 ? -16.117 -21.496 6.962 1 92.77 12 THR B C 1
ATOM 2389 O O . THR B 1 12 ? -15.488 -22.362 7.574 1 92.77 12 THR B O 1
ATOM 2392 N N . TYR B 1 13 ? -16.236 -20.275 7.441 1 85.65 13 TYR B N 1
ATOM 2393 C CA . TYR B 1 13 ? -16.066 -19.929 8.848 1 85.65 13 TYR B CA 1
ATOM 2394 C C . TYR B 1 13 ? -17.41 -19.638 9.505 1 85.65 13 TYR B C 1
ATOM 2396 O O . TYR B 1 13 ? -18.09 -18.674 9.143 1 85.65 13 TYR B O 1
ATOM 2404 N N . ALA B 1 14 ? -17.719 -20.459 10.434 1 82.97 14 ALA B N 1
ATOM 2405 C CA . ALA B 1 14 ? -19.058 -20.357 11.01 1 82.97 14 ALA B CA 1
ATOM 2406 C C . ALA B 1 14 ? -20.127 -20.408 9.923 1 82.97 14 ALA B C 1
ATOM 2408 O O . ALA B 1 14 ? -20.256 -21.41 9.216 1 82.97 14 ALA B O 1
ATOM 2409 N N . SER B 1 15 ? -20.794 -19.263 9.718 1 81.48 15 SER B N 1
ATOM 2410 C CA . SER B 1 15 ? -21.874 -19.274 8.737 1 81.48 15 SER B CA 1
ATOM 2411 C C . SER B 1 15 ? -21.47 -18.542 7.462 1 81.48 15 SER B C 1
ATOM 2413 O O . SER B 1 15 ? -22.247 -18.471 6.508 1 81.48 15 SER B O 1
ATOM 2415 N N . ASN B 1 16 ? -20.258 -18.198 7.382 1 84.23 16 ASN B N 1
ATOM 2416 C CA . ASN B 1 16 ? -19.833 -17.411 6.23 1 84.23 16 ASN B CA 1
ATOM 2417 C C . ASN B 1 16 ? -18.985 -18.238 5.268 1 84.23 16 ASN B C 1
ATOM 2419 O O . ASN B 1 16 ? -17.934 -18.756 5.649 1 84.23 16 ASN B O 1
ATOM 2423 N N . LYS B 1 17 ? -19.527 -18.481 4.108 1 90.58 17 LYS B N 1
ATOM 2424 C CA . LYS B 1 17 ? -18.778 -19.167 3.059 1 90.58 17 LYS B CA 1
ATOM 2425 C C . LYS B 1 17 ? -17.755 -18.235 2.415 1 90.58 17 LYS B C 1
ATOM 2427 O O . LYS B 1 17 ? -18.092 -17.462 1.516 1 90.58 17 LYS B O 1
ATOM 2432 N N . VAL B 1 18 ? -16.536 -18.361 2.707 1 91.84 18 VAL B N 1
ATOM 2433 C CA . VAL B 1 18 ? -15.468 -17.463 2.279 1 91.84 18 VAL B CA 1
ATOM 2434 C C . VAL B 1 18 ? -14.95 -17.893 0.908 1 91.84 18 VAL B C 1
ATOM 2436 O O . VAL B 1 18 ? -14.597 -17.052 0.079 1 91.84 18 VAL B O 1
ATOM 2439 N N . LEU B 1 19 ? -14.846 -19.193 0.688 1 95.94 19 LEU B N 1
ATOM 2440 C CA . LEU B 1 19 ? -14.536 -19.775 -0.613 1 95.94 19 LEU B CA 1
ATOM 2441 C C . LEU B 1 19 ? -15.642 -20.725 -1.061 1 95.94 19 LEU B C 1
ATOM 2443 O O . LEU B 1 19 ? -16.043 -21.616 -0.31 1 95.94 19 LEU B O 1
ATOM 2447 N N . ASP B 1 20 ? -16.059 -20.519 -2.258 1 96.07 20 ASP B N 1
ATOM 2448 C CA . ASP B 1 20 ? -17.225 -21.251 -2.744 1 96.07 20 ASP B CA 1
ATOM 2449 C C . ASP B 1 20 ? -16.908 -21.989 -4.043 1 96.07 20 ASP B C 1
ATOM 2451 O O . ASP B 1 20 ? -17.074 -21.437 -5.133 1 96.07 20 ASP B O 1
ATOM 2455 N N . ASN B 1 21 ? -16.527 -23.24 -3.921 1 95.17 21 ASN B N 1
ATOM 2456 C CA . ASN B 1 21 ? -16.327 -24.157 -5.038 1 95.17 21 ASN B CA 1
ATOM 2457 C C . ASN B 1 21 ? -15.263 -23.642 -6.003 1 95.17 21 ASN B C 1
ATOM 2459 O O . ASN B 1 21 ? -15.519 -23.505 -7.2 1 95.17 21 ASN B O 1
ATOM 2463 N N . ILE B 1 22 ? -14.147 -23.401 -5.474 1 95.99 22 ILE B N 1
ATOM 2464 C CA . ILE B 1 22 ? -13.024 -22.872 -6.241 1 95.99 22 ILE B CA 1
ATOM 2465 C C . ILE B 1 22 ? -12.325 -24.009 -6.983 1 95.99 22 ILE B C 1
ATOM 2467 O O . ILE B 1 22 ? -11.947 -25.015 -6.377 1 95.99 22 ILE B O 1
ATOM 2471 N N . SER B 1 23 ? -12.225 -23.919 -8.234 1 95.84 23 SER B N 1
ATOM 2472 C CA . SER B 1 23 ? -11.415 -24.811 -9.056 1 95.84 23 SER B CA 1
ATOM 2473 C C . SER B 1 23 ? -10.434 -24.027 -9.922 1 95.84 23 SER B C 1
ATOM 2475 O O . SER B 1 23 ? -10.83 -23.107 -10.64 1 95.84 23 SER B O 1
ATOM 2477 N N . LEU B 1 24 ? -9.164 -24.397 -9.738 1 95.48 24 LEU B N 1
ATOM 2478 C CA . LEU B 1 24 ? -8.108 -23.658 -10.422 1 95.48 24 LEU B CA 1
ATOM 2479 C C . LEU B 1 24 ? -6.825 -24.481 -10.49 1 95.48 24 LEU B C 1
ATOM 2481 O O . LEU B 1 24 ? -6.641 -25.417 -9.709 1 95.48 24 LEU B O 1
ATOM 2485 N N . GLU B 1 25 ? -6.052 -24.163 -11.495 1 95.28 25 GLU B N 1
ATOM 2486 C CA . GLU B 1 25 ? -4.764 -24.835 -11.64 1 95.28 25 GLU B CA 1
ATOM 2487 C C . GLU B 1 25 ? -3.636 -23.827 -11.839 1 95.28 25 GLU B C 1
ATOM 2489 O O . GLU B 1 25 ? -3.742 -22.924 -12.672 1 95.28 25 GLU B O 1
ATOM 2494 N N . PHE B 1 26 ? -2.602 -23.954 -11.027 1 96.32 26 PHE B N 1
ATOM 2495 C CA . PHE B 1 26 ? -1.355 -23.224 -11.217 1 96.32 26 PHE B CA 1
ATOM 2496 C C . PHE B 1 26 ? -0.313 -24.1 -11.903 1 96.32 26 PHE B C 1
ATOM 2498 O O . PHE B 1 26 ? 0.202 -25.046 -11.303 1 96.32 26 PHE B O 1
ATOM 2505 N N . GLU B 1 27 ? 0.015 -23.756 -13.099 1 95.07 27 GLU B N 1
ATOM 2506 C CA . GLU B 1 27 ? 0.999 -24.525 -13.854 1 95.07 27 GLU B CA 1
ATOM 2507 C C . GLU B 1 27 ? 2.417 -24.225 -13.379 1 95.07 27 GLU B C 1
ATOM 2509 O O . GLU B 1 27 ? 2.689 -23.137 -12.867 1 95.07 27 GLU B O 1
ATOM 2514 N N . SER B 1 28 ? 3.244 -25.173 -13.624 1 94.48 28 SER B N 1
ATOM 2515 C CA . SER B 1 28 ? 4.629 -25.031 -13.189 1 94.48 28 SER B CA 1
ATOM 2516 C C . SER B 1 28 ? 5.364 -23.981 -14.016 1 94.48 28 SER B C 1
ATOM 2518 O O . SER B 1 28 ? 5.109 -23.837 -15.214 1 94.48 28 SER B O 1
ATOM 2520 N N . GLY B 1 29 ? 6.173 -23.258 -13.297 1 94.06 29 GLY B N 1
ATOM 2521 C CA . GLY B 1 29 ? 7.092 -22.36 -13.979 1 94.06 29 GLY B CA 1
ATOM 2522 C C . GLY B 1 29 ? 6.418 -21.114 -14.521 1 94.06 29 GLY B C 1
ATOM 2523 O O . GLY B 1 29 ? 6.8 -20.605 -15.577 1 94.06 29 GLY B O 1
ATOM 2524 N N . LYS B 1 30 ? 5.367 -20.673 -13.852 1 94.84 30 LYS B N 1
ATOM 2525 C CA . LYS B 1 30 ? 4.655 -19.465 -14.257 1 94.84 30 LYS B CA 1
ATOM 2526 C C . LYS B 1 30 ? 4.489 -18.505 -13.083 1 94.84 30 LYS B C 1
ATOM 2528 O O . LYS B 1 30 ? 4.56 -18.916 -11.923 1 94.84 30 LYS B O 1
ATOM 2533 N N . ILE B 1 31 ? 4.315 -17.29 -13.43 1 95.75 31 ILE B N 1
ATOM 2534 C CA . ILE B 1 31 ? 4.041 -16.276 -12.418 1 95.75 31 ILE B CA 1
ATOM 2535 C C . ILE B 1 31 ? 2.562 -15.898 -12.454 1 95.75 31 ILE B C 1
ATOM 2537 O O . ILE B 1 31 ? 2.06 -15.427 -13.477 1 95.75 31 ILE B O 1
ATOM 2541 N N . TYR B 1 32 ? 1.9 -16.107 -11.336 1 96.32 32 TYR B N 1
ATOM 2542 C CA . TYR B 1 32 ? 0.476 -15.815 -11.208 1 96.32 32 TYR B CA 1
ATOM 2543 C C . TYR B 1 32 ? 0.246 -14.604 -10.311 1 96.32 32 TYR B C 1
ATOM 2545 O O . TYR B 1 32 ? 0.905 -14.454 -9.28 1 96.32 32 TYR B O 1
ATOM 2553 N N . GLY B 1 33 ? -0.636 -13.742 -10.739 1 95.83 33 GLY B N 1
ATOM 2554 C CA . GLY B 1 33 ? -1.204 -12.724 -9.869 1 95.83 33 GLY B CA 1
ATOM 2555 C C . GLY B 1 33 ? -2.573 -13.094 -9.331 1 95.83 33 GLY B C 1
ATOM 2556 O O . GLY B 1 33 ? -3.5 -13.349 -10.101 1 95.83 33 GLY B O 1
ATOM 2557 N N . LEU B 1 34 ? -2.651 -13.224 -8.065 1 95.33 34 LEU B N 1
ATOM 2558 C CA . LEU B 1 34 ? -3.93 -13.439 -7.397 1 95.33 34 LEU B CA 1
ATOM 2559 C C . LEU B 1 34 ? -4.549 -12.113 -6.969 1 95.33 34 LEU B C 1
ATOM 2561 O O . LEU B 1 34 ? -4.125 -11.517 -5.976 1 95.33 34 LEU B O 1
ATOM 2565 N N . LEU B 1 35 ? -5.582 -11.722 -7.666 1 92.43 35 LEU B N 1
ATOM 2566 C CA . LEU B 1 35 ? -6.144 -10.387 -7.492 1 92.43 35 LEU B CA 1
ATOM 2567 C C . LEU B 1 35 ? -7.543 -10.461 -6.889 1 92.43 35 LEU B C 1
ATOM 2569 O O . LEU B 1 35 ? -8.302 -11.387 -7.182 1 92.43 35 LEU B O 1
ATOM 2573 N N . GLY B 1 36 ? -7.877 -9.495 -6.12 1 88.94 36 GLY B N 1
ATOM 2574 C CA . GLY B 1 36 ? -9.169 -9.381 -5.463 1 88.94 36 GLY B CA 1
ATOM 2575 C C . GLY B 1 36 ? -9.219 -8.27 -4.432 1 88.94 36 GLY B C 1
ATOM 2576 O O . GLY B 1 36 ? -8.179 -7.827 -3.938 1 88.94 36 GLY B O 1
ATOM 2577 N N . ARG B 1 37 ? -10.349 -7.895 -4.066 1 86.83 37 ARG B N 1
ATOM 2578 C CA . ARG B 1 37 ? -10.552 -6.853 -3.064 1 86.83 37 ARG B CA 1
ATOM 2579 C C . ARG B 1 37 ? -10.316 -7.392 -1.657 1 86.83 37 ARG B C 1
ATOM 2581 O O . ARG B 1 37 ? -10.097 -8.591 -1.475 1 86.83 37 ARG B O 1
ATOM 2588 N N . ASN B 1 38 ? -10.354 -6.463 -0.712 1 87.47 38 ASN B N 1
ATOM 2589 C CA . ASN B 1 38 ? -10.249 -6.906 0.674 1 87.47 38 ASN B CA 1
ATOM 2590 C C . ASN B 1 38 ? -11.398 -7.835 1.055 1 87.47 38 ASN B C 1
ATOM 2592 O O . ASN B 1 38 ? -12.556 -7.561 0.734 1 87.47 38 ASN B O 1
ATOM 2596 N N . GLY B 1 39 ? -11.034 -8.935 1.589 1 85.05 39 GLY B N 1
ATOM 2597 C CA . GLY B 1 39 ? -12.049 -9.868 2.051 1 85.05 39 GLY B CA 1
ATOM 2598 C C . GLY B 1 39 ? -12.542 -10.802 0.962 1 85.05 39 GLY B C 1
ATOM 2599 O O . GLY B 1 39 ? -13.454 -11.599 1.187 1 85.05 39 GLY B O 1
ATOM 2600 N N . ALA B 1 40 ? -11.924 -10.785 -0.169 1 87.73 40 ALA B N 1
ATOM 2601 C CA . ALA B 1 40 ? -12.414 -11.573 -1.296 1 87.73 40 ALA B CA 1
ATOM 2602 C C . ALA B 1 40 ? -12.089 -13.053 -1.114 1 87.73 40 ALA B C 1
ATOM 2604 O O . ALA B 1 40 ? -12.642 -13.907 -1.811 1 87.73 40 ALA B O 1
ATOM 2605 N N . GLY B 1 41 ? -11.105 -13.372 -0.233 1 90.51 41 GLY B N 1
ATOM 2606 C CA . GLY B 1 41 ? -10.771 -14.763 0.028 1 90.51 41 GLY B CA 1
ATOM 2607 C C . GLY B 1 41 ? -9.363 -15.129 -0.402 1 90.51 41 GLY B C 1
ATOM 2608 O O . GLY B 1 41 ? -8.976 -16.298 -0.347 1 90.51 41 GLY B O 1
ATOM 2609 N N . LYS B 1 42 ? -8.568 -14.175 -0.822 1 91.86 42 LYS B N 1
ATOM 2610 C CA . LYS B 1 42 ? -7.223 -14.434 -1.328 1 91.86 42 LYS B CA 1
ATOM 2611 C C . LYS B 1 42 ? -6.378 -15.168 -0.291 1 91.86 42 LYS B C 1
ATOM 2613 O O . LYS B 1 42 ? -5.831 -16.236 -0.572 1 91.86 42 LYS B O 1
ATOM 2618 N N . THR B 1 43 ? -6.309 -14.598 0.927 1 91.38 43 THR B N 1
ATOM 2619 C CA . THR B 1 43 ? -5.493 -15.154 2.001 1 91.38 43 THR B CA 1
ATOM 2620 C C . THR B 1 43 ? -6.008 -16.53 2.415 1 91.38 43 THR B C 1
ATOM 2622 O O . THR B 1 43 ? -5.22 -17.445 2.661 1 91.38 43 THR B O 1
ATOM 2625 N N . THR B 1 44 ? -7.306 -16.691 2.476 1 92.16 44 THR B N 1
ATOM 2626 C CA . THR B 1 44 ? -7.9 -17.977 2.825 1 92.16 44 THR B CA 1
ATOM 2627 C C . THR B 1 44 ? -7.522 -19.042 1.8 1 92.16 44 THR B C 1
ATOM 2629 O O . THR B 1 44 ? -7.155 -20.161 2.167 1 92.16 44 THR B O 1
ATOM 2632 N N . LEU B 1 45 ? -7.592 -18.672 0.556 1 94.75 45 LEU B N 1
ATOM 2633 C CA . LEU B 1 45 ? -7.22 -19.605 -0.502 1 94.75 45 LEU B CA 1
ATOM 2634 C C . LEU B 1 45 ? -5.765 -20.037 -0.358 1 94.75 45 LEU B C 1
ATOM 2636 O O . LEU B 1 45 ? -5.46 -21.231 -0.403 1 94.75 45 LEU B O 1
ATOM 2640 N N . LEU B 1 46 ? -4.877 -19.104 -0.118 1 95.14 46 LEU B N 1
ATOM 2641 C CA . LEU B 1 46 ? -3.453 -19.393 0.002 1 95.14 46 LEU B CA 1
ATOM 2642 C C . LEU B 1 46 ? -3.174 -20.253 1.23 1 95.14 46 LEU B C 1
ATOM 2644 O O . LEU B 1 46 ? -2.34 -21.159 1.183 1 95.14 46 LEU B O 1
ATOM 2648 N N . ASN B 1 47 ? -3.862 -20.013 2.279 1 94.22 47 ASN B N 1
ATOM 2649 C CA . ASN B 1 47 ? -3.724 -20.824 3.483 1 94.22 47 ASN B CA 1
ATOM 2650 C C . ASN B 1 47 ? -4.203 -22.255 3.254 1 94.22 47 ASN B C 1
ATOM 2652 O O . ASN B 1 47 ? -3.625 -23.201 3.791 1 94.22 47 ASN B O 1
ATOM 2656 N N . CYS B 1 48 ? -5.221 -22.391 2.49 1 94.47 48 CYS B N 1
ATOM 2657 C CA . CYS B 1 48 ? -5.706 -23.726 2.158 1 94.47 48 CYS B CA 1
ATOM 2658 C C . CYS B 1 48 ? -4.678 -24.49 1.331 1 94.47 48 CYS B C 1
ATOM 2660 O O . CYS B 1 48 ? -4.399 -25.658 1.606 1 94.47 48 CYS B O 1
ATOM 2662 N N . ILE B 1 49 ? -4.12 -23.808 0.371 1 94.6 49 ILE B N 1
ATOM 2663 C CA . ILE B 1 49 ? -3.132 -24.414 -0.516 1 94.6 49 ILE B CA 1
ATOM 2664 C C . ILE B 1 49 ? -1.951 -24.929 0.302 1 94.6 49 ILE B C 1
ATOM 2666 O O . ILE B 1 49 ? -1.374 -25.972 -0.017 1 94.6 49 ILE B O 1
ATOM 2670 N N . THR B 1 50 ? -1.623 -24.279 1.394 1 93.65 50 THR B N 1
ATOM 2671 C CA . THR B 1 50 ? -0.445 -24.616 2.186 1 93.65 50 THR B CA 1
ATOM 2672 C C . THR B 1 50 ? -0.841 -25.38 3.446 1 93.65 50 THR B C 1
ATOM 2674 O O . THR B 1 50 ? -0.038 -25.524 4.37 1 93.65 50 THR B O 1
ATOM 2677 N N . ASN B 1 51 ? -2.091 -25.757 3.513 1 92.65 51 ASN B N 1
ATOM 2678 C CA . ASN B 1 51 ? -2.651 -26.604 4.561 1 92.65 51 ASN B CA 1
ATOM 2679 C C . ASN B 1 51 ? -2.555 -25.938 5.931 1 92.65 51 ASN B C 1
ATOM 2681 O O . ASN B 1 51 ? -2.373 -26.615 6.944 1 92.65 51 ASN B O 1
ATOM 2685 N N . ARG B 1 52 ? -2.557 -24.691 5.993 1 90.41 52 ARG B N 1
ATOM 2686 C CA . ARG B 1 52 ? -2.61 -23.951 7.25 1 90.41 52 ARG B CA 1
ATOM 2687 C C . ARG B 1 52 ? -4.046 -23.813 7.744 1 90.41 52 ARG B C 1
ATOM 2689 O O . ARG B 1 52 ? -4.279 -23.531 8.921 1 90.41 52 ARG B O 1
ATOM 2696 N N . VAL B 1 53 ? -4.905 -23.838 6.82 1 90.34 53 VAL B N 1
ATOM 2697 C CA . VAL B 1 53 ? -6.336 -23.872 7.105 1 90.34 53 VAL B CA 1
ATOM 2698 C C . VAL B 1 53 ? -6.963 -25.101 6.451 1 90.34 53 VAL B C 1
ATOM 2700 O O . VAL B 1 53 ? -6.67 -25.415 5.296 1 90.34 53 VAL B O 1
ATOM 2703 N N . PHE B 1 54 ? -7.793 -25.723 7.162 1 89.31 54 PHE B N 1
ATOM 2704 C CA . PHE B 1 54 ? -8.401 -26.945 6.65 1 89.31 54 PHE B CA 1
ATOM 2705 C C . PHE B 1 54 ? -9.611 -26.625 5.781 1 89.31 54 PHE B C 1
ATOM 2707 O O . PHE B 1 54 ? -10.406 -25.744 6.115 1 89.31 54 PHE B O 1
ATOM 2714 N N . LEU B 1 55 ? -9.74 -27.399 4.796 1 90.1 55 LEU B N 1
ATOM 2715 C CA . LEU B 1 55 ? -10.852 -27.238 3.866 1 90.1 55 LEU B CA 1
ATOM 2716 C C . LEU B 1 55 ? -12.11 -27.915 4.401 1 90.1 55 LEU B C 1
ATOM 2718 O O . LEU B 1 55 ? -12.024 -28.867 5.18 1 90.1 55 LEU B O 1
ATOM 2722 N N . ASN B 1 56 ? -13.221 -27.378 4.005 1 92.78 56 ASN B N 1
ATOM 2723 C CA . ASN B 1 56 ? -14.473 -28.077 4.275 1 92.78 56 ASN B CA 1
ATOM 2724 C C . ASN B 1 56 ? -14.757 -29.146 3.223 1 92.78 56 ASN B C 1
ATOM 2726 O O . ASN B 1 56 ? -15.231 -30.235 3.551 1 92.78 56 ASN B O 1
ATOM 2730 N N . SER B 1 57 ? -14.487 -28.85 2.026 1 93.79 57 SER B N 1
ATOM 2731 C CA . SER B 1 57 ? -14.614 -29.809 0.933 1 93.79 57 SER B CA 1
ATOM 2732 C C . SER B 1 57 ? -13.709 -29.438 -0.237 1 93.79 57 SER B C 1
ATOM 2734 O O . SER B 1 57 ? -13.183 -28.325 -0.293 1 93.79 57 SER B O 1
ATOM 2736 N N . GLY B 1 58 ? -13.434 -30.44 -1.073 1 95.04 58 GLY B N 1
ATOM 2737 C CA . GLY B 1 58 ? -12.567 -30.259 -2.227 1 95.04 58 GLY B CA 1
ATOM 2738 C C . GLY B 1 58 ? -11.207 -30.91 -2.059 1 95.04 58 GLY B C 1
ATOM 2739 O O . GLY B 1 58 ? -11.003 -31.706 -1.14 1 95.04 58 GLY B O 1
ATOM 2740 N N . GLU B 1 59 ? -10.372 -30.614 -3.079 1 95.47 59 GLU B N 1
ATOM 2741 C CA . GLU B 1 59 ? -9.053 -31.24 -3.08 1 95.47 59 GLU B CA 1
ATOM 2742 C C . GLU B 1 59 ? -7.989 -30.284 -3.612 1 95.47 59 GLU B C 1
ATOM 2744 O O . GLU B 1 59 ? -8.264 -29.471 -4.498 1 95.47 59 GLU B O 1
ATOM 2749 N N . ILE B 1 60 ? -6.84 -30.421 -3.006 1 95.83 60 ILE B N 1
ATOM 2750 C CA . ILE B 1 60 ? -5.668 -29.688 -3.472 1 95.83 60 ILE B CA 1
ATOM 2751 C C . ILE B 1 60 ? -4.518 -30.66 -3.725 1 95.83 60 ILE B C 1
ATOM 2753 O O . ILE B 1 60 ? -4.125 -31.413 -2.83 1 95.83 60 ILE B O 1
ATOM 2757 N N . ILE B 1 61 ? -4.035 -30.655 -4.919 1 95.39 61 ILE B N 1
ATOM 2758 C CA . ILE B 1 61 ? -2.947 -31.538 -5.327 1 95.39 61 ILE B CA 1
ATOM 2759 C C . ILE B 1 61 ? -1.723 -30.708 -5.706 1 95.39 61 ILE B C 1
ATOM 2761 O O . ILE B 1 61 ? -1.825 -29.764 -6.493 1 95.39 61 ILE B O 1
ATOM 2765 N N . VAL B 1 62 ? -0.605 -31.072 -5.123 1 94.35 62 VAL B N 1
ATOM 2766 C CA . VAL B 1 62 ? 0.678 -30.453 -5.438 1 94.35 62 VAL B CA 1
ATOM 2767 C C . VAL B 1 62 ? 1.621 -31.494 -6.037 1 94.35 62 VAL B C 1
ATOM 2769 O O . VAL B 1 62 ? 2.001 -32.456 -5.366 1 94.35 62 VAL B O 1
ATOM 2772 N N . ASP B 1 63 ? 1.962 -31.219 -7.226 1 92.06 63 ASP B N 1
ATOM 2773 C CA . ASP B 1 63 ? 2.837 -32.142 -7.943 1 92.06 63 ASP B CA 1
ATOM 2774 C C . ASP B 1 63 ? 2.328 -33.577 -7.833 1 92.06 63 ASP B C 1
ATOM 2776 O O . ASP B 1 63 ? 3.082 -34.483 -7.471 1 92.06 63 ASP B O 1
ATOM 2780 N N . GLY B 1 64 ? 1.034 -33.708 -7.934 1 90.7 64 GLY B N 1
ATOM 2781 C CA . GLY B 1 64 ? 0.419 -35.024 -8.01 1 90.7 64 GLY B CA 1
ATOM 2782 C C . GLY B 1 64 ? 0.077 -35.602 -6.649 1 90.7 64 GLY B C 1
ATOM 2783 O O . GLY B 1 64 ? -0.532 -36.67 -6.558 1 90.7 64 GLY B O 1
ATOM 2784 N N . GLU B 1 65 ? 0.45 -34.926 -5.625 1 92.87 65 GLU B N 1
ATOM 2785 C CA . GLU B 1 65 ? 0.192 -35.405 -4.271 1 92.87 65 GLU B CA 1
ATOM 2786 C C . GLU B 1 65 ? -0.774 -34.482 -3.533 1 92.87 65 GLU B C 1
ATOM 2788 O O . GLU B 1 65 ? -0.708 -33.26 -3.682 1 92.87 65 GLU B O 1
ATOM 2793 N N . SER B 1 66 ? -1.539 -35.104 -2.737 1 92.88 66 SER B N 1
ATOM 2794 C CA . SER B 1 66 ? -2.45 -34.307 -1.922 1 92.88 66 SER B CA 1
ATOM 2795 C C . SER B 1 66 ? -1.684 -33.382 -0.982 1 92.88 66 SER B C 1
ATOM 2797 O O . SER B 1 66 ? -0.672 -33.779 -0.4 1 92.88 66 SER B O 1
ATOM 2799 N N . ALA B 1 67 ? -2.11 -32.208 -0.872 1 91.25 67 ALA B N 1
ATOM 2800 C CA . ALA B 1 67 ? -1.464 -31.232 0.002 1 91.25 67 ALA B CA 1
ATOM 2801 C C . ALA B 1 67 ? -1.888 -31.433 1.455 1 91.25 67 ALA B C 1
ATOM 2803 O O . ALA B 1 67 ? -1.274 -30.878 2.369 1 91.25 67 ALA B O 1
ATOM 2804 N N . ILE B 1 68 ? -2.894 -32.185 1.659 1 89.05 68 ILE B N 1
ATOM 2805 C CA . ILE B 1 68 ? -3.454 -32.343 2.997 1 89.05 68 ILE B CA 1
ATOM 2806 C C . ILE B 1 68 ? -2.498 -33.158 3.865 1 89.05 68 ILE B C 1
ATOM 2808 O O . ILE B 1 68 ? -2.207 -34.317 3.559 1 89.05 68 ILE B O 1
ATOM 2812 N N . GLU B 1 69 ? -1.987 -32.49 4.872 1 87.08 69 GLU B N 1
ATOM 2813 C CA . GLU B 1 69 ? -1.121 -33.12 5.865 1 87.08 69 GLU B CA 1
ATOM 2814 C C . GLU B 1 69 ? -0.001 -33.912 5.197 1 87.08 69 GLU B C 1
ATOM 2816 O O . GLU B 1 69 ? 0.242 -35.069 5.547 1 87.08 69 GLU B O 1
ATOM 2821 N N . ASN B 1 70 ? 0.589 -33.399 4.201 1 90.38 70 ASN B N 1
ATOM 2822 C CA . ASN B 1 70 ? 1.665 -34.013 3.43 1 90.38 70 ASN B CA 1
ATOM 2823 C C . ASN B 1 70 ? 2.905 -33.125 3.393 1 90.38 70 ASN B C 1
ATOM 2825 O O . ASN B 1 70 ? 2.997 -32.214 2.568 1 90.38 70 ASN B O 1
ATOM 2829 N N . ASP B 1 71 ? 3.848 -33.462 4.133 1 88.63 71 ASP B N 1
ATOM 2830 C CA . ASP B 1 71 ? 5.049 -32.649 4.297 1 88.63 71 ASP B CA 1
ATOM 2831 C C . ASP B 1 71 ? 5.872 -32.619 3.011 1 88.63 71 ASP B C 1
ATOM 2833 O O . ASP B 1 71 ? 6.52 -31.615 2.707 1 88.63 71 ASP B O 1
ATOM 2837 N N . VAL B 1 72 ? 5.794 -33.697 2.353 1 88.58 72 VAL B N 1
ATOM 2838 C CA . VAL B 1 72 ? 6.565 -33.784 1.117 1 88.58 72 VAL B CA 1
ATOM 2839 C C . VAL B 1 72 ? 6.028 -32.778 0.102 1 88.58 72 VAL B C 1
ATOM 2841 O O . VAL B 1 72 ? 6.795 -32.018 -0.495 1 88.58 72 VAL B O 1
ATOM 2844 N N . ALA B 1 73 ? 4.746 -32.756 -0.023 1 90.25 73 ALA B N 1
ATOM 2845 C CA . ALA B 1 73 ? 4.12 -31.814 -0.946 1 90.25 73 ALA B CA 1
ATOM 2846 C C . ALA B 1 73 ? 4.307 -30.375 -0.473 1 90.25 73 ALA B C 1
ATOM 2848 O O . ALA B 1 73 ? 4.635 -29.491 -1.267 1 90.25 73 ALA B O 1
ATOM 2849 N N . LEU B 1 74 ? 4.224 -30.201 0.756 1 90.47 74 LEU B N 1
ATOM 2850 C CA . LEU B 1 74 ? 4.235 -28.856 1.32 1 90.47 74 LEU B CA 1
ATOM 2851 C C . LEU B 1 74 ? 5.655 -28.304 1.381 1 90.47 74 LEU B C 1
ATOM 2853 O O . LEU B 1 74 ? 5.853 -27.086 1.374 1 90.47 74 LEU B O 1
ATOM 2857 N N . SER B 1 75 ? 6.638 -29.167 1.409 1 90.78 75 SER B N 1
ATOM 2858 C CA . SER B 1 75 ? 8.033 -28.74 1.457 1 90.78 75 SER B CA 1
ATOM 2859 C C . SER B 1 75 ? 8.46 -28.101 0.14 1 90.78 75 SER B C 1
ATOM 2861 O O . SER B 1 75 ? 9.497 -27.437 0.074 1 90.78 75 SER B O 1
ATOM 2863 N N . LYS B 1 76 ? 7.66 -28.319 -0.832 1 93.18 76 LYS B N 1
ATOM 2864 C CA . LYS B 1 76 ? 7.952 -27.748 -2.144 1 93.18 76 LYS B CA 1
ATOM 2865 C C . LYS B 1 76 ? 7.513 -26.288 -2.218 1 93.18 76 LYS B C 1
ATOM 2867 O O . LYS B 1 76 ? 7.874 -25.573 -3.155 1 93.18 76 LYS B O 1
ATOM 2872 N N . ILE B 1 77 ? 6.762 -25.887 -1.168 1 95.15 77 ILE B N 1
ATOM 2873 C CA . ILE B 1 77 ? 6.141 -24.568 -1.196 1 95.15 77 ILE B CA 1
ATOM 2874 C C . ILE B 1 77 ? 6.7 -23.71 -0.063 1 95.15 77 ILE B C 1
ATOM 2876 O O . ILE B 1 77 ? 6.821 -24.173 1.073 1 95.15 77 ILE B O 1
ATOM 2880 N N . TYR B 1 78 ? 7.117 -22.537 -0.357 1 95.92 78 TYR B N 1
ATOM 2881 C CA . TYR B 1 78 ? 7.314 -21.531 0.68 1 95.92 78 TYR B CA 1
ATOM 2882 C C . TYR B 1 78 ? 6.223 -20.469 0.625 1 95.92 78 TYR B C 1
ATOM 2884 O O . TYR B 1 78 ? 6.007 -19.845 -0.417 1 95.92 78 TYR B O 1
ATOM 2892 N N . PHE B 1 79 ? 5.579 -20.299 1.696 1 96.16 79 PHE B N 1
ATOM 2893 C CA . PHE B 1 79 ? 4.453 -19.376 1.782 1 96.16 79 PHE B CA 1
ATOM 2894 C C . PHE B 1 79 ? 4.783 -18.204 2.699 1 96.16 79 PHE B C 1
ATOM 2896 O O . PHE B 1 79 ? 4.886 -18.371 3.916 1 96.16 79 PHE B O 1
ATOM 2903 N N . MET B 1 80 ? 5.008 -17.028 2.054 1 95.51 80 MET B N 1
ATOM 2904 C CA . MET B 1 80 ? 5.16 -15.781 2.798 1 95.51 80 MET B CA 1
ATOM 2905 C C . MET B 1 80 ? 3.8 -15.213 3.191 1 95.51 80 MET B C 1
ATOM 2907 O O . MET B 1 80 ? 3.05 -14.738 2.336 1 95.51 80 MET B O 1
ATOM 2911 N N . THR B 1 81 ? 3.558 -15.188 4.456 1 88.76 81 THR B N 1
ATOM 2912 C CA . THR B 1 81 ? 2.278 -14.686 4.942 1 88.76 81 THR B CA 1
ATOM 2913 C C . THR B 1 81 ? 2.411 -13.245 5.428 1 88.76 81 THR B C 1
ATOM 2915 O O . THR B 1 81 ? 3.513 -12.789 5.739 1 88.76 81 THR B O 1
ATOM 2918 N N . GLU B 1 82 ? 1.319 -12.652 5.432 1 78.2 82 GLU B N 1
ATOM 2919 C CA . GLU B 1 82 ? 1.297 -11.307 5.999 1 78.2 82 GLU B CA 1
ATOM 2920 C C . GLU B 1 82 ? 1.593 -11.334 7.495 1 78.2 82 GLU B C 1
ATOM 2922 O O . GLU B 1 82 ? 2.366 -10.514 7.995 1 78.2 82 GLU B O 1
ATOM 2927 N N . ARG B 1 83 ? 1.063 -12.281 8.15 1 72.86 83 ARG B N 1
ATOM 2928 C CA . ARG B 1 83 ? 1.296 -12.435 9.583 1 72.86 83 ARG B CA 1
ATOM 2929 C C . ARG B 1 83 ? 2.666 -13.048 9.851 1 72.86 83 ARG B C 1
ATOM 2931 O O . ARG B 1 83 ? 3.158 -13.853 9.057 1 72.86 83 ARG B O 1
ATOM 2938 N N . ASP B 1 84 ? 3.16 -12.671 10.955 1 73.59 84 ASP B N 1
ATOM 2939 C CA . ASP B 1 84 ? 4.465 -13.218 11.316 1 73.59 84 ASP B CA 1
ATOM 2940 C C . ASP B 1 84 ? 4.326 -14.609 11.932 1 73.59 84 ASP B C 1
ATOM 2942 O O . ASP B 1 84 ? 3.776 -14.757 13.025 1 73.59 84 ASP B O 1
ATOM 2946 N N . LEU B 1 85 ? 4.864 -15.537 11.208 1 76.61 85 LEU B N 1
ATOM 2947 C CA . LEU B 1 85 ? 4.882 -16.893 11.748 1 76.61 85 LEU B CA 1
ATOM 2948 C C . LEU B 1 85 ? 6.301 -17.314 12.114 1 76.61 85 LEU B C 1
ATOM 2950 O O . LEU B 1 85 ? 6.539 -18.472 12.463 1 76.61 85 LEU B O 1
ATOM 2954 N N . LEU B 1 86 ? 7.231 -16.396 12.001 1 86.17 86 LEU B N 1
ATOM 2955 C CA . LEU B 1 86 ? 8.634 -16.623 12.332 1 86.17 86 LEU B CA 1
ATOM 2956 C C . LEU B 1 86 ? 8.902 -16.309 13.8 1 86.17 86 LEU B C 1
ATOM 2958 O O . LEU B 1 86 ? 8.14 -15.574 14.432 1 86.17 86 LEU B O 1
ATOM 2962 N N . PRO B 1 87 ? 9.958 -16.899 14.337 1 90.26 87 PRO B N 1
ATOM 2963 C CA . PRO B 1 87 ? 10.316 -16.552 15.714 1 90.26 87 PRO B CA 1
ATOM 2964 C C . PRO B 1 87 ? 10.741 -15.093 15.864 1 90.26 87 PRO B C 1
ATOM 2966 O O . PRO B 1 87 ? 11.897 -14.753 15.599 1 90.26 87 PRO B O 1
ATOM 2969 N N . THR B 1 88 ? 9.93 -14.314 16.422 1 90.68 88 THR B N 1
ATOM 2970 C CA . THR B 1 88 ? 10.096 -12.865 16.393 1 90.68 88 THR B CA 1
ATOM 2971 C C . THR B 1 88 ? 11.199 -12.427 17.352 1 90.68 88 THR B C 1
ATOM 2973 O O . THR B 1 88 ? 11.709 -11.309 17.252 1 90.68 88 THR B O 1
ATOM 2976 N N . GLU B 1 89 ? 11.565 -13.33 18.235 1 93.58 89 GLU B N 1
ATOM 2977 C CA . GLU B 1 89 ? 12.591 -12.998 19.219 1 93.58 89 GLU B CA 1
ATOM 2978 C C . GLU B 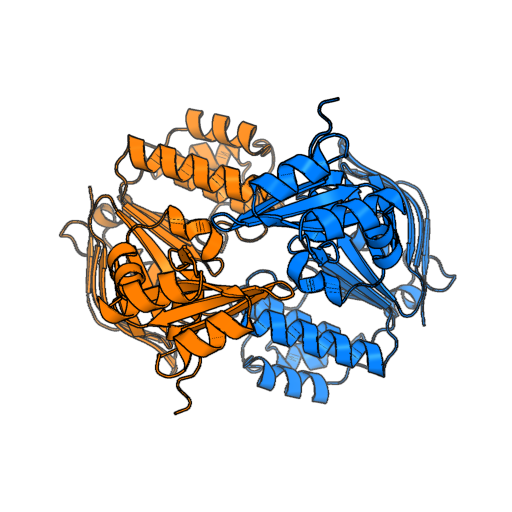1 89 ? 13.99 -13.259 18.667 1 93.58 89 GLU B C 1
ATOM 2980 O O . GLU B 1 89 ? 14.987 -12.867 19.277 1 93.58 89 GLU B O 1
ATOM 2985 N N . TYR B 1 90 ? 14.087 -13.895 17.55 1 95.32 90 TYR B N 1
ATOM 2986 C CA . TYR B 1 90 ? 15.376 -14.209 16.943 1 95.32 90 TYR B CA 1
ATOM 2987 C C . TYR B 1 90 ? 15.899 -13.029 16.132 1 95.32 90 TYR B C 1
ATOM 2989 O O . TYR B 1 90 ? 15.117 -12.248 15.586 1 95.32 90 TYR B O 1
ATOM 2997 N N . LYS B 1 91 ? 17.209 -12.981 16.13 1 97.32 91 LYS B N 1
ATOM 2998 C CA . LYS B 1 91 ? 17.831 -12.098 15.147 1 97.32 91 LYS B CA 1
ATOM 2999 C C . LYS B 1 91 ? 17.625 -12.624 13.729 1 97.32 91 LYS B C 1
ATOM 3001 O O . LYS B 1 91 ? 17.49 -13.832 13.523 1 97.32 91 LYS B O 1
ATOM 3006 N N . ILE B 1 92 ? 17.658 -11.774 12.788 1 97.79 92 ILE B N 1
ATOM 3007 C CA . ILE B 1 92 ? 17.369 -12.126 11.402 1 97.79 92 ILE B CA 1
ATOM 3008 C C . ILE B 1 92 ? 18.373 -13.168 10.914 1 97.79 92 ILE B C 1
ATOM 3010 O O . ILE B 1 92 ? 17.996 -14.145 10.263 1 97.79 92 ILE B O 1
ATOM 3014 N N . LYS B 1 93 ? 19.643 -12.99 11.275 1 97.8 93 LYS B N 1
ATOM 3015 C CA . LYS B 1 93 ? 20.659 -13.95 10.854 1 97.8 93 LYS B CA 1
ATOM 3016 C C . LYS B 1 93 ? 20.365 -15.34 11.41 1 97.8 93 LYS B C 1
ATOM 3018 O O . LYS B 1 93 ? 20.632 -16.347 10.751 1 97.8 93 LYS B O 1
ATOM 3023 N N . ASP B 1 94 ? 19.809 -15.4 12.602 1 97.69 94 ASP B N 1
ATOM 3024 C CA . ASP B 1 94 ? 19.455 -16.678 13.212 1 97.69 94 ASP B CA 1
ATOM 3025 C C . ASP B 1 94 ? 18.209 -17.272 12.558 1 97.69 94 ASP B C 1
ATOM 3027 O O . ASP B 1 94 ? 18.06 -18.494 12.489 1 97.69 94 ASP B O 1
ATOM 3031 N N . ILE B 1 95 ? 17.368 -16.425 12.121 1 96.88 95 ILE B N 1
ATOM 3032 C CA . ILE B 1 95 ? 16.192 -16.882 11.389 1 96.88 95 ILE B CA 1
ATOM 3033 C C . ILE B 1 95 ? 16.621 -17.53 10.075 1 96.88 95 ILE B C 1
ATOM 3035 O O . ILE B 1 95 ? 16.042 -18.534 9.652 1 96.88 95 ILE B O 1
ATOM 3039 N N . PHE B 1 96 ? 17.656 -16.95 9.447 1 97.41 96 PHE B N 1
ATOM 3040 C CA . PHE B 1 96 ? 18.193 -17.563 8.237 1 97.41 96 PHE B CA 1
ATOM 3041 C C . PHE B 1 96 ? 18.654 -18.989 8.511 1 97.41 96 PHE B C 1
ATOM 3043 O O . PHE B 1 96 ? 18.303 -19.913 7.774 1 97.41 96 PHE B O 1
ATOM 3050 N N . LYS B 1 97 ? 19.325 -19.151 9.561 1 96.16 97 LYS B N 1
ATOM 3051 C CA . LYS B 1 97 ? 19.819 -20.475 9.929 1 96.16 97 LYS B CA 1
ATOM 3052 C C . LYS B 1 97 ? 18.667 -21.42 10.257 1 96.16 97 LYS B C 1
ATOM 3054 O O . LYS B 1 97 ? 18.675 -22.583 9.849 1 96.16 97 LYS B O 1
ATOM 3059 N N . TRP B 1 98 ? 17.761 -20.865 11.015 1 95.14 98 TRP B N 1
ATOM 3060 C CA . TRP B 1 98 ? 16.576 -21.631 11.385 1 95.14 98 TRP B CA 1
ATOM 3061 C C . TRP B 1 98 ? 15.817 -22.091 10.145 1 95.14 98 TRP B C 1
ATOM 3063 O O . TRP B 1 98 ? 15.391 -23.246 10.063 1 95.14 98 TRP B O 1
ATOM 3073 N N . THR B 1 99 ? 15.641 -21.266 9.219 1 94.07 99 THR B N 1
ATOM 3074 C CA . THR B 1 99 ? 14.915 -21.571 7.99 1 94.07 99 THR B CA 1
ATOM 3075 C C . THR B 1 99 ? 15.619 -22.676 7.207 1 94.07 99 THR B C 1
ATOM 3077 O O . THR B 1 99 ? 14.966 -23.526 6.6 1 94.07 99 THR B O 1
ATOM 3080 N N . LYS B 1 100 ? 16.886 -22.684 7.188 1 94.27 100 LYS B N 1
ATOM 3081 C CA . LYS B 1 100 ? 17.678 -23.688 6.483 1 94.27 100 LYS B CA 1
ATOM 3082 C C . LYS B 1 100 ? 17.371 -25.091 6.999 1 94.27 100 LYS B C 1
ATOM 3084 O O . LYS B 1 100 ? 17.492 -26.07 6.259 1 94.27 100 LYS B O 1
ATOM 3089 N N . ASP B 1 101 ? 16.977 -25.142 8.226 1 91.15 101 ASP B N 1
ATOM 3090 C CA . ASP B 1 101 ? 16.641 -26.436 8.812 1 91.15 101 ASP B CA 1
ATOM 3091 C C . ASP B 1 101 ? 15.372 -27.01 8.187 1 91.15 101 ASP B C 1
ATOM 3093 O O . ASP B 1 101 ? 15.173 -28.227 8.178 1 91.15 101 ASP B O 1
ATOM 3097 N N . PHE B 1 102 ? 14.533 -26.202 7.632 1 88.19 102 PHE B N 1
ATOM 3098 C CA . PHE B 1 102 ? 13.265 -26.643 7.063 1 88.19 102 PHE B CA 1
ATOM 3099 C C . PHE B 1 102 ? 13.333 -26.665 5.541 1 88.19 102 PHE B C 1
ATOM 3101 O O . PHE B 1 102 ? 12.59 -27.404 4.891 1 88.19 102 PHE B O 1
ATOM 3108 N N . TYR B 1 103 ? 14.166 -25.84 5.018 1 91.5 103 TYR B N 1
ATOM 3109 C CA . TYR B 1 103 ? 14.392 -25.769 3.578 1 91.5 103 TYR B CA 1
ATOM 3110 C C . TYR B 1 103 ? 15.858 -26.016 3.243 1 91.5 103 TYR B C 1
ATOM 3112 O O . TYR B 1 103 ? 16.668 -25.086 3.254 1 91.5 103 TYR B O 1
ATOM 3120 N N . LYS B 1 104 ? 16.168 -27.105 2.838 1 88.88 104 LYS B N 1
ATOM 3121 C CA . LYS B 1 104 ? 17.543 -27.573 2.69 1 88.88 104 LYS B CA 1
ATOM 3122 C C . LYS B 1 104 ? 18.282 -26.777 1.618 1 88.88 104 LYS B C 1
ATOM 3124 O O . LYS B 1 104 ? 19.501 -26.607 1.693 1 88.88 104 LYS B O 1
ATOM 3129 N N . ASN B 1 105 ? 17.636 -26.274 0.735 1 91.9 105 ASN B N 1
ATOM 3130 C CA . ASN B 1 105 ? 18.273 -25.545 -0.356 1 91.9 105 ASN B CA 1
ATOM 3131 C C . ASN B 1 105 ? 18.311 -24.045 -0.082 1 91.9 105 ASN B C 1
ATOM 3133 O O . ASN B 1 105 ? 18.608 -23.253 -0.978 1 91.9 105 ASN B O 1
ATOM 3137 N N . PHE B 1 106 ? 18.012 -23.754 1.171 1 96.16 106 PHE B N 1
ATOM 3138 C CA . PHE B 1 106 ? 18.05 -22.345 1.544 1 96.16 106 PHE B CA 1
ATOM 3139 C C . PHE B 1 106 ? 19.434 -21.757 1.298 1 96.16 106 PHE B C 1
ATOM 3141 O O . PHE B 1 106 ? 20.438 -22.301 1.764 1 96.16 106 PHE B O 1
ATOM 3148 N N . ASP B 1 107 ? 19.543 -20.668 0.619 1 97.35 107 ASP B N 1
ATOM 3149 C CA . ASP B 1 107 ? 20.794 -20.014 0.246 1 97.35 107 ASP B CA 1
ATOM 3150 C C . ASP B 1 107 ? 21.112 -18.858 1.192 1 97.35 107 ASP B C 1
ATOM 3152 O O . ASP B 1 107 ? 20.733 -17.714 0.932 1 97.35 107 ASP B O 1
ATOM 3156 N N . ILE B 1 108 ? 21.847 -19.116 2.185 1 97.64 108 ILE B N 1
ATOM 3157 C CA . ILE B 1 108 ? 22.166 -18.142 3.223 1 97.64 108 ILE B CA 1
ATOM 3158 C C . ILE B 1 108 ? 22.974 -16.994 2.623 1 97.64 108 ILE B C 1
ATOM 3160 O O . ILE B 1 108 ? 22.773 -15.831 2.981 1 97.64 108 ILE B O 1
ATOM 3164 N N . ASP B 1 109 ? 23.841 -17.269 1.75 1 97.65 109 ASP B N 1
ATOM 3165 C CA . ASP B 1 109 ? 24.672 -16.24 1.133 1 97.65 109 ASP B CA 1
ATOM 3166 C C . ASP B 1 109 ? 23.826 -15.274 0.306 1 97.65 109 ASP B C 1
ATOM 3168 O O . ASP B 1 109 ? 24.041 -14.06 0.347 1 97.65 109 ASP B O 1
ATOM 3172 N N . TYR B 1 110 ? 22.937 -15.844 -0.409 1 97.61 110 TYR B N 1
ATOM 3173 C CA . TYR B 1 110 ? 22.029 -14.997 -1.174 1 97.61 110 TYR B CA 1
ATOM 3174 C C . TYR B 1 110 ? 21.172 -14.14 -0.249 1 97.61 110 TYR B C 1
ATOM 3176 O O . TYR B 1 110 ? 20.954 -12.956 -0.515 1 97.61 110 TYR B O 1
ATOM 3184 N N . ALA B 1 111 ? 20.71 -14.704 0.828 1 98.31 111 ALA B N 1
ATOM 3185 C CA . ALA B 1 111 ? 19.932 -13.955 1.811 1 98.31 111 ALA B CA 1
ATOM 3186 C C . ALA B 1 111 ? 20.729 -12.774 2.358 1 98.31 111 ALA B C 1
ATOM 3188 O O . ALA B 1 111 ? 20.197 -11.671 2.5 1 98.31 111 ALA B O 1
ATOM 3189 N N . LYS B 1 112 ? 21.977 -12.991 2.619 1 98.24 112 LYS B N 1
ATOM 3190 C CA . LYS B 1 112 ? 22.843 -11.926 3.118 1 98.24 112 LYS B CA 1
ATOM 3191 C C . LYS B 1 112 ? 23.037 -10.837 2.067 1 98.24 112 LYS B C 1
ATOM 3193 O O . LYS B 1 112 ? 22.992 -9.647 2.383 1 98.24 112 LYS B O 1
ATOM 3198 N N . LYS B 1 113 ? 23.254 -11.252 0.906 1 98.14 113 LYS B N 1
ATOM 3199 C CA . LYS B 1 113 ? 23.405 -10.298 -0.189 1 98.14 113 LYS B CA 1
ATOM 3200 C C . LYS B 1 113 ? 22.158 -9.431 -0.337 1 98.14 113 LYS B C 1
ATOM 3202 O O . LYS B 1 113 ? 22.258 -8.213 -0.501 1 98.14 113 LYS B O 1
ATOM 3207 N N . LEU B 1 114 ? 21.015 -10.083 -0.278 1 98.24 114 LEU B N 1
ATOM 3208 C CA . LEU B 1 114 ? 19.758 -9.349 -0.372 1 98.24 114 LEU B CA 1
ATOM 3209 C C . LEU B 1 114 ? 19.597 -8.394 0.807 1 98.24 114 LEU B C 1
ATOM 3211 O O . LEU B 1 114 ? 19.075 -7.288 0.648 1 98.24 114 LEU B O 1
ATOM 3215 N N . SER B 1 115 ? 19.991 -8.854 1.981 1 98.3 115 SER B N 1
ATOM 3216 C CA . SER B 1 115 ? 19.894 -7.999 3.16 1 98.3 115 SER B CA 1
ATOM 3217 C C . SER B 1 115 ? 20.684 -6.709 2.974 1 98.3 115 SER B C 1
ATOM 3219 O O . SER B 1 115 ? 20.233 -5.635 3.377 1 98.3 115 SER B O 1
ATOM 3221 N N . GLU B 1 116 ? 21.791 -6.82 2.38 1 97.74 116 GLU B N 1
ATOM 3222 C CA . GLU B 1 116 ? 22.594 -5.637 2.083 1 97.74 116 GLU B CA 1
ATOM 3223 C C . GLU B 1 116 ? 21.904 -4.746 1.054 1 97.74 116 GLU B C 1
ATOM 3225 O O . GLU B 1 116 ? 21.843 -3.526 1.224 1 97.74 116 GLU B O 1
ATOM 3230 N N . LEU B 1 117 ? 21.418 -5.38 0.077 1 96.54 117 LEU B N 1
ATOM 3231 C CA . LEU B 1 117 ? 20.753 -4.655 -1 1 96.54 117 LEU B CA 1
ATOM 3232 C C . LEU B 1 117 ? 19.555 -3.874 -0.471 1 96.54 117 LEU B C 1
ATOM 3234 O O . LEU B 1 117 ? 19.329 -2.73 -0.87 1 96.54 117 LEU B O 1
ATOM 3238 N N . PHE B 1 118 ? 18.824 -4.493 0.463 1 96.25 118 PHE B N 1
ATOM 3239 C CA . PHE B 1 118 ? 17.621 -3.876 1.008 1 96.25 118 PHE B CA 1
ATOM 3240 C C . PHE B 1 118 ? 17.948 -3.057 2.25 1 96.25 118 PHE B C 1
ATOM 3242 O O . PHE B 1 118 ? 17.053 -2.482 2.875 1 96.25 118 PHE B O 1
ATOM 3249 N N . GLU B 1 119 ? 19.233 -3.077 2.661 1 94.09 119 GLU B N 1
ATOM 3250 C CA . GLU B 1 119 ? 19.696 -2.359 3.845 1 94.09 119 GLU B CA 1
ATOM 3251 C C . GLU B 1 119 ? 19.013 -2.879 5.107 1 94.09 119 GLU B C 1
ATOM 3253 O O . GLU B 1 119 ? 18.596 -2.094 5.961 1 94.09 119 GLU B O 1
ATOM 3258 N N . LEU B 1 120 ? 18.801 -4.158 5.095 1 96.05 120 LEU B N 1
ATOM 3259 C CA . LEU B 1 120 ? 18.247 -4.815 6.274 1 96.05 120 LEU B CA 1
ATOM 3260 C C . LEU B 1 120 ? 19.353 -5.202 7.25 1 96.05 120 LEU B C 1
ATOM 3262 O O . LEU B 1 120 ? 20.287 -5.92 6.883 1 96.05 120 LEU B O 1
ATOM 3266 N N . ASN B 1 121 ? 19.295 -4.739 8.419 1 94.79 121 ASN B N 1
ATOM 3267 C CA . ASN B 1 121 ? 20.25 -5.115 9.456 1 94.79 121 ASN B CA 1
ATOM 3268 C C . ASN B 1 121 ? 19.949 -6.502 10.017 1 94.79 121 ASN B C 1
ATOM 3270 O O . ASN B 1 121 ? 18.977 -6.682 10.752 1 94.79 121 ASN B O 1
ATOM 3274 N N . ILE B 1 122 ? 20.782 -7.453 9.798 1 97.27 122 ILE B N 1
ATOM 3275 C CA . ILE B 1 122 ? 20.489 -8.849 10.104 1 97.27 122 ILE B CA 1
ATOM 3276 C C . ILE B 1 122 ? 20.822 -9.137 11.566 1 97.27 122 ILE B C 1
ATOM 3278 O O . ILE B 1 122 ? 20.51 -10.214 12.08 1 97.27 122 ILE B O 1
ATOM 3282 N N . ASP B 1 123 ? 21.412 -8.184 12.273 1 96.21 123 ASP B N 1
ATOM 3283 C CA . ASP B 1 123 ? 21.738 -8.37 13.684 1 96.21 123 ASP B CA 1
ATOM 3284 C C . ASP B 1 123 ? 20.569 -7.964 14.577 1 96.21 123 ASP B C 1
ATOM 3286 O O . ASP B 1 123 ? 20.605 -8.174 15.791 1 96.21 123 ASP B O 1
ATOM 3290 N N . LYS B 1 124 ? 19.52 -7.489 13.996 1 94.3 124 LYS B N 1
ATOM 3291 C CA . LYS B 1 124 ? 18.335 -7.089 14.749 1 94.3 124 LYS B CA 1
ATOM 3292 C C . LYS B 1 124 ? 17.346 -8.244 14.871 1 94.3 124 LYS B C 1
ATOM 3294 O O . LYS B 1 124 ? 17.34 -9.154 14.038 1 94.3 124 LYS B O 1
ATOM 3299 N N . LYS B 1 125 ? 16.567 -8.14 15.908 1 95.06 125 LYS B N 1
ATOM 3300 C CA . LYS B 1 125 ? 15.48 -9.099 16.077 1 95.06 125 LYS B CA 1
ATOM 3301 C C . LYS B 1 125 ? 14.297 -8.755 15.176 1 95.06 125 LYS B C 1
ATOM 3303 O O . LYS B 1 125 ? 14.021 -7.579 14.928 1 95.06 125 LYS B O 1
ATOM 3308 N N . LEU B 1 126 ? 13.558 -9.727 14.781 1 93.86 126 LEU B N 1
ATOM 3309 C CA . LEU B 1 126 ? 12.423 -9.542 13.883 1 93.86 126 LEU B CA 1
ATOM 3310 C C . LEU B 1 126 ? 11.378 -8.625 14.509 1 93.86 126 LEU B C 1
ATOM 3312 O O . LEU B 1 126 ? 10.833 -7.748 13.836 1 93.86 126 LEU B O 1
ATOM 3316 N N . ARG B 1 127 ? 11.124 -8.733 15.752 1 89.04 127 ARG B N 1
ATOM 3317 C CA . ARG B 1 127 ? 10.081 -7.99 16.451 1 89.04 127 ARG B CA 1
ATOM 3318 C C . ARG B 1 127 ? 10.397 -6.499 16.481 1 89.04 127 ARG B C 1
ATOM 3320 O O . ARG B 1 127 ? 9.506 -5.674 16.698 1 89.04 127 ARG B O 1
ATOM 3327 N N . SER B 1 128 ? 11.676 -6.147 16.314 1 87.44 128 SER B N 1
ATOM 3328 C CA . SER B 1 128 ? 12.103 -4.757 16.435 1 87.44 128 SER B CA 1
ATOM 3329 C C . SER B 1 128 ? 11.991 -4.026 15.101 1 87.44 128 SER B C 1
ATOM 3331 O O . SER B 1 128 ? 12.196 -2.812 15.034 1 87.44 128 SER B O 1
ATOM 3333 N N . LEU B 1 129 ? 11.635 -4.753 14.119 1 88.56 129 LEU B N 1
ATOM 3334 C CA . LEU B 1 129 ? 11.584 -4.171 12.782 1 88.56 129 LEU B CA 1
ATOM 3335 C C . LEU B 1 129 ? 10.269 -3.432 12.561 1 88.56 129 LEU B C 1
ATOM 3337 O O . LEU B 1 129 ? 9.238 -3.81 13.122 1 88.56 129 LEU B O 1
ATOM 3341 N N . SER B 1 130 ? 10.354 -2.379 11.751 1 83.91 130 SER B N 1
ATOM 3342 C CA . SER B 1 130 ? 9.137 -1.746 11.256 1 83.91 130 SER B CA 1
ATOM 3343 C C . SER B 1 130 ? 8.357 -2.686 10.343 1 83.91 130 SER B C 1
ATOM 3345 O O . SER B 1 130 ? 8.88 -3.714 9.908 1 83.91 130 SER B O 1
ATOM 3347 N N . THR B 1 131 ? 7.168 -2.362 10.041 1 84.37 131 THR B N 1
ATOM 3348 C CA . THR B 1 131 ? 6.323 -3.164 9.164 1 84.37 131 THR B CA 1
ATOM 3349 C C . THR B 1 131 ? 6.997 -3.381 7.812 1 84.37 131 THR B C 1
ATOM 3351 O O . THR B 1 131 ? 7.007 -4.497 7.289 1 84.37 131 THR B O 1
ATOM 3354 N N . GLY B 1 132 ? 7.526 -2.327 7.24 1 88.96 132 GLY B N 1
ATOM 3355 C CA . GLY B 1 132 ? 8.208 -2.446 5.961 1 88.96 132 GLY B CA 1
ATOM 3356 C C . GLY B 1 132 ? 9.399 -3.386 6.005 1 88.96 132 GLY B C 1
ATOM 3357 O O . GLY B 1 132 ? 9.571 -4.22 5.114 1 88.96 132 GLY B O 1
ATOM 3358 N N . TYR B 1 133 ? 10.178 -3.281 7.004 1 91.46 133 TYR B N 1
ATOM 3359 C CA . TYR B 1 133 ? 11.378 -4.105 7.091 1 91.46 133 TYR B CA 1
ATOM 3360 C C . TYR B 1 133 ? 11.03 -5.534 7.489 1 91.46 133 TYR B C 1
ATOM 3362 O O . TYR B 1 133 ? 11.756 -6.473 7.154 1 91.46 133 TYR B O 1
ATOM 3370 N N . ASN B 1 134 ? 9.956 -5.642 8.232 1 92.92 134 ASN B N 1
ATOM 3371 C CA . ASN B 1 134 ? 9.441 -6.988 8.458 1 92.92 134 ASN B CA 1
ATOM 3372 C C . ASN B 1 134 ? 9.07 -7.674 7.146 1 92.92 134 ASN B C 1
ATOM 3374 O O . ASN B 1 134 ? 9.434 -8.829 6.92 1 92.92 134 ASN B O 1
ATOM 3378 N N . SER B 1 135 ? 8.392 -6.968 6.317 1 93.8 135 SER B N 1
ATOM 3379 C CA . SER B 1 135 ? 8.055 -7.49 4.997 1 93.8 135 SER B CA 1
ATOM 3380 C C . SER B 1 135 ? 9.31 -7.817 4.195 1 93.8 135 SER B C 1
ATOM 3382 O O . SER B 1 135 ? 9.386 -8.865 3.549 1 93.8 135 SER B O 1
ATOM 3384 N N . ILE B 1 136 ? 10.247 -6.904 4.269 1 96.22 136 ILE B N 1
ATOM 3385 C CA . ILE B 1 136 ? 11.502 -7.099 3.552 1 96.22 136 ILE B CA 1
ATOM 3386 C C . ILE B 1 136 ? 12.175 -8.384 4.031 1 96.22 136 ILE B C 1
ATOM 3388 O O . ILE B 1 136 ? 12.649 -9.183 3.22 1 96.22 136 ILE B O 1
ATOM 3392 N N . CYS B 1 137 ? 12.224 -8.572 5.3 1 96.93 137 CYS B N 1
ATOM 3393 C CA . CYS B 1 137 ? 12.817 -9.782 5.858 1 96.93 137 CYS B CA 1
ATOM 3394 C C . CYS B 1 137 ? 12.131 -11.028 5.309 1 96.93 137 CYS B C 1
ATOM 3396 O O . CYS B 1 137 ? 12.798 -11.954 4.844 1 96.93 137 CYS B O 1
ATOM 3398 N N . LYS B 1 138 ? 10.874 -11.037 5.313 1 96.76 138 LYS B N 1
ATOM 3399 C CA . LYS B 1 138 ? 10.109 -12.182 4.83 1 96.76 138 LYS B CA 1
ATOM 3400 C C . LYS B 1 138 ? 10.344 -12.412 3.34 1 96.76 138 LYS B C 1
ATOM 3402 O O . LYS B 1 138 ? 10.429 -13.556 2.888 1 96.76 138 LYS B O 1
ATOM 3407 N N . ILE B 1 139 ? 10.421 -11.341 2.626 1 97.5 139 ILE B N 1
ATOM 3408 C CA . ILE B 1 139 ? 10.71 -11.412 1.197 1 97.5 139 ILE B CA 1
ATOM 3409 C C . ILE B 1 139 ? 12.055 -12.099 0.976 1 97.5 139 ILE B C 1
ATOM 3411 O O . ILE B 1 139 ? 12.162 -13.023 0.166 1 97.5 139 ILE B O 1
ATOM 3415 N N . ILE B 1 140 ? 13.02 -11.635 1.7 1 98.05 140 ILE B N 1
ATOM 3416 C CA . ILE B 1 140 ? 14.375 -12.155 1.562 1 98.05 140 ILE B CA 1
ATOM 3417 C C . ILE B 1 140 ? 14.385 -13.654 1.852 1 98.05 140 ILE B C 1
ATOM 3419 O O . ILE B 1 140 ? 14.949 -14.438 1.085 1 98.05 140 ILE B O 1
ATOM 3423 N N . ILE B 1 141 ? 13.74 -14.057 2.887 1 97.65 141 ILE B N 1
ATOM 3424 C CA . ILE B 1 141 ? 13.694 -15.462 3.276 1 97.65 141 ILE B CA 1
ATOM 3425 C C . ILE B 1 141 ? 13.003 -16.277 2.185 1 97.65 141 ILE B C 1
ATOM 3427 O O . ILE B 1 141 ? 13.477 -17.351 1.81 1 97.65 141 ILE B O 1
ATOM 3431 N N . THR B 1 142 ? 11.97 -15.778 1.69 1 97.36 142 THR B N 1
ATOM 3432 C CA . THR B 1 142 ? 11.206 -16.482 0.666 1 97.36 142 THR B CA 1
ATOM 3433 C C . THR B 1 142 ? 12.033 -16.652 -0.605 1 97.36 142 THR B C 1
ATOM 3435 O O . THR B 1 142 ? 12.122 -17.753 -1.151 1 97.36 142 THR B O 1
ATOM 3438 N N . LEU B 1 143 ? 12.664 -15.576 -1.049 1 97.38 143 LEU B N 1
ATOM 3439 C CA . LEU B 1 143 ? 13.465 -15.614 -2.268 1 97.38 143 LEU B CA 1
ATOM 3440 C C . LEU B 1 143 ? 14.651 -16.559 -2.109 1 97.38 143 LEU B C 1
ATOM 3442 O O . LEU B 1 143 ? 15.041 -17.238 -3.062 1 97.38 143 LEU B O 1
ATOM 3446 N N . ALA B 1 144 ? 15.149 -16.604 -0.946 1 97.56 144 ALA B N 1
ATOM 3447 C CA . ALA B 1 144 ? 16.342 -17.411 -0.697 1 97.56 144 ALA B CA 1
ATOM 3448 C C . ALA B 1 144 ? 15.971 -18.862 -0.404 1 97.56 144 ALA B C 1
ATOM 3450 O O . ALA B 1 144 ? 16.845 -19.728 -0.322 1 97.56 144 ALA B O 1
ATOM 3451 N N . SER B 1 145 ? 14.737 -19.192 -0.204 1 95.92 145 SER B N 1
ATOM 3452 C CA . SER B 1 145 ? 14.294 -20.527 0.186 1 95.92 145 SER B CA 1
ATOM 3453 C C . SER B 1 145 ? 14.614 -21.554 -0.895 1 95.92 145 SER B C 1
ATOM 3455 O O . SER B 1 145 ? 14.807 -22.735 -0.6 1 95.92 145 SER B O 1
ATOM 3457 N N . ASN B 1 146 ? 14.567 -21.095 -2.168 1 93.52 146 ASN B N 1
ATOM 3458 C CA . ASN B 1 146 ? 14.756 -21.943 -3.34 1 93.52 146 ASN B CA 1
ATOM 3459 C C . ASN B 1 146 ? 13.67 -23.01 -3.441 1 93.52 146 ASN B C 1
ATOM 3461 O O . ASN B 1 146 ? 13.93 -24.125 -3.899 1 93.52 146 ASN B O 1
ATOM 3465 N N . ALA B 1 147 ? 12.531 -22.775 -2.941 1 94.14 147 ALA B N 1
ATOM 3466 C CA . ALA B 1 147 ? 11.395 -23.679 -3.096 1 94.14 147 ALA B CA 1
ATOM 3467 C C . ALA B 1 147 ? 10.902 -23.698 -4.54 1 94.14 147 ALA B C 1
ATOM 3469 O O . ALA B 1 147 ? 11.136 -22.752 -5.295 1 94.14 147 ALA B O 1
ATOM 3470 N N . GLU B 1 148 ? 10.216 -24.765 -4.869 1 94.77 148 GLU B N 1
ATOM 3471 C CA . GLU B 1 148 ? 9.709 -24.914 -6.23 1 94.77 148 GLU B CA 1
ATOM 3472 C C . GLU B 1 148 ? 8.547 -23.961 -6.494 1 94.77 148 GLU B C 1
ATOM 3474 O O . GLU B 1 148 ? 8.355 -23.507 -7.624 1 94.77 148 GLU B O 1
ATOM 3479 N N . VAL B 1 149 ? 7.789 -23.742 -5.431 1 96.17 149 VAL B N 1
ATOM 3480 C CA . VAL B 1 149 ? 6.659 -22.822 -5.497 1 96.17 149 VAL B CA 1
ATOM 3481 C C . VAL B 1 149 ? 6.824 -21.724 -4.449 1 96.17 149 VAL B C 1
ATOM 3483 O O . VAL B 1 149 ? 7.017 -22.011 -3.265 1 96.17 149 VAL B O 1
ATOM 3486 N N . LEU B 1 150 ? 6.806 -20.499 -4.889 1 96.96 150 LEU B N 1
ATOM 3487 C CA . LEU B 1 150 ? 6.859 -19.349 -3.994 1 96.96 150 LEU B CA 1
ATOM 3488 C C . LEU B 1 150 ? 5.52 -18.62 -3.964 1 96.96 150 LEU B C 1
ATOM 3490 O O . LEU B 1 150 ? 5.013 -18.201 -5.007 1 96.96 150 LEU B O 1
ATOM 3494 N N . ILE B 1 151 ? 4.948 -18.507 -2.805 1 97.41 151 ILE B N 1
ATOM 3495 C CA . ILE B 1 151 ? 3.682 -17.805 -2.622 1 97.41 151 ILE B CA 1
ATOM 3496 C C . ILE B 1 151 ? 3.9 -16.563 -1.762 1 97.41 151 ILE B C 1
ATOM 3498 O O . ILE B 1 151 ? 4.488 -16.645 -0.68 1 97.41 151 ILE B O 1
ATOM 3502 N N . PHE B 1 152 ? 3.447 -15.454 -2.267 1 97.04 152 PHE B N 1
ATOM 3503 C CA . PHE B 1 152 ? 3.553 -14.181 -1.563 1 97.04 152 PHE B CA 1
ATOM 3504 C C . PHE B 1 152 ? 2.172 -13.6 -1.285 1 97.04 152 PHE B C 1
ATOM 3506 O O . PHE B 1 152 ? 1.419 -13.304 -2.214 1 97.04 152 PHE B O 1
ATOM 3513 N N . ASP B 1 153 ? 1.904 -13.437 -0.084 1 95.12 153 ASP B N 1
ATOM 3514 C CA . ASP B 1 153 ? 0.665 -12.766 0.296 1 95.12 153 ASP B CA 1
ATOM 3515 C C . ASP B 1 153 ? 0.918 -11.301 0.645 1 95.12 153 ASP B C 1
ATOM 3517 O O . ASP B 1 153 ? 1.371 -10.99 1.749 1 95.12 153 ASP B O 1
ATOM 3521 N N . GLU B 1 154 ? 0.643 -10.412 -0.271 1 92.02 154 GLU B N 1
ATOM 3522 C CA . GLU B 1 154 ? 0.821 -8.971 -0.119 1 92.02 154 GLU B CA 1
ATOM 3523 C C . GLU B 1 154 ? 2.248 -8.633 0.305 1 92.02 154 GLU B C 1
ATOM 3525 O O . GLU B 1 154 ? 2.456 -7.925 1.292 1 92.02 154 GLU B O 1
ATOM 3530 N N . PRO B 1 155 ? 3.177 -8.969 -0.472 1 93.75 155 PRO B N 1
ATOM 3531 C CA . PRO B 1 155 ? 4.579 -8.859 -0.061 1 93.75 155 PRO B CA 1
ATOM 3532 C C . PRO B 1 155 ? 5.049 -7.411 0.05 1 93.75 155 PRO B C 1
ATOM 3534 O O . PRO B 1 155 ? 6.004 -7.121 0.776 1 93.75 155 PRO B O 1
ATOM 3537 N N . VAL B 1 156 ? 4.407 -6.539 -0.602 1 90.59 156 VAL B N 1
ATOM 3538 C CA . VAL B 1 156 ? 4.969 -5.194 -0.683 1 90.59 156 VAL B CA 1
ATOM 3539 C C . VAL B 1 156 ? 4.285 -4.286 0.337 1 90.59 156 VAL B C 1
ATOM 3541 O O . VAL B 1 156 ? 4.407 -3.061 0.267 1 90.59 156 VAL B O 1
ATOM 3544 N N . LEU B 1 157 ? 3.554 -4.871 1.249 1 87.84 157 LEU B N 1
ATOM 3545 C CA . LEU B 1 157 ? 2.888 -4.109 2.3 1 87.84 157 LEU B CA 1
ATOM 3546 C C . LEU B 1 157 ? 3.89 -3.259 3.074 1 87.84 157 LEU B C 1
ATOM 3548 O O . LEU B 1 157 ? 4.855 -3.785 3.633 1 87.84 157 LEU B O 1
ATOM 3552 N N . GLY B 1 158 ? 3.675 -1.984 3.056 1 87.32 158 GLY B N 1
ATOM 3553 C CA . GLY B 1 158 ? 4.492 -1.087 3.858 1 87.32 158 GLY B CA 1
ATOM 3554 C C . GLY B 1 158 ? 5.787 -0.69 3.176 1 87.32 158 GLY B C 1
ATOM 3555 O O . GLY B 1 158 ? 6.575 0.08 3.729 1 87.32 158 GLY B O 1
ATOM 3556 N N . LEU B 1 159 ? 5.984 -1.21 1.987 1 90.54 159 LEU B N 1
ATOM 3557 C CA . LEU B 1 159 ? 7.226 -0.9 1.287 1 90.54 159 LEU B CA 1
ATOM 3558 C C . LEU B 1 159 ? 7.11 0.421 0.534 1 90.54 159 LEU B C 1
ATOM 3560 O O . LEU B 1 159 ? 6.066 0.717 -0.053 1 90.54 159 LEU B O 1
ATOM 3564 N N . ASP B 1 160 ? 8.215 1.112 0.534 1 87.08 160 ASP B N 1
ATOM 3565 C CA . ASP B 1 160 ? 8.26 2.299 -0.314 1 87.08 160 ASP B CA 1
ATOM 3566 C C . ASP B 1 160 ? 8.58 1.929 -1.761 1 87.08 160 ASP B C 1
ATOM 3568 O O . ASP B 1 160 ? 8.8 0.757 -2.073 1 87.08 160 ASP B O 1
ATOM 3572 N N . ALA B 1 161 ? 8.593 2.876 -2.626 1 83.11 161 ALA B N 1
ATOM 3573 C CA . ALA B 1 161 ? 8.703 2.647 -4.065 1 83.11 161 ALA B CA 1
ATOM 3574 C C . ALA B 1 161 ? 10.017 1.952 -4.41 1 83.11 161 ALA B C 1
ATOM 3576 O O . ALA B 1 161 ? 10.04 1.023 -5.221 1 83.11 161 ALA B O 1
ATOM 3577 N N . ASN B 1 162 ? 11.084 2.387 -3.801 1 85.48 162 ASN B N 1
ATOM 3578 C CA . ASN B 1 162 ? 12.395 1.819 -4.097 1 85.48 162 ASN B CA 1
ATOM 3579 C C . ASN B 1 162 ? 12.471 0.347 -3.702 1 85.48 162 ASN B C 1
ATOM 3581 O O . ASN B 1 162 ? 12.957 -0.482 -4.473 1 85.48 162 ASN B O 1
ATOM 3585 N N . HIS B 1 163 ? 12.002 0.051 -2.587 1 92.06 163 HIS B N 1
ATOM 3586 C CA . HIS B 1 163 ? 12.042 -1.326 -2.107 1 92.06 163 HIS B CA 1
ATOM 3587 C C . HIS B 1 163 ? 11.116 -2.221 -2.922 1 92.06 163 HIS B C 1
ATOM 3589 O O . HIS B 1 163 ? 11.413 -3.399 -3.136 1 92.06 163 HIS B O 1
ATOM 3595 N N . ARG B 1 164 ? 10.036 -1.684 -3.366 1 91.71 164 ARG B N 1
ATOM 3596 C CA . ARG B 1 164 ? 9.154 -2.463 -4.23 1 91.71 164 ARG B CA 1
ATOM 3597 C C . ARG B 1 164 ? 9.854 -2.834 -5.534 1 91.71 164 ARG B C 1
ATOM 3599 O O . ARG B 1 164 ? 9.81 -3.99 -5.96 1 91.71 164 ARG B O 1
ATOM 3606 N N . GLU B 1 165 ? 10.488 -1.858 -6.1 1 89.21 165 GLU B N 1
ATOM 3607 C CA . GLU B 1 165 ? 11.206 -2.098 -7.348 1 89.21 165 GLU B CA 1
ATOM 3608 C C . GLU B 1 165 ? 12.298 -3.148 -7.163 1 89.21 165 GLU B C 1
ATOM 3610 O O . GLU B 1 165 ? 12.48 -4.019 -8.016 1 89.21 165 GLU B O 1
ATOM 3615 N N . LEU B 1 166 ? 12.997 -2.975 -6.09 1 93.69 166 LEU B N 1
ATOM 3616 C CA . LEU B 1 166 ? 14.044 -3.943 -5.785 1 93.69 166 LEU B CA 1
ATOM 3617 C C . LEU B 1 166 ? 13.463 -5.346 -5.64 1 93.69 166 LEU B C 1
ATOM 3619 O O . LEU B 1 166 ? 14.038 -6.315 -6.14 1 93.69 166 LEU B O 1
ATOM 3623 N N . PHE B 1 167 ? 12.356 -5.486 -5.009 1 96.17 167 PHE B N 1
ATOM 3624 C CA . PHE B 1 167 ? 11.692 -6.773 -4.838 1 96.17 167 PHE B CA 1
ATOM 3625 C C . PHE B 1 167 ? 11.335 -7.381 -6.189 1 96.17 167 PHE B C 1
ATOM 3627 O O . PHE B 1 167 ? 11.663 -8.538 -6.461 1 96.17 167 PHE B O 1
ATOM 3634 N N . TYR B 1 168 ? 10.741 -6.626 -7.023 1 94.5 168 TYR B N 1
ATOM 3635 C CA . TYR B 1 168 ? 10.311 -7.14 -8.319 1 94.5 168 TYR B CA 1
ATOM 3636 C C . TYR B 1 168 ? 11.508 -7.562 -9.162 1 94.5 168 TYR B C 1
ATOM 3638 O O . TYR B 1 168 ? 11.47 -8.596 -9.833 1 94.5 168 TYR B O 1
ATOM 3646 N N . SER B 1 169 ? 12.544 -6.79 -9.09 1 94.68 169 SER B N 1
ATOM 3647 C CA . SER B 1 169 ? 13.756 -7.119 -9.833 1 94.68 169 SER B CA 1
ATOM 3648 C C . SER B 1 169 ? 14.351 -8.442 -9.362 1 94.68 169 SER B C 1
ATOM 3650 O O . SER B 1 169 ? 14.715 -9.29 -10.18 1 94.68 169 SER B O 1
ATOM 3652 N N . GLU B 1 170 ? 14.398 -8.573 -8.1 1 96 170 GLU B N 1
ATOM 3653 C CA . GLU B 1 170 ? 14.977 -9.792 -7.545 1 96 170 GLU B CA 1
ATOM 3654 C C . GLU B 1 170 ? 14.067 -10.994 -7.783 1 96 170 GLU B C 1
ATOM 3656 O O . GLU B 1 170 ? 14.545 -12.112 -7.982 1 96 170 GLU B O 1
ATOM 3661 N N . LEU B 1 171 ? 12.814 -10.808 -7.689 1 95.82 171 LEU B N 1
ATOM 3662 C CA . LEU B 1 171 ? 11.846 -11.86 -7.98 1 95.82 171 LEU B CA 1
ATOM 3663 C C . LEU B 1 171 ? 12.046 -12.407 -9.39 1 95.82 171 LEU B C 1
ATOM 3665 O O . LEU B 1 171 ? 12.02 -13.622 -9.598 1 95.82 171 LEU B O 1
ATOM 3669 N N . LEU B 1 172 ? 12.268 -11.56 -10.338 1 94.16 172 LEU B N 1
ATOM 3670 C CA . LEU B 1 172 ? 12.479 -11.955 -11.727 1 94.16 172 LEU B CA 1
ATOM 3671 C C . LEU B 1 172 ? 13.766 -12.761 -11.873 1 94.16 172 LEU B C 1
ATOM 3673 O O . LEU B 1 172 ? 13.81 -13.737 -12.625 1 94.16 172 LEU B O 1
ATOM 3677 N N . LYS B 1 173 ? 14.751 -12.318 -11.186 1 94.28 173 LYS B N 1
ATOM 3678 C CA . LYS B 1 173 ? 16.012 -13.053 -11.23 1 94.28 173 LYS B CA 1
ATOM 3679 C C . LYS B 1 173 ? 15.831 -14.484 -10.731 1 94.28 173 LYS B C 1
ATOM 3681 O O . LYS B 1 173 ? 16.345 -15.428 -11.335 1 94.28 173 LYS B O 1
ATOM 3686 N N . VAL B 1 174 ? 15.127 -14.608 -9.673 1 93.83 174 VAL B N 1
ATOM 3687 C CA . VAL B 1 174 ? 14.889 -15.924 -9.088 1 93.83 174 VAL B CA 1
ATOM 3688 C C . VAL B 1 174 ? 14.054 -16.772 -10.045 1 93.83 174 VAL B C 1
ATOM 3690 O O . VAL B 1 174 ? 14.329 -17.959 -10.233 1 93.83 174 VAL B O 1
ATOM 3693 N N . TYR B 1 175 ? 13.12 -16.175 -10.586 1 92.8 175 TYR B N 1
ATOM 3694 C CA . TYR B 1 175 ? 12.269 -16.864 -11.55 1 92.8 175 TYR B CA 1
ATOM 3695 C C . TYR B 1 175 ? 13.087 -17.386 -12.725 1 92.8 175 TYR B C 1
ATOM 3697 O O . TYR B 1 175 ? 12.912 -18.53 -13.152 1 92.8 175 TYR B O 1
ATOM 3705 N N . GLU B 1 176 ? 13.914 -16.596 -13.255 1 90.85 176 GLU B N 1
ATOM 3706 C CA . GLU B 1 176 ? 14.717 -16.95 -14.422 1 90.85 176 GLU B CA 1
ATOM 3707 C C . GLU B 1 176 ? 15.719 -18.051 -14.088 1 90.85 176 GLU B C 1
ATOM 3709 O O . GLU B 1 176 ? 15.972 -18.937 -14.906 1 90.85 176 GLU B O 1
ATOM 3714 N N . LYS B 1 177 ? 16.175 -17.975 -12.941 1 90.35 177 LYS B N 1
ATOM 3715 C CA . LYS B 1 177 ? 17.217 -18.912 -12.532 1 90.35 177 LYS B CA 1
ATOM 3716 C C . LYS B 1 177 ? 16.628 -20.28 -12.202 1 90.35 177 LYS B C 1
ATOM 3718 O O . LYS B 1 177 ? 17.186 -21.311 -12.585 1 90.35 177 LYS B O 1
ATOM 3723 N N . ASN B 1 178 ? 15.509 -20.314 -11.495 1 86.58 178 ASN B N 1
ATOM 3724 C CA . ASN B 1 178 ? 15.028 -21.562 -10.913 1 86.58 178 ASN B CA 1
ATOM 3725 C C . ASN B 1 178 ? 13.768 -22.06 -11.616 1 86.58 178 ASN B C 1
ATOM 3727 O O . ASN B 1 178 ? 13.291 -23.162 -11.338 1 86.58 178 ASN B O 1
ATOM 3731 N N . GLU B 1 179 ? 13.16 -21.258 -12.495 1 86.78 179 GLU B N 1
ATOM 3732 C CA . GLU B 1 179 ? 11.881 -21.562 -13.131 1 86.78 179 GLU B CA 1
ATOM 3733 C C . GLU B 1 179 ? 10.81 -21.88 -12.092 1 86.78 179 GLU B C 1
ATOM 3735 O O . GLU B 1 179 ? 10.045 -22.834 -12.252 1 86.78 179 GLU B O 1
ATOM 3740 N N . SER B 1 180 ? 10.898 -21.269 -11.011 1 91.6 180 SER B N 1
ATOM 3741 C CA . SER B 1 180 ? 9.947 -21.468 -9.922 1 91.6 180 SER B CA 1
ATOM 3742 C C . SER B 1 180 ? 8.544 -21.026 -10.324 1 91.6 180 SER B C 1
ATOM 3744 O O . SER B 1 180 ? 8.384 -20.186 -11.212 1 91.6 180 SER B O 1
ATOM 3746 N N . THR B 1 181 ? 7.557 -21.718 -9.747 1 95.43 181 THR B N 1
ATOM 3747 C CA . THR B 1 181 ? 6.189 -21.217 -9.821 1 95.43 181 THR B CA 1
ATOM 3748 C C . THR B 1 181 ? 5.954 -20.129 -8.776 1 95.43 181 THR B C 1
ATOM 3750 O O . THR B 1 181 ? 6.294 -20.304 -7.604 1 95.43 181 THR B O 1
ATOM 3753 N N . ILE B 1 182 ? 5.435 -19.004 -9.201 1 96.63 182 ILE B N 1
ATOM 3754 C CA . ILE B 1 182 ? 5.276 -17.885 -8.279 1 96.63 182 ILE B CA 1
ATOM 3755 C C . ILE B 1 182 ? 3.816 -17.438 -8.256 1 96.63 182 ILE B C 1
ATOM 3757 O O . ILE B 1 182 ? 3.186 -17.299 -9.307 1 96.63 182 ILE B O 1
ATOM 3761 N N . ILE B 1 183 ? 3.268 -17.288 -7.09 1 96.88 183 ILE B N 1
ATOM 3762 C CA . ILE B 1 183 ? 1.929 -16.747 -6.883 1 96.88 183 ILE B CA 1
ATOM 3763 C C . ILE B 1 183 ? 2.006 -15.499 -6.007 1 96.88 183 ILE B C 1
ATOM 3765 O O . ILE B 1 183 ? 2.479 -15.559 -4.869 1 96.88 183 ILE B O 1
ATOM 3769 N N . LEU B 1 184 ? 1.535 -14.389 -6.54 1 96.18 184 LEU B N 1
ATOM 3770 C CA . LEU B 1 184 ? 1.592 -13.118 -5.827 1 96.18 184 LEU B CA 1
ATOM 3771 C C . LEU B 1 184 ? 0.194 -12.54 -5.633 1 96.18 184 LEU B C 1
ATOM 3773 O O . LEU B 1 184 ? -0.518 -12.284 -6.607 1 96.18 184 LEU B O 1
ATOM 3777 N N . SER B 1 185 ? -0.17 -12.419 -4.418 1 94.05 185 SER B N 1
ATOM 3778 C CA . SER B 1 185 ? -1.399 -11.673 -4.163 1 94.05 185 SER B CA 1
ATOM 3779 C C . SER B 1 185 ? -1.108 -10.197 -3.913 1 94.05 185 SER B C 1
ATOM 3781 O O . SER B 1 185 ? -0.11 -9.855 -3.275 1 94.05 185 SER B O 1
ATOM 3783 N N . THR B 1 186 ? -1.874 -9.335 -4.486 1 85.78 186 THR B N 1
ATOM 3784 C CA . THR B 1 186 ? -1.675 -7.907 -4.263 1 85.78 186 THR B CA 1
ATOM 3785 C C . THR B 1 186 ? -2.938 -7.124 -4.608 1 85.78 186 THR B C 1
ATOM 3787 O O . THR B 1 186 ? -3.784 -7.603 -5.367 1 85.78 186 THR B O 1
ATOM 3790 N N . HIS B 1 187 ? -2.93 -5.964 -4.026 1 78.92 187 HIS B N 1
ATOM 3791 C CA . HIS B 1 187 ? -3.947 -4.999 -4.428 1 78.92 187 HIS B CA 1
ATOM 3792 C C . HIS B 1 187 ? -3.363 -3.933 -5.349 1 78.92 187 HIS B C 1
ATOM 3794 O O . HIS B 1 187 ? -4.098 -3.106 -5.894 1 78.92 187 HIS B O 1
ATOM 3800 N N . ILE B 1 188 ? -2.121 -4.017 -5.613 1 78.63 188 ILE B N 1
ATOM 3801 C CA . ILE B 1 188 ? -1.431 -3.059 -6.47 1 78.63 188 ILE B CA 1
ATOM 3802 C C . ILE B 1 188 ? -1.112 -3.707 -7.816 1 78.63 188 ILE B C 1
ATOM 3804 O O . ILE B 1 188 ? 0.019 -4.142 -8.049 1 78.63 188 ILE B O 1
ATOM 3808 N N . ILE B 1 189 ? -1.931 -3.651 -8.704 1 82.24 189 ILE B N 1
ATOM 3809 C CA . ILE B 1 189 ? -1.894 -4.426 -9.939 1 82.24 189 ILE B CA 1
ATOM 3810 C C . ILE B 1 189 ? -0.93 -3.774 -10.928 1 82.24 189 ILE B C 1
ATOM 3812 O O . ILE B 1 189 ? -0.18 -4.465 -11.621 1 82.24 189 ILE B O 1
ATOM 3816 N N . GLU B 1 190 ? -0.86 -2.528 -10.936 1 76.17 190 GLU B N 1
ATOM 3817 C CA . GLU B 1 190 ? -0.089 -1.785 -11.928 1 76.17 190 GLU B CA 1
ATOM 3818 C C . GLU B 1 190 ? 1.396 -2.128 -11.842 1 76.17 190 GLU B C 1
ATOM 3820 O O . GLU B 1 190 ? 2.075 -2.232 -12.866 1 76.17 190 GLU B O 1
ATOM 3825 N N . GLU B 1 191 ? 1.786 -2.373 -10.734 1 78.38 191 GLU B N 1
ATOM 3826 C CA . GLU B 1 191 ? 3.219 -2.562 -10.529 1 78.38 191 GLU B CA 1
ATOM 3827 C C . GLU B 1 191 ? 3.656 -3.963 -10.945 1 78.38 191 GLU B C 1
ATOM 3829 O O . GLU B 1 191 ? 4.821 -4.181 -11.286 1 78.38 191 GLU B O 1
ATOM 3834 N N . ILE B 1 192 ? 2.716 -4.883 -10.983 1 83.89 192 ILE B N 1
ATOM 3835 C CA . ILE B 1 192 ? 3.133 -6.263 -11.203 1 83.89 192 ILE B CA 1
ATOM 3836 C C . ILE B 1 192 ? 2.676 -6.727 -12.584 1 83.89 192 ILE B C 1
ATOM 3838 O O . ILE B 1 192 ? 2.974 -7.85 -12.999 1 83.89 192 ILE B O 1
ATOM 3842 N N . SER B 1 193 ? 2.031 -5.894 -13.245 1 85.06 193 SER B N 1
ATOM 3843 C CA . SER B 1 193 ? 1.407 -6.267 -14.51 1 85.06 193 SER B CA 1
ATOM 3844 C C . SER B 1 193 ? 2.428 -6.854 -15.478 1 85.06 193 SER B C 1
ATOM 3846 O O . SER B 1 193 ? 2.128 -7.805 -16.203 1 85.06 193 SER B O 1
ATOM 3848 N N . ASP B 1 194 ? 3.587 -6.32 -15.447 1 84.19 194 ASP B N 1
ATOM 3849 C CA . ASP B 1 194 ? 4.598 -6.765 -16.401 1 84.19 194 ASP B CA 1
ATOM 3850 C C . ASP B 1 194 ? 5.29 -8.037 -15.916 1 84.19 194 ASP B C 1
ATOM 3852 O O . ASP B 1 194 ? 5.983 -8.705 -16.686 1 84.19 194 ASP B O 1
ATOM 3856 N N . LEU B 1 195 ? 5.018 -8.351 -14.731 1 89.91 195 LEU B N 1
ATOM 3857 C CA . LEU B 1 195 ? 5.701 -9.496 -14.14 1 89.91 195 LEU B CA 1
ATOM 3858 C C . LEU B 1 195 ? 4.852 -10.757 -14.263 1 89.91 195 LEU B C 1
ATOM 3860 O O . LEU B 1 195 ? 5.387 -11.865 -14.351 1 89.91 195 LEU B O 1
ATOM 3864 N N . ILE B 1 196 ? 3.593 -10.594 -14.298 1 92.27 196 ILE B N 1
ATOM 3865 C CA . ILE B 1 196 ? 2.718 -11.755 -14.18 1 92.27 196 ILE B CA 1
ATOM 3866 C C . ILE B 1 196 ? 2.334 -12.255 -15.571 1 92.27 196 ILE B C 1
ATOM 3868 O O . ILE B 1 196 ? 2.129 -11.457 -16.489 1 92.27 196 ILE B O 1
ATOM 3872 N N . GLU B 1 197 ? 2.239 -13.5 -15.702 1 93.06 197 GLU B N 1
ATOM 3873 C CA . GLU B 1 197 ? 1.812 -14.16 -16.932 1 93.06 197 GLU B CA 1
ATOM 3874 C C . GLU B 1 197 ? 0.323 -14.491 -16.893 1 93.06 197 GLU B C 1
ATOM 3876 O O . GLU B 1 197 ? -0.367 -14.392 -17.91 1 93.06 197 GLU B O 1
ATOM 3881 N N . TYR B 1 198 ? -0.109 -14.879 -15.73 1 94.48 198 TYR B N 1
ATOM 3882 C CA . TYR B 1 198 ? -1.504 -15.257 -15.535 1 94.48 198 TYR B CA 1
ATOM 3883 C C . TYR B 1 198 ? -2.125 -14.478 -14.382 1 94.48 198 TYR B C 1
ATOM 3885 O O . TYR B 1 198 ? -1.431 -14.101 -13.435 1 94.48 198 TYR B O 1
ATOM 3893 N N . VAL B 1 199 ? -3.376 -14.294 -14.538 1 93.86 199 VAL B N 1
ATOM 3894 C CA . VAL B 1 199 ? -4.101 -13.615 -13.469 1 93.86 199 VAL B CA 1
ATOM 3895 C C . VAL B 1 199 ? -5.269 -14.482 -13.005 1 93.86 199 VAL B C 1
ATOM 3897 O O . VAL B 1 199 ? -5.947 -15.11 -13.822 1 93.86 199 VAL B O 1
ATOM 3900 N N . VAL B 1 200 ? -5.428 -14.553 -11.696 1 94.97 200 VAL B N 1
ATOM 3901 C CA . VAL B 1 200 ? -6.596 -15.145 -11.052 1 94.97 200 VAL B CA 1
ATOM 3902 C C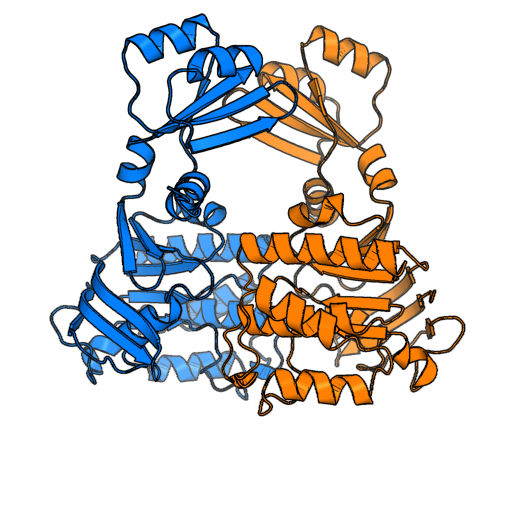 . VAL B 1 200 ? -7.38 -14.065 -10.31 1 94.97 200 VAL B C 1
ATOM 3904 O O . VAL B 1 200 ? -6.85 -13.416 -9.405 1 94.97 200 VAL B O 1
ATOM 3907 N N . ILE B 1 201 ? -8.561 -13.857 -10.703 1 92.27 201 ILE B N 1
ATOM 3908 C CA . ILE B 1 201 ? -9.391 -12.845 -10.058 1 92.27 201 ILE B CA 1
ATOM 3909 C C . ILE B 1 201 ? -10.424 -13.521 -9.16 1 92.27 201 ILE B C 1
ATOM 3911 O O . ILE B 1 201 ? -11.232 -14.326 -9.629 1 92.27 201 ILE B O 1
ATOM 3915 N N . ILE B 1 202 ? -10.365 -13.148 -7.932 1 92.16 202 ILE B N 1
ATOM 3916 C CA . ILE B 1 202 ? -11.321 -13.684 -6.969 1 92.16 202 ILE B CA 1
ATOM 3917 C C . ILE B 1 202 ? -12.291 -12.586 -6.54 1 92.16 202 ILE B C 1
ATOM 3919 O O . ILE B 1 202 ? -11.877 -11.464 -6.241 1 92.16 202 ILE B O 1
ATOM 3923 N N . LYS B 1 203 ? -13.526 -12.916 -6.541 1 90.46 203 LYS B N 1
ATOM 3924 C CA . LYS B 1 203 ? -14.592 -12.02 -6.101 1 90.46 203 LYS B CA 1
ATOM 3925 C C . LYS B 1 203 ? -15.644 -12.772 -5.291 1 90.46 203 LYS B C 1
ATOM 3927 O O . LYS B 1 203 ? -16.199 -13.769 -5.758 1 90.46 203 LYS B O 1
ATOM 3932 N N . ASP B 1 204 ? -15.907 -12.316 -4.13 1 88.24 204 ASP B N 1
ATOM 3933 C CA . ASP B 1 204 ? -16.933 -12.878 -3.256 1 88.24 204 ASP B CA 1
ATOM 3934 C C . ASP B 1 204 ? -16.743 -14.383 -3.083 1 88.24 204 ASP B C 1
ATOM 3936 O O . ASP B 1 204 ? -17.694 -15.154 -3.228 1 88.24 204 ASP B O 1
ATOM 3940 N N . GLY B 1 205 ? -15.476 -14.762 -2.987 1 91.31 205 GLY B N 1
ATOM 3941 C CA . GLY B 1 205 ? -15.151 -16.145 -2.673 1 91.31 205 GLY B CA 1
ATOM 3942 C C . GLY B 1 205 ? -15.158 -17.051 -3.889 1 91.31 205 GLY B C 1
ATOM 3943 O O . GLY B 1 205 ? -15.043 -18.271 -3.761 1 91.31 205 GLY B O 1
ATOM 3944 N N . LYS B 1 206 ? -15.329 -16.478 -5.07 1 94.29 206 LYS B N 1
ATOM 3945 C CA . LYS B 1 206 ? -15.353 -17.244 -6.313 1 94.29 206 LYS B CA 1
ATOM 3946 C C . LYS B 1 206 ? -14.29 -16.744 -7.287 1 94.29 206 LYS B C 1
ATOM 3948 O O . LYS B 1 206 ? -13.895 -15.577 -7.238 1 94.29 206 LYS B O 1
ATOM 3953 N N . VAL B 1 207 ? -13.879 -17.676 -8.124 1 93.44 207 VAL B N 1
ATOM 3954 C CA . VAL B 1 207 ? -12.961 -17.278 -9.186 1 93.44 207 VAL B CA 1
ATOM 3955 C C . VAL B 1 207 ? -13.746 -16.686 -10.354 1 93.44 207 VAL B C 1
ATOM 3957 O O . VAL B 1 207 ? -14.54 -17.382 -10.992 1 93.44 207 VAL B O 1
ATOM 3960 N N . LEU B 1 208 ? -13.554 -15.493 -10.61 1 90.06 208 LEU B N 1
ATOM 3961 C CA . LEU B 1 208 ? -14.226 -14.818 -11.715 1 90.06 208 LEU B CA 1
ATOM 3962 C C . LEU B 1 208 ? -13.522 -15.106 -13.037 1 90.06 208 LEU B C 1
ATOM 3964 O O . LEU B 1 208 ? -14.175 -15.272 -14.069 1 90.06 208 LEU B O 1
ATOM 3968 N N . LYS B 1 209 ? -12.217 -15.094 -12.978 1 87.95 209 LYS B N 1
ATOM 3969 C CA . LYS B 1 209 ? -11.416 -15.277 -14.184 1 87.95 209 LYS B CA 1
ATOM 3970 C C . LYS B 1 209 ? -10.036 -15.834 -13.848 1 87.95 209 LYS B C 1
ATOM 3972 O O . LYS B 1 209 ? -9.472 -15.519 -12.798 1 87.95 209 LYS B O 1
ATOM 3977 N N . CYS B 1 210 ? -9.617 -16.666 -14.675 1 91.04 210 CYS B N 1
ATOM 3978 C CA . CYS B 1 210 ? -8.243 -17.156 -14.691 1 91.04 210 CYS B CA 1
ATOM 3979 C C . CYS B 1 210 ? -7.708 -17.232 -16.116 1 91.04 210 CYS B C 1
ATOM 3981 O O . CYS B 1 210 ? -8.062 -18.141 -16.869 1 91.04 210 CYS B O 1
ATOM 3983 N N . ASN B 1 211 ? -6.93 -16.255 -16.481 1 91.49 211 ASN B N 1
ATOM 3984 C CA . ASN B 1 211 ? -6.463 -16.147 -17.859 1 91.49 211 ASN B CA 1
ATOM 3985 C C . ASN B 1 211 ? -5.044 -15.589 -17.927 1 91.49 211 ASN B C 1
ATOM 3987 O O . ASN B 1 211 ? -4.55 -15.017 -16.954 1 91.49 211 ASN B O 1
ATOM 3991 N N . SER B 1 212 ? -4.457 -15.88 -19.078 1 93.37 212 SER B N 1
ATOM 3992 C CA . SER B 1 212 ? -3.196 -15.192 -19.332 1 93.37 212 SER B CA 1
ATOM 3993 C C . SER B 1 212 ? -3.406 -13.689 -19.481 1 93.37 212 SER B C 1
ATOM 3995 O O . SER B 1 212 ? -4.442 -13.248 -19.982 1 93.37 212 SER B O 1
ATOM 3997 N N . VAL B 1 213 ? -2.442 -12.996 -19.033 1 91 213 VAL B N 1
ATOM 3998 C CA . VAL B 1 213 ? -2.509 -11.544 -19.165 1 91 213 VAL B CA 1
ATOM 3999 C C . VAL B 1 213 ? -2.633 -11.164 -20.638 1 91 213 VAL B C 1
ATOM 4001 O O . VAL B 1 213 ? -3.42 -10.284 -20.995 1 91 213 VAL B O 1
ATOM 4004 N N . GLU B 1 214 ? -1.98 -11.856 -21.468 1 88.27 214 GLU B N 1
ATOM 4005 C CA . GLU B 1 214 ? -2.019 -11.602 -22.905 1 88.27 214 GLU B CA 1
ATOM 4006 C C . GLU B 1 214 ? -3.434 -11.754 -23.454 1 88.27 214 GLU B C 1
ATOM 4008 O O . GLU B 1 214 ? -3.899 -10.915 -24.228 1 88.27 214 GLU B O 1
ATOM 4013 N N . SER B 1 215 ? -4.026 -12.808 -23.037 1 88.85 215 SER B N 1
ATOM 4014 C CA . SER B 1 215 ? -5.385 -13.069 -23.5 1 88.85 215 SER B CA 1
ATOM 4015 C C . SER B 1 215 ? -6.347 -11.982 -23.033 1 88.85 215 SER B C 1
ATOM 4017 O O . SER B 1 215 ? -7.216 -11.546 -23.791 1 88.85 215 SER B O 1
ATOM 4019 N N . LEU B 1 216 ? -6.152 -11.516 -21.852 1 85.85 216 LEU B N 1
ATOM 4020 C CA . LEU B 1 216 ? -7.024 -10.488 -21.295 1 85.85 216 LEU B CA 1
ATOM 4021 C C . LEU B 1 216 ? -6.837 -9.162 -22.025 1 85.85 216 LEU B C 1
ATOM 4023 O O . LEU B 1 216 ? -7.813 -8.476 -22.334 1 85.85 216 LEU B O 1
ATOM 4027 N N . ILE B 1 217 ? -5.636 -8.874 -22.249 1 85.85 217 ILE B N 1
ATOM 4028 C CA . ILE B 1 217 ? -5.308 -7.593 -22.865 1 85.85 217 ILE B CA 1
ATOM 4029 C C . ILE B 1 217 ? -5.706 -7.613 -24.339 1 85.85 217 ILE B C 1
ATOM 4031 O O . ILE B 1 217 ? -6.144 -6.597 -24.884 1 85.85 217 ILE B O 1
ATOM 4035 N N . SER B 1 218 ? -5.605 -8.79 -24.988 1 87.1 218 SER B N 1
ATOM 4036 C CA . SER B 1 218 ? -5.885 -8.905 -26.415 1 87.1 218 SER B CA 1
ATOM 4037 C C . SER B 1 218 ? -7.358 -8.642 -26.713 1 87.1 218 SER B C 1
ATOM 4039 O O . SER B 1 218 ? -7.719 -8.315 -27.845 1 87.1 218 SER B O 1
ATOM 4041 N N . GLU B 1 219 ? -8.113 -8.714 -25.677 1 86.38 219 GLU B N 1
ATOM 4042 C CA . GLU B 1 219 ? -9.549 -8.522 -25.862 1 86.38 219 GLU B CA 1
ATOM 4043 C C . GLU B 1 219 ? -9.94 -7.06 -25.667 1 86.38 219 GLU B C 1
ATOM 4045 O O . GLU B 1 219 ? -11.126 -6.73 -25.618 1 86.38 219 GLU B O 1
ATOM 4050 N N . CYS B 1 220 ? -8.947 -6.25 -25.501 1 90.09 220 CYS B N 1
ATOM 4051 C CA . CYS B 1 220 ? -9.176 -4.823 -25.308 1 90.09 220 CYS B CA 1
ATOM 4052 C C . CYS B 1 220 ? -8.103 -3.998 -26.008 1 90.09 220 CYS B C 1
ATOM 4054 O O . CYS B 1 220 ? -7.055 -4.526 -26.385 1 90.09 220 CYS B O 1
ATOM 4056 N N . TYR B 1 221 ? -8.361 -2.783 -26.327 1 91.11 221 TYR B N 1
ATOM 4057 C CA . TYR B 1 221 ? -7.375 -1.831 -26.825 1 91.11 221 TYR B CA 1
ATOM 4058 C C . TYR B 1 221 ? -7.704 -0.415 -26.367 1 91.11 221 TYR B C 1
ATOM 4060 O O . TYR B 1 221 ? -8.834 -0.134 -25.961 1 91.11 221 TYR B O 1
ATOM 4068 N N . ALA B 1 222 ? -6.675 0.339 -26.328 1 91.64 222 ALA B N 1
ATOM 4069 C CA . ALA B 1 222 ? -6.853 1.722 -25.894 1 91.64 222 ALA B CA 1
ATOM 4070 C C . ALA B 1 222 ? -6.572 2.696 -27.034 1 91.64 222 ALA B C 1
ATOM 4072 O O . ALA B 1 222 ? -5.719 2.435 -27.886 1 91.64 222 ALA B O 1
ATOM 4073 N N . VAL B 1 223 ? -7.315 3.766 -27.092 1 92.11 223 VAL B N 1
ATOM 4074 C CA . VAL B 1 223 ? -7.108 4.835 -28.063 1 92.11 223 VAL B CA 1
ATOM 4075 C C . VAL B 1 223 ? -6.866 6.155 -27.335 1 92.11 223 VAL B C 1
ATOM 4077 O O . VAL B 1 223 ? -7.479 6.421 -26.298 1 92.11 223 VAL B O 1
ATOM 4080 N N . SER B 1 224 ? -5.863 6.826 -27.835 1 90.47 224 SER B N 1
ATOM 4081 C CA . SER B 1 224 ? -5.566 8.122 -27.233 1 90.47 224 SER B CA 1
ATOM 4082 C C . SER B 1 224 ? -5.472 9.215 -28.293 1 90.47 224 SER B C 1
ATOM 4084 O O . SER B 1 224 ? -5.138 8.94 -29.447 1 90.47 224 SER B O 1
ATOM 4086 N N . GLY B 1 225 ? -5.788 10.405 -27.921 1 88.19 225 GLY B N 1
ATOM 4087 C CA . GLY B 1 225 ? -5.785 11.581 -28.777 1 88.19 225 GLY B CA 1
ATOM 4088 C C . GLY B 1 225 ? -6.519 12.762 -28.172 1 88.19 225 GLY B C 1
ATOM 4089 O O . GLY B 1 225 ? -6.676 12.843 -26.952 1 88.19 225 GLY B O 1
ATOM 4090 N N . LYS B 1 226 ? -6.776 13.675 -29.017 1 86.98 226 LYS B N 1
ATOM 4091 C CA . LYS B 1 226 ? -7.59 14.801 -28.568 1 86.98 226 LYS B CA 1
ATOM 4092 C C . LYS B 1 226 ? -8.964 14.334 -28.097 1 86.98 226 LYS B C 1
ATOM 4094 O O . LYS B 1 226 ? -9.58 13.469 -28.723 1 86.98 226 LYS B O 1
ATOM 4099 N N . SER B 1 227 ? -9.414 14.886 -26.987 1 90.06 227 SER B N 1
ATOM 4100 C CA . SER B 1 227 ? -10.61 14.421 -26.293 1 90.06 227 SER B CA 1
ATOM 4101 C C . SER B 1 227 ? -11.806 14.355 -27.235 1 90.06 227 SER B C 1
ATOM 4103 O O . SER B 1 227 ? -12.549 13.371 -27.236 1 90.06 227 SER B O 1
ATOM 4105 N N . ASP B 1 228 ? -11.924 15.367 -28.069 1 92.43 228 ASP B N 1
ATOM 4106 C CA . ASP B 1 228 ? -13.071 15.406 -28.971 1 92.43 228 ASP B CA 1
ATOM 4107 C C . ASP B 1 228 ? -12.988 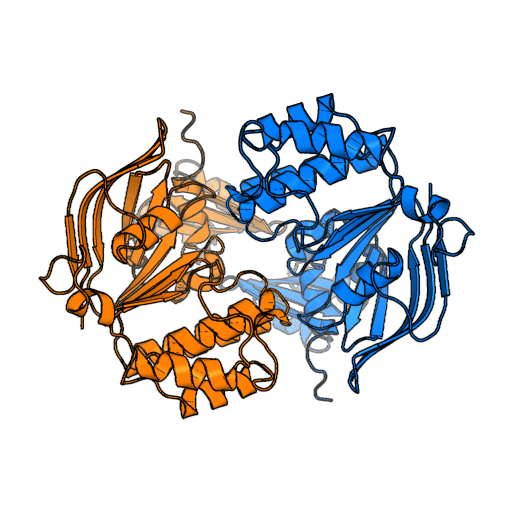14.293 -30.014 1 92.43 228 ASP B C 1
ATOM 4109 O O . ASP B 1 228 ? -14.006 13.701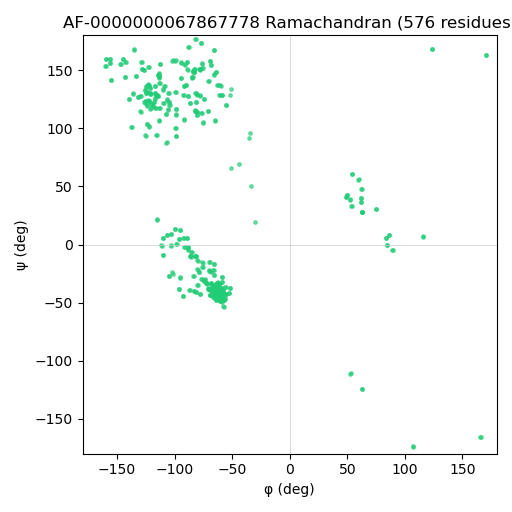 -30.379 1 92.43 228 ASP B O 1
ATOM 4113 N N . LYS B 1 229 ? -11.831 14.028 -30.497 1 94.1 229 LYS B N 1
ATOM 4114 C CA . LYS B 1 229 ? -11.626 12.988 -31.5 1 94.1 229 LYS B CA 1
ATOM 4115 C C . LYS B 1 229 ? -11.813 11.598 -30.898 1 94.1 229 LYS B C 1
ATOM 4117 O O . LYS B 1 229 ? -12.38 10.71 -31.538 1 94.1 229 LYS B O 1
ATOM 4122 N N . VAL B 1 230 ? -11.366 11.431 -29.723 1 94.52 230 VAL B N 1
ATOM 4123 C CA . VAL B 1 230 ? -11.532 10.153 -29.038 1 94.52 230 VAL B CA 1
ATOM 4124 C C . VAL B 1 230 ? -13.015 9.888 -28.789 1 94.52 230 VAL B C 1
ATOM 4126 O O . VAL B 1 230 ? -13.495 8.771 -28.994 1 94.52 230 VAL B O 1
ATOM 4129 N N . ASP B 1 231 ? -13.707 10.912 -28.397 1 95.13 231 ASP B N 1
ATOM 4130 C CA . ASP B 1 231 ? -15.135 10.774 -28.128 1 95.13 231 ASP B CA 1
ATOM 4131 C C . ASP B 1 231 ? -15.891 10.344 -29.383 1 95.13 231 ASP B C 1
ATOM 4133 O O . ASP B 1 231 ? -16.84 9.56 -29.305 1 95.13 231 ASP B O 1
ATOM 4137 N N . GLU B 1 232 ? -15.517 10.866 -30.466 1 94.76 232 GLU B N 1
ATOM 4138 C CA . GLU B 1 232 ? -16.127 10.493 -31.739 1 94.76 232 GLU B CA 1
ATOM 4139 C C . GLU B 1 232 ? -15.875 9.023 -32.061 1 94.76 232 GLU B C 1
ATOM 4141 O O . GLU B 1 232 ? -16.774 8.321 -32.528 1 94.76 232 GLU B O 1
ATOM 4146 N N . TYR B 1 233 ? -14.713 8.579 -31.76 1 95.1 233 TYR B N 1
ATOM 4147 C CA . TYR B 1 233 ? -14.304 7.217 -32.084 1 95.1 233 TYR B CA 1
ATOM 4148 C C . TYR B 1 233 ? -15.042 6.205 -31.217 1 95.1 233 TYR B C 1
ATOM 4150 O O . TYR B 1 233 ? -15.425 5.133 -31.692 1 95.1 233 TYR B O 1
ATOM 4158 N N . VAL B 1 234 ? -15.261 6.522 -29.94 1 94.67 234 VAL B N 1
ATOM 4159 C CA . VAL B 1 234 ? -15.694 5.507 -28.986 1 94.67 234 VAL B CA 1
ATOM 4160 C C . VAL B 1 234 ? -17.213 5.552 -28.837 1 94.67 234 VAL B C 1
ATOM 4162 O O . VAL B 1 234 ? -17.783 4.838 -28.008 1 94.67 234 VAL B O 1
ATOM 4165 N N . LYS B 1 235 ? -17.949 6.31 -29.535 1 92.33 235 LYS B N 1
ATOM 4166 C CA . LYS B 1 235 ? -19.389 6.522 -29.426 1 92.33 235 LYS B CA 1
ATOM 4167 C C . LYS B 1 235 ? -20.143 5.195 -29.434 1 92.33 235 LYS B C 1
ATOM 4169 O O . LYS B 1 235 ? -21.109 5.02 -28.69 1 92.33 235 LYS B O 1
ATOM 4174 N N . ASP B 1 236 ? -19.772 4.225 -30.158 1 89.51 236 ASP B N 1
ATOM 4175 C CA . ASP B 1 236 ? -20.506 2.97 -30.283 1 89.51 236 ASP B CA 1
ATOM 4176 C C . ASP B 1 236 ? -19.694 1.801 -29.729 1 89.51 236 ASP B C 1
ATOM 4178 O O . ASP B 1 236 ? -19.909 0.65 -30.114 1 89.51 236 ASP B O 1
ATOM 4182 N N . LYS B 1 237 ? -18.782 2.18 -28.888 1 93.63 237 LYS B N 1
ATOM 4183 C CA . LYS B 1 237 ? -17.922 1.119 -28.371 1 93.63 237 LYS B CA 1
ATOM 4184 C C . LYS B 1 237 ? -18.153 0.902 -26.879 1 93.63 237 LYS B C 1
ATOM 4186 O O . LYS B 1 237 ? -18.704 1.77 -26.198 1 93.63 237 LYS B O 1
ATOM 4191 N N . LYS B 1 238 ? -17.852 -0.273 -26.416 1 91.5 238 LYS B N 1
ATOM 4192 C CA . LYS B 1 238 ? -17.932 -0.589 -24.993 1 91.5 238 LYS B CA 1
ATOM 4193 C C . LYS B 1 238 ? -16.701 -0.081 -24.247 1 91.5 238 LYS B C 1
ATOM 4195 O O . LYS B 1 238 ? -15.613 -0.647 -24.375 1 91.5 238 LYS B O 1
ATOM 4200 N N . ILE B 1 239 ? -16.96 0.921 -23.429 1 91.62 239 ILE B N 1
ATOM 4201 C CA . ILE B 1 239 ? -15.855 1.587 -22.746 1 91.62 239 ILE B CA 1
ATOM 4202 C C . ILE B 1 239 ? -15.556 0.872 -21.43 1 91.62 239 ILE B C 1
ATOM 4204 O O . ILE B 1 239 ? -16.465 0.611 -20.638 1 91.62 239 ILE B O 1
ATOM 4208 N N . VAL B 1 240 ? -14.35 0.534 -21.231 1 87.87 240 VAL B N 1
ATOM 4209 C CA . VAL B 1 240 ? -13.862 -0.121 -20.022 1 87.87 240 VAL B CA 1
ATOM 4210 C C . VAL B 1 240 ? -13.359 0.928 -19.033 1 87.87 240 VAL B C 1
ATOM 4212 O O . VAL B 1 240 ? -13.583 0.81 -17.826 1 87.87 240 VAL B O 1
ATOM 4215 N N . SER B 1 241 ? -12.603 1.916 -19.546 1 88.28 241 SER B N 1
ATOM 4216 C CA . SER B 1 241 ? -12.049 2.982 -18.717 1 88.28 241 SER B CA 1
ATOM 4217 C C . SER B 1 241 ? -11.75 4.227 -19.545 1 88.28 241 SER B C 1
ATOM 4219 O O . SER B 1 241 ? -11.615 4.148 -20.768 1 88.28 241 SER B O 1
ATOM 4221 N N . GLU B 1 242 ? -11.729 5.318 -18.84 1 88.84 242 GLU B N 1
ATOM 4222 C CA . GLU B 1 242 ? -11.425 6.606 -19.456 1 88.84 242 GLU B CA 1
ATOM 4223 C C . GLU B 1 242 ? -10.464 7.417 -18.592 1 88.84 242 GLU B C 1
ATOM 4225 O O . GLU B 1 242 ? -10.606 7.46 -17.368 1 88.84 242 GLU B O 1
ATOM 4230 N N . GLU B 1 243 ? -9.434 7.884 -19.257 1 83.26 243 GLU B N 1
ATOM 4231 C CA . GLU B 1 243 ? -8.46 8.756 -18.609 1 83.26 243 GLU B CA 1
ATOM 4232 C C . GLU B 1 243 ? -8.332 10.085 -19.347 1 83.26 243 GLU B C 1
ATOM 4234 O O . GLU B 1 243 ? -8.221 10.112 -20.574 1 83.26 243 GLU B O 1
ATOM 4239 N N . VAL B 1 244 ? -8.267 11.12 -18.594 1 80.34 244 VAL B N 1
ATOM 4240 C CA . VAL B 1 244 ? -8.209 12.442 -19.209 1 80.34 244 VAL B CA 1
ATOM 4241 C C . VAL B 1 244 ? -6.967 13.185 -18.723 1 80.34 244 VAL B C 1
ATOM 4243 O O . VAL B 1 244 ? -6.646 13.158 -17.532 1 80.34 244 VAL B O 1
ATOM 4246 N N . LEU B 1 245 ? -6.143 13.521 -19.638 1 76.07 245 LEU B N 1
ATOM 4247 C CA . LEU B 1 245 ? -4.991 14.376 -19.373 1 76.07 245 LEU B CA 1
ATOM 4248 C C . LEU B 1 245 ? -5.108 15.694 -20.132 1 76.07 245 LEU B C 1
ATOM 4250 O O . LEU B 1 245 ? -4.663 15.798 -21.277 1 76.07 245 LEU B O 1
ATOM 4254 N N . GLY B 1 246 ? -5.634 16.653 -19.426 1 73.16 246 GLY B N 1
ATOM 4255 C CA . GLY B 1 246 ? -5.892 17.895 -20.138 1 73.16 246 GLY B CA 1
ATOM 4256 C C . GLY B 1 246 ? -6.9 17.74 -21.261 1 73.16 246 GLY B C 1
ATOM 4257 O O . GLY B 1 246 ? -8.005 17.238 -21.045 1 73.16 246 GLY B O 1
ATOM 4258 N N . GLY B 1 247 ? -6.47 18.139 -22.452 1 77.54 247 GLY B N 1
ATOM 4259 C CA . GLY B 1 247 ? -7.32 18.033 -23.627 1 77.54 247 GLY B CA 1
ATOM 4260 C C . GLY B 1 247 ? -7.187 16.701 -24.341 1 77.54 247 GLY B C 1
ATOM 4261 O O . GLY B 1 247 ? -7.779 16.499 -25.403 1 77.54 247 GLY B O 1
ATOM 4262 N N . PHE B 1 248 ? -6.429 15.881 -23.695 1 83.06 248 PHE B N 1
ATOM 4263 C CA . PHE B 1 248 ? -6.203 14.564 -24.277 1 83.06 248 PHE B CA 1
ATOM 4264 C C . PHE B 1 248 ? -6.837 13.476 -23.418 1 83.06 248 PHE B C 1
ATOM 4266 O O . PHE B 1 248 ? -7.024 13.659 -22.214 1 83.06 248 PHE B O 1
ATOM 4273 N N . LYS B 1 249 ? -7.294 12.502 -24.187 1 88.3 249 LYS B N 1
ATOM 4274 C CA . LYS B 1 249 ? -7.962 11.411 -23.484 1 88.3 249 LYS B CA 1
ATOM 4275 C C . LYS B 1 249 ? -7.472 10.055 -23.982 1 88.3 249 LYS B C 1
ATOM 4277 O O . LYS B 1 249 ? -7.065 9.922 -25.138 1 88.3 249 LYS B O 1
ATOM 4282 N N . LYS B 1 250 ? -7.393 9.144 -23.095 1 89.57 250 LYS B N 1
ATOM 4283 C CA . LYS B 1 250 ? -7.162 7.736 -23.405 1 89.57 250 LYS B CA 1
ATOM 4284 C C . LYS B 1 250 ? -8.339 6.874 -22.958 1 89.57 250 LYS B C 1
ATOM 4286 O O . LYS B 1 250 ? -8.77 6.952 -21.805 1 89.57 250 LYS B O 1
ATOM 4291 N N . VAL B 1 251 ? -8.906 6.155 -23.88 1 92.26 251 VAL B N 1
ATOM 4292 C CA . VAL B 1 251 ? -10.059 5.318 -23.567 1 92.26 251 VAL B CA 1
ATOM 4293 C C . VAL B 1 251 ? -9.743 3.86 -23.892 1 92.26 251 VAL B C 1
ATOM 4295 O O . VAL B 1 251 ? -9.2 3.559 -24.957 1 92.26 251 VAL B O 1
ATOM 4298 N N . THR B 1 252 ? -10.028 3.078 -22.876 1 92.6 252 THR B N 1
ATOM 4299 C CA . THR B 1 252 ? -9.904 1.639 -23.077 1 92.6 252 THR B CA 1
ATOM 4300 C C . THR B 1 252 ? -11.233 1.039 -23.527 1 92.6 252 THR B C 1
ATOM 4302 O O . THR B 1 252 ? -12.27 1.279 -22.906 1 92.6 252 THR B O 1
ATOM 4305 N N . ILE B 1 253 ? -11.102 0.27 -24.641 1 93.3 253 ILE B N 1
ATOM 4306 C CA . ILE B 1 253 ? -12.299 -0.282 -25.266 1 93.3 253 ILE B CA 1
ATOM 4307 C C . ILE B 1 253 ? -12.25 -1.808 -25.217 1 93.3 253 ILE B C 1
ATOM 4309 O O . ILE B 1 253 ? -11.193 -2.408 -25.427 1 93.3 253 ILE B O 1
ATOM 4313 N N . GLU B 1 254 ? -13.41 -2.358 -24.868 1 90.92 254 GLU B N 1
ATOM 4314 C CA . GLU B 1 254 ? -13.527 -3.812 -24.925 1 90.92 254 GLU B CA 1
ATOM 4315 C C . GLU B 1 254 ? -13.815 -4.287 -26.347 1 90.92 254 GLU B C 1
ATOM 4317 O O . GLU B 1 254 ? -14.72 -3.773 -27.007 1 90.92 254 GLU B O 1
ATOM 4322 N N . GLY B 1 255 ? -13.046 -5.255 -26.782 1 87.82 255 GLY B N 1
ATOM 4323 C CA . GLY B 1 255 ? -13.24 -5.812 -28.112 1 87.82 255 GLY B CA 1
ATOM 4324 C C . GLY B 1 255 ? -11.995 -5.741 -28.976 1 87.82 255 GLY B C 1
ATOM 4325 O O . GLY B 1 255 ? -11.016 -5.087 -28.61 1 87.82 255 GLY B O 1
ATOM 4326 N N . LYS B 1 256 ? -12.037 -6.425 -30.062 1 87.64 256 LYS B N 1
ATOM 4327 C CA . LYS B 1 256 ? -10.939 -6.398 -31.024 1 87.64 256 LYS B CA 1
ATOM 4328 C C . LYS B 1 256 ? -11.122 -5.269 -32.035 1 87.64 256 LYS B C 1
ATOM 4330 O O . LYS B 1 256 ? -12.249 -4.851 -32.309 1 87.64 256 LYS B O 1
ATOM 4335 N N . ARG B 1 257 ? -10.069 -4.831 -32.463 1 86.81 257 ARG B N 1
ATOM 4336 C CA . ARG B 1 257 ? -10.104 -3.753 -33.446 1 86.81 257 ARG B CA 1
ATOM 4337 C C . ARG B 1 257 ? -10.441 -4.288 -34.834 1 86.81 257 ARG B C 1
ATOM 4339 O O . ARG B 1 257 ? -9.797 -5.221 -35.318 1 86.81 257 ARG B O 1
ATOM 4346 N N . SER B 1 258 ? -11.47 -3.693 -35.507 1 88.13 258 SER B N 1
ATOM 4347 C CA . SER B 1 258 ? -11.822 -4.037 -36.881 1 88.13 258 SER B CA 1
ATOM 4348 C C . SER B 1 258 ? -11.026 -3.205 -37.88 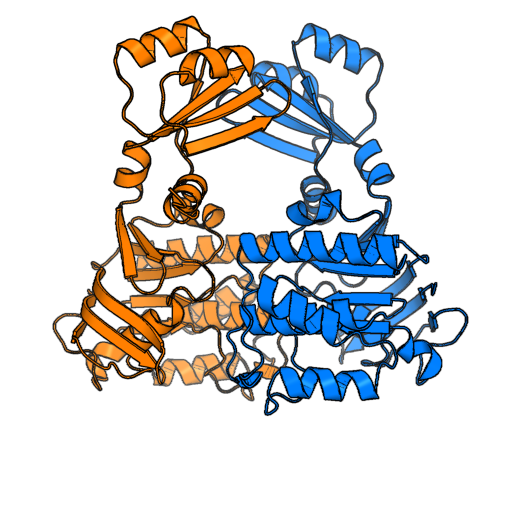1 88.13 258 SER B C 1
ATOM 4350 O O . SER B 1 258 ? -10.306 -2.282 -37.493 1 88.13 258 SER B O 1
ATOM 4352 N N . ASN B 1 259 ? -11.107 -3.581 -39.146 1 90.27 259 ASN B N 1
ATOM 4353 C CA . ASN B 1 259 ? -10.492 -2.781 -40.199 1 90.27 259 ASN B CA 1
ATOM 4354 C C . ASN B 1 259 ? -11.065 -1.368 -40.237 1 90.27 259 ASN B C 1
ATOM 4356 O O . ASN B 1 259 ? -10.34 -0.406 -40.496 1 90.27 259 ASN B O 1
ATOM 4360 N N . GLU B 1 260 ? -12.331 -1.346 -40.036 1 89.84 260 GLU B N 1
ATOM 4361 C CA . GLU B 1 260 ? -12.984 -0.042 -39.99 1 89.84 260 GLU B CA 1
ATOM 4362 C C . GLU B 1 260 ? -12.444 0.805 -38.841 1 89.84 260 GLU B C 1
ATOM 4364 O O . GLU B 1 260 ? -12.28 2.019 -38.981 1 89.84 260 GLU B O 1
ATOM 4369 N N . ASP B 1 261 ? -12.177 0.138 -37.719 1 91.03 261 ASP B N 1
ATOM 4370 C CA . ASP B 1 261 ? -11.611 0.826 -36.562 1 91.03 261 ASP B CA 1
ATOM 4371 C C . ASP B 1 261 ? -10.237 1.408 -36.887 1 91.03 261 ASP B C 1
ATOM 4373 O O . ASP B 1 261 ? -9.928 2.537 -36.499 1 91.03 261 ASP B O 1
ATOM 4377 N N . SER B 1 262 ? -9.495 0.679 -37.606 1 90.5 262 SER B N 1
ATOM 4378 C CA . SER B 1 262 ? -8.142 1.102 -37.952 1 90.5 262 SER B CA 1
ATOM 4379 C C . SER B 1 262 ? -8.16 2.336 -38.847 1 90.5 262 SER B C 1
ATOM 4381 O O . SER B 1 262 ? -7.325 3.231 -38.696 1 90.5 262 SER B O 1
ATOM 4383 N N . MET B 1 263 ? -9.102 2.335 -39.772 1 91.66 263 MET B N 1
ATOM 4384 C CA . MET B 1 263 ? -9.234 3.475 -40.675 1 91.66 263 MET B CA 1
ATOM 4385 C C . MET B 1 263 ? -9.671 4.723 -39.915 1 91.66 263 MET B C 1
ATOM 4387 O O . MET B 1 263 ? -9.157 5.816 -40.16 1 91.66 263 MET B O 1
ATOM 4391 N N . LYS B 1 264 ? -10.549 4.484 -39.054 1 92.73 264 LYS B N 1
ATOM 4392 C CA . LYS B 1 264 ? -11.077 5.609 -38.287 1 92.73 264 LYS B CA 1
ATOM 4393 C C . LYS B 1 264 ? -10.009 6.199 -37.371 1 92.73 264 LYS B C 1
ATOM 4395 O O . LYS B 1 264 ? -9.965 7.413 -37.161 1 92.73 264 LYS B O 1
ATOM 4400 N N . VAL B 1 265 ? -9.157 5.382 -36.786 1 92.05 265 VAL B N 1
ATOM 4401 C CA . VAL B 1 265 ? -8.072 5.817 -35.914 1 92.05 265 VAL B CA 1
ATOM 4402 C C . VAL B 1 265 ? -7.123 6.731 -36.686 1 92.05 265 VAL B C 1
ATOM 4404 O O . VAL B 1 265 ? -6.688 7.763 -36.17 1 92.05 265 VAL B O 1
ATOM 4407 N N . LYS B 1 266 ? -6.863 6.362 -37.878 1 91.25 266 LYS B N 1
ATOM 4408 C CA . LYS B 1 266 ? -5.982 7.16 -38.725 1 91.25 266 LYS B CA 1
ATOM 4409 C C . LYS B 1 266 ? -6.642 8.478 -39.118 1 91.25 266 LYS B C 1
ATOM 4411 O O . LYS B 1 266 ? -6.003 9.533 -39.084 1 91.25 266 LYS B O 1
ATOM 4416 N N . GLU B 1 267 ? -7.893 8.36 -39.463 1 92.93 267 GLU B N 1
ATOM 4417 C CA . GLU B 1 267 ? -8.648 9.533 -39.893 1 92.93 267 GLU B CA 1
ATOM 4418 C C . GLU B 1 267 ? -8.733 10.573 -38.779 1 92.93 267 GLU B C 1
ATOM 4420 O O . GLU B 1 267 ? -8.656 11.776 -39.038 1 92.93 267 GLU B O 1
ATOM 4425 N N . LEU B 1 268 ? -8.806 10.086 -37.61 1 92.91 268 LEU B N 1
ATOM 4426 C CA . LEU B 1 268 ? -9.015 10.983 -36.479 1 92.91 268 LEU B CA 1
ATOM 4427 C C . LEU B 1 268 ? -7.694 11.305 -35.788 1 92.91 268 LEU B C 1
ATOM 4429 O O . LEU B 1 268 ? -7.676 11.984 -34.759 1 92.91 268 LEU B O 1
ATOM 4433 N N . ASP B 1 269 ? -6.64 10.797 -36.259 1 88.43 269 ASP B N 1
ATOM 4434 C CA . ASP B 1 269 ? -5.305 11.046 -35.725 1 88.43 269 ASP B CA 1
ATOM 4435 C C . ASP B 1 269 ? -5.189 10.555 -34.284 1 88.43 269 ASP B C 1
ATOM 4437 O O . ASP B 1 269 ? -4.784 11.308 -33.397 1 88.43 269 ASP B O 1
ATOM 4441 N N . LEU B 1 270 ? -5.663 9.364 -34.175 1 90.71 270 LEU B N 1
ATOM 4442 C CA . LEU B 1 270 ? -5.593 8.739 -32.858 1 90.71 270 LEU B CA 1
ATOM 4443 C C . LEU B 1 270 ? -4.438 7.746 -32.789 1 90.71 270 LEU B C 1
ATOM 4445 O O . LEU B 1 270 ? -3.896 7.345 -33.821 1 90.71 270 LEU B O 1
ATOM 4449 N N . GLU B 1 271 ? -4.054 7.507 -31.585 1 90.61 271 GLU B N 1
ATOM 4450 C CA . GLU B 1 271 ? -3.004 6.521 -31.344 1 90.61 271 GLU B CA 1
ATOM 4451 C C . GLU B 1 271 ? -3.548 5.306 -30.598 1 90.61 271 GLU B C 1
ATOM 4453 O O . GLU B 1 271 ? -4.361 5.447 -29.683 1 90.61 271 GLU B O 1
ATOM 4458 N N . ILE B 1 272 ? -3.077 4.186 -31.044 1 89.23 272 ILE B N 1
ATOM 4459 C CA . ILE B 1 272 ? -3.473 2.937 -30.402 1 89.23 272 ILE B CA 1
ATOM 4460 C C . ILE B 1 272 ? -2.385 2.489 -29.43 1 89.23 272 ILE B C 1
ATOM 4462 O O . ILE B 1 272 ? -1.193 2.603 -29.726 1 89.23 272 ILE B O 1
ATOM 4466 N N . SER B 1 273 ? -2.901 2.162 -28.207 1 87.14 273 SER B N 1
ATOM 4467 C CA . SER B 1 273 ? -1.948 1.632 -27.238 1 87.14 273 SER B CA 1
ATOM 4468 C C . SER B 1 273 ? -2.51 0.408 -26.522 1 87.14 273 SER B C 1
ATOM 4470 O O . SER B 1 273 ? -3.7 0.107 -26.637 1 87.14 273 SER B O 1
ATOM 4472 N N . LYS B 1 274 ? -1.612 -0.278 -25.811 1 83.24 274 LYS B N 1
ATOM 4473 C CA . LYS B 1 274 ? -2.009 -1.455 -25.043 1 83.24 274 LYS B CA 1
ATOM 4474 C C . LYS B 1 274 ? -2.741 -1.056 -23.765 1 83.24 274 LYS B C 1
ATOM 4476 O O . LYS B 1 274 ? -2.548 0.048 -23.251 1 83.24 274 LYS B O 1
ATOM 4481 N N . VAL B 1 275 ? -3.604 -1.964 -23.357 1 86.09 275 VAL B N 1
ATOM 4482 C CA . VAL B 1 275 ? -4.396 -1.739 -22.152 1 86.09 275 VAL B CA 1
ATOM 4483 C C . VAL B 1 275 ? -3.59 -2.144 -20.92 1 86.09 275 VAL B C 1
ATOM 4485 O O . VAL B 1 275 ? -2.757 -3.051 -20.987 1 86.09 275 VAL B O 1
ATOM 4488 N N . GLU B 1 276 ? -3.921 -1.391 -19.869 1 82.49 276 GLU B N 1
ATOM 4489 C CA . GLU B 1 276 ? -3.311 -1.707 -18.58 1 82.49 276 GLU B CA 1
ATOM 4490 C C . GLU B 1 276 ? -4.163 -2.699 -17.795 1 82.49 276 GLU B C 1
ATOM 4492 O O . GLU B 1 276 ? -5.384 -2.545 -17.708 1 82.49 276 GLU B O 1
ATOM 4497 N N . LEU B 1 277 ? -3.572 -3.665 -17.19 1 85.06 277 LEU B N 1
ATOM 4498 C CA . LEU B 1 277 ? -4.236 -4.739 -16.459 1 85.06 277 LEU B CA 1
ATOM 4499 C C . LEU B 1 277 ? -5.101 -4.178 -15.336 1 85.06 277 LEU B C 1
ATOM 4501 O O . LEU B 1 277 ? -6.203 -4.674 -15.089 1 85.06 277 LEU B O 1
ATOM 4505 N N . GLN B 1 278 ? -4.61 -3.203 -14.669 1 82.17 278 GLN B N 1
ATOM 4506 C CA . GLN B 1 278 ? -5.344 -2.59 -13.567 1 82.17 278 GLN B CA 1
ATOM 4507 C C . GLN B 1 278 ? -6.725 -2.123 -14.018 1 82.17 278 GLN B C 1
ATOM 4509 O O . GLN B 1 278 ? -7.708 -2.284 -13.292 1 82.17 278 GLN B O 1
ATOM 4514 N N . LYS B 1 279 ? -6.799 -1.54 -15.129 1 79.99 279 LYS B N 1
ATOM 4515 C CA . LYS B 1 279 ? -8.063 -1.025 -15.646 1 79.99 279 LYS B CA 1
ATOM 4516 C C . LYS B 1 279 ? -9.045 -2.159 -15.928 1 79.99 279 LYS B C 1
ATOM 4518 O O . LYS B 1 279 ? -10.244 -2.027 -15.672 1 79.99 279 LYS B O 1
ATOM 4523 N N . LEU B 1 280 ? -8.523 -3.186 -16.438 1 82.66 280 LEU B N 1
ATOM 4524 C CA . LEU B 1 280 ? -9.352 -4.356 -16.705 1 82.66 280 LEU B CA 1
ATOM 4525 C C . LEU B 1 280 ? -9.887 -4.952 -15.407 1 82.66 280 LEU B C 1
ATOM 4527 O O . LEU B 1 280 ? -11.065 -5.309 -15.322 1 82.66 280 LEU B O 1
ATOM 4531 N N . PHE B 1 281 ? -9.085 -5.012 -14.432 1 83.69 281 PHE B N 1
ATOM 4532 C CA . PHE B 1 281 ? -9.458 -5.555 -13.131 1 83.69 281 PHE B CA 1
ATOM 4533 C C . PHE B 1 281 ? -10.59 -4.745 -12.511 1 83.69 281 PHE B C 1
ATOM 4535 O O . PHE B 1 281 ? -11.566 -5.312 -12.015 1 83.69 281 PHE B O 1
ATOM 4542 N N . VAL B 1 282 ? -10.387 -3.502 -12.563 1 78.53 282 VAL B N 1
ATOM 4543 C CA . VAL B 1 282 ? -11.385 -2.615 -11.974 1 78.53 282 VAL B CA 1
ATOM 4544 C C . VAL B 1 282 ? -12.725 -2.803 -12.681 1 78.53 282 VAL B C 1
ATOM 4546 O O . VAL B 1 282 ? -13.772 -2.873 -12.032 1 78.53 282 VAL B O 1
ATOM 4549 N N . ASN B 1 283 ? -12.669 -2.882 -13.862 1 78.57 283 ASN B N 1
ATOM 4550 C CA . ASN B 1 283 ? -13.885 -3.072 -14.645 1 78.57 283 ASN B CA 1
ATOM 4551 C C . ASN B 1 283 ? -14.558 -4.403 -14.322 1 78.57 283 ASN B C 1
ATOM 4553 O O . ASN B 1 283 ? -15.783 -4.475 -14.214 1 78.57 283 ASN B O 1
ATOM 4557 N N . LEU B 1 284 ? -13.769 -5.386 -14.15 1 77.71 284 LEU B N 1
ATOM 4558 C CA . LEU B 1 284 ? -14.279 -6.732 -13.916 1 77.71 284 LEU B CA 1
ATOM 4559 C C . LEU B 1 284 ? -14.852 -6.859 -12.508 1 77.71 284 LEU B C 1
ATOM 4561 O O . LEU B 1 284 ? -15.767 -7.653 -12.275 1 77.71 284 LEU B O 1
ATOM 4565 N N . THR B 1 285 ? -14.307 -6.108 -11.599 1 77.11 285 THR B N 1
ATOM 4566 C CA . THR B 1 285 ? -14.695 -6.3 -10.206 1 77.11 285 THR B CA 1
ATOM 4567 C C . THR B 1 285 ? -15.684 -5.224 -9.766 1 77.11 285 THR B C 1
ATOM 4569 O O . THR B 1 285 ? -16.215 -5.278 -8.655 1 77.11 285 THR B O 1
ATOM 4572 N N . SER B 1 286 ? -15.55 -4.11 -10.511 1 69.64 286 SER B N 1
ATOM 4573 C CA . SER B 1 286 ? -16.545 -3.088 -10.202 1 69.64 286 SER B CA 1
ATOM 4574 C C . SER B 1 286 ? -17.957 -3.663 -10.235 1 69.64 286 SER B C 1
ATOM 4576 O O . SER B 1 286 ? -18.221 -4.634 -10.948 1 69.64 286 SER B O 1
ATOM 4578 N N . LYS B 1 287 ? -18.892 -3.367 -9.189 1 55.16 287 LYS B N 1
ATOM 4579 C CA . LYS B 1 287 ? -20.295 -3.741 -9.034 1 55.16 287 LYS B CA 1
ATOM 4580 C C . LYS B 1 287 ? -21.001 -3.796 -10.386 1 55.16 287 LYS B C 1
ATOM 4582 O O . LYS B 1 287 ? -20.964 -2.83 -11.151 1 55.16 287 LYS B O 1
ATOM 4587 N N . GLY B 1 288 ? -21.245 -4.814 -11.191 1 39.16 288 GLY B N 1
ATOM 4588 C CA . GLY B 1 288 ? -22.435 -5.055 -11.991 1 39.16 288 GLY B CA 1
ATOM 4589 C C . GLY B 1 288 ? -23.696 -4.482 -11.372 1 39.16 288 GLY B C 1
ATOM 4590 O O . GLY B 1 288 ? -24.572 -5.228 -10.932 1 39.16 288 GLY B O 1
ATOM 4591 N N . GLU B 1 289 ? -23.809 -3.539 -10.442 1 35.41 289 GLU B N 1
ATOM 4592 C CA . GLU B 1 289 ? -25.236 -3.236 -10.388 1 35.41 289 GLU B CA 1
ATOM 4593 C C . GLU B 1 289 ? -25.791 -2.943 -11.779 1 35.41 289 GLU B C 1
ATOM 4595 O O . GLU B 1 289 ? -25.435 -1.937 -12.397 1 35.41 289 GLU B O 1
ATOM 4600 N N . VAL B 1 290 ? -25.831 -3.92 -12.749 1 23.59 290 VAL B N 1
ATOM 4601 C CA . VAL B 1 290 ? -27.072 -3.915 -13.515 1 23.59 290 VAL B CA 1
ATOM 4602 C C . VAL B 1 290 ? -28.241 -4.296 -12.609 1 23.59 290 VAL B C 1
ATOM 4604 O O . VAL B 1 290 ? -28.146 -5.246 -11.829 1 23.59 290 VAL B O 1
#

Foldseek 3Di:
DKKKWWFQFWADDPHATLAGGETDIFDFLFEEEEEEDPSLCSQVVLCCQLQVDDTPDTFMDMRRHTNHVDLVRNLLEDAQDLDDPFDQADFLLVSQVVLCVSQVQQDSPQLVVLCVVLVNDRRDGLVPDDSQSNLSSSLSRQLRSLHQEYEEEASRVPPDPVVLVVSLVSVVVSSVVNSHRYYYYHHDQQSCLVPGQWYFYGGSNYTPDIGGSCVLQQQKKKKKDFPVLVCVLCVPFAWLDWDDDDRMIMTMTGGHADPVSVVSCVVSVMDIDTDGPNSSNCSSHPDPPD/DKKKWWFQFWADDPHATLAGGETDIFDFLFEEEEEEDPSLCSQVVLCCQLQVDDTPDTFMDMRRHTNHVDLVRNLLEDAQDLDDPFDQADFLLVSQVVLCVSQVQQDSPQLVVLCVVLVNDRRDGLVPDDSQSNLSSSLSRQLRSLHQEYEEEASRVPPDPVVLVVSLVSVVVSSVVNSHRYYYYHHDQQSCLVPGQWYFYGGSNYTPDIGGSCVLQQQKKKKKDFPVLVCVLCVPFAWLDWDDDDRMIMTMTGGHADPVSVVSCVVSVMDIDTDGPNSSNCSSHPDPPD